Protein 1U7N (pdb70)

Foldseek 3Di:
DEEEALFFPPGVQQLLLLVVLCVVPVPAAYEYQEAVVRNVVRHPDCPSYDYDHDPAAQDPDDQQQCCLVPVVRHSVVRLLCCLVVVHQEYEHQHDPRNLLNSLPPRQHFQPPQPAFAKFFAFAVDLLATAETRQASDQDDALVNLLVQQVQRVLCCCLLSVDPLWEEAEEDDPLHDPRSVSNQVVQVPDPSGNYDYHDYLVCRNHPPTRYYTDDNNVNNVSVVVVVVVLPCPLVVVLVVVSVVSVVVNVVVSSVRLLQAAMFSTRTQHTYGHQHRNGGSNSSNNNVVSNVSVVSCSNVVVSVVND/DEEELLAFDPGVQQLLLLVVLCVVPVPAAYEYEEAVVRNVVRHPDCRRYHYDYDPAADPQQQVCLVPCVRHSVVRLQCVLVVNHQEYEHQHDPSNLLNSQPPRQHFQPPQDAFAKFFAFAVDLLATAETRQASDQDDALVNLLVQQVQRCLCCCQLSVDPQWEEAEEFPDQDLCGHDPRSNSNQVVNVVDPSHNYPGHDYLVCRRHPPTRYYTDDNNVNNVSVVVVVVVLPCPLVVVLVVVSVCSVVVNVVVSSVRLLQAFMFSTRTQHTYGHQHRNGGSNSSNNNSVSRVSVVSCSNVVSSVVD

Organism: Enterococcus faecalis (strain ATCC 700802 / V583) (NCBI:txid226185)

CATH classification: 3.40.718.10

InterPro domains:
  IPR003664 Fatty acid synthesis PlsX protein [PF02504] (1-321)
  IPR012281 Phospholipid biosynthesis protein, PlsX-like [MF_00019] (1-333)
  IPR012281 Phospholipid biosynthesis protein, PlsX-like [PIRSF002465] (1-329)
  IPR012281 Phospholipid biosynthesis protein, PlsX-like [PTHR30100] (1-326)
  IPR012281 Phospholipid biosynthesis protein, PlsX-like [TIGR00182] (1-324)

B-factor: mean 30.7, std 14.76, range [7.54, 500.0]

Sequence (610 aa):
KIAVDAGGDNAPQAIVEGVLAKQDFPDIEFQLYGKEAEEIKKYITDEKNITIIHTDEKIASDDEPVKAIRRKKTASVLAAQAVKNGEADAIFSAGNTGALLAAGLFIVGRIKNVERPGLSTLPVGEPDKGFDLDLGANADNKPEHLVQQYAVLGSFYAEKVRNNVQQNPRVGLLNNGTGSELTKKAFELLAADETINFVGNVEAREELLNGVADVVVTDGFTGNAVLKSIEGTANSLLKTAILSGALLLKNALHGKDDEDYSKHGGAVLFGLKAPVIKTHGATGPDAVRYTIRQIHTLETQQVVPQLVEEYYEKIAVDAGGDNAPQQAIVEGVLAKQDFPDIEFQLYGKEAEIKKYITDEKNITIIHTDEKIAEPVKAIRRKKTASVLAAQAVKNGEADAIFSAGNTGALLAAGLFIVGRIKNVERPGLSTLPVGEPDKGFDLDLGANADNKPEHLVQQYAVLGSFYAEKVRNVQNPRVGLLNNGTEETKGSEELTKKKAFELLAADETINFVGNVEARELLNGVADVVVTDGFTGNAVLKKSIEGTANSLLKTAILSGALLLKKNALHGKDDEDYSKHGGAVLFGLKAPVIKTHGATGPDAVRYTIRRQIHTLETQQVVPQLVEEYY

Nearest PDB structures (foldseek):
  1u7n-assembly1_A  TM=1.002E+00  e=1.897E-58  Enterococcus faecalis
  1u7n-assembly1_B  TM=9.891E-01  e=2.644E-53  Enterococcus faecalis
  6a1k-assembly1_B  TM=9.397E-01  e=4.342E-36  Bacillus subtilis subsp. subtilis str. 168
  1vi1-assembly1_A  TM=9.447E-01  e=4.732E-34  Bacillus subtilis
  1vi1-assembly2_B  TM=9.372E-01  e=5.554E-33  Bacillus subtilis

Radius of gyration: 26.94 Å; Cα contacts (8 Å, |Δi|>4): 1351; chains: 2; bounding box: 75×70×54 Å

Structure (mmCIF, N/CA/C/O backbone):
data_1U7N
#
_entry.id   1U7N
#
_cell.length_a   62.362
_cell.length_b   82.423
_cell.length_c   147.237
_cell.angle_alpha   90.00
_cell.angle_beta   90.00
_cell.angle_gamma   90.00
#
_symmetry.space_group_name_H-M   'P 21 21 21'
#
loop_
_entity.id
_entity.type
_entity.pdbx_description
1 polymer 'Fatty acid/phospholipid synthesis protein plsX'
2 non-polymer 1,2-ETHANEDIOL
3 non-polymer ETHANOL
4 water water
#
loop_
_atom_site.group_PDB
_atom_site.id
_atom_site.type_symbol
_atom_site.label_atom_id
_atom_site.label_alt_id
_atom_site.label_comp_id
_atom_site.label_asym_id
_atom_site.label_entity_id
_atom_site.label_seq_id
_atom_site.pdbx_PDB_ins_code
_atom_site.Cartn_x
_atom_site.Cartn_y
_atom_site.Cartn_z
_atom_site.occupancy
_atom_site.B_iso_or_equiv
_atom_site.auth_seq_id
_atom_site.auth_comp_id
_atom_site.auth_asym_id
_atom_site.auth_atom_id
_atom_site.pdbx_PDB_model_num
ATOM 9 N N . LYS A 1 5 ? 48.441 75.133 58.148 1.00 27.11 2 LYS A N 1
ATOM 10 C CA . LYS A 1 5 ? 49.559 74.203 58.301 1.00 24.38 2 LYS A CA 1
ATOM 11 C C . LYS A 1 5 ? 49.088 72.754 58.467 1.00 23.29 2 LYS A C 1
ATOM 12 O O . LYS A 1 5 ? 48.208 72.465 59.272 1.00 22.96 2 LYS A O 1
ATOM 18 N N . ILE A 1 6 ? 49.697 71.842 57.716 1.00 21.53 3 ILE A N 1
ATOM 19 C CA . ILE A 1 6 ? 49.297 70.452 57.757 1.00 20.14 3 ILE A CA 1
ATOM 20 C C . ILE A 1 6 ? 50.500 69.588 58.167 1.00 19.71 3 ILE A C 1
ATOM 21 O O . ILE A 1 6 ? 51.555 69.659 57.554 1.00 20.12 3 ILE A O 1
ATOM 26 N N . ALA A 1 7 ? 50.328 68.788 59.210 1.00 19.04 4 ALA A N 1
ATOM 27 C CA . ALA A 1 7 ? 51.323 67.788 59.617 1.00 18.42 4 ALA A CA 1
ATOM 28 C C . ALA A 1 7 ? 51.048 66.504 58.830 1.00 18.53 4 ALA A C 1
ATOM 29 O O . ALA A 1 7 ? 49.897 66.060 58.723 1.00 18.55 4 ALA A O 1
ATOM 31 N N . VAL A 1 8 ? 52.112 65.925 58.284 1.00 18.71 5 VAL A N 1
ATOM 32 C CA . VAL A 1 8 ? 52.029 64.820 57.351 1.00 18.03 5 VAL A CA 1
ATOM 33 C C . VAL A 1 8 ? 52.896 63.670 57.892 1.00 18.59 5 VAL A C 1
ATOM 34 O O . VAL A 1 8 ? 54.106 63.835 58.095 1.00 19.10 5 VAL A O 1
ATOM 38 N N . ASP A 1 9 ? 52.267 62.528 58.150 1.00 18.05 6 ASP A N 1
ATOM 39 C CA . ASP A 1 9 ? 52.994 61.293 58.379 1.00 18.95 6 ASP A CA 1
ATOM 40 C C . ASP A 1 9 ? 53.515 60.829 57.011 1.00 19.40 6 ASP A C 1
ATOM 41 O O . ASP A 1 9 ? 52.758 60.329 56.184 1.00 19.31 6 ASP A O 1
ATOM 46 N N . ALA A 1 10 ? 54.802 61.047 56.766 1.00 19.91 7 ALA A N 1
ATOM 47 C CA . ALA A 1 10 ? 55.403 60.724 55.477 1.00 21.29 7 ALA A CA 1
ATOM 48 C C . ALA A 1 10 ? 55.692 59.232 55.325 1.00 21.84 7 ALA A C 1
ATOM 49 O O . ALA A 1 10 ? 55.943 58.759 54.228 1.00 23.05 7 ALA A O 1
ATOM 59 N N . GLY A 1 12 ? 53.778 56.465 56.525 1.00 24.33 9 GLY A N 1
ATOM 60 C CA . GLY A 1 12 ? 52.646 55.542 56.464 1.00 24.44 9 GLY A CA 1
ATOM 61 C C . GLY A 1 12 ? 52.081 55.327 55.069 1.00 24.98 9 GLY A C 1
ATOM 62 O O . GLY A 1 12 ? 51.836 56.289 54.322 1.00 24.50 9 GLY A O 1
ATOM 63 N N . GLY A 1 13 ? 51.851 54.060 54.731 1.00 25.20 10 GLY A N 1
ATOM 64 C CA . GLY A 1 13 ? 51.343 53.701 53.415 1.00 26.59 10 GLY A CA 1
ATOM 65 C C . GLY A 1 13 ? 52.247 52.715 52.692 1.00 27.35 10 GLY A C 1
ATOM 66 O O . GLY A 1 13 ? 53.474 52.758 52.844 1.00 27.39 10 GLY A O 1
ATOM 67 N N . ASP A 1 14 ? 51.639 51.831 51.908 1.00 27.88 11 ASP A N 1
ATOM 68 C CA . ASP A 1 14 ? 52.378 50.887 51.066 1.00 29.11 11 ASP A CA 1
ATOM 69 C C . ASP A 1 14 ? 53.404 51.574 50.157 1.00 29.23 11 ASP A C 1
ATOM 70 O O . ASP A 1 14 ? 54.458 51.012 49.873 1.00 28.92 11 ASP A O 1
ATOM 75 N N . ASN A 1 15 ? 53.084 52.787 49.708 1.00 29.41 12 ASN A N 1
ATOM 76 C CA . ASN A 1 15 ? 53.926 53.504 48.764 1.00 29.49 12 ASN A CA 1
ATOM 77 C C . ASN A 1 15 ? 54.639 54.697 49.377 1.00 29.38 12 ASN A C 1
ATOM 78 O O . ASN A 1 15 ? 55.174 55.530 48.654 1.00 29.44 12 ASN A O 1
ATOM 83 N N . ALA A 1 16 ? 54.624 54.780 50.704 1.00 29.47 13 ALA A N 1
ATOM 84 C CA . ALA A 1 16 ? 55.301 55.858 51.445 1.00 29.64 13 ALA A CA 1
ATOM 85 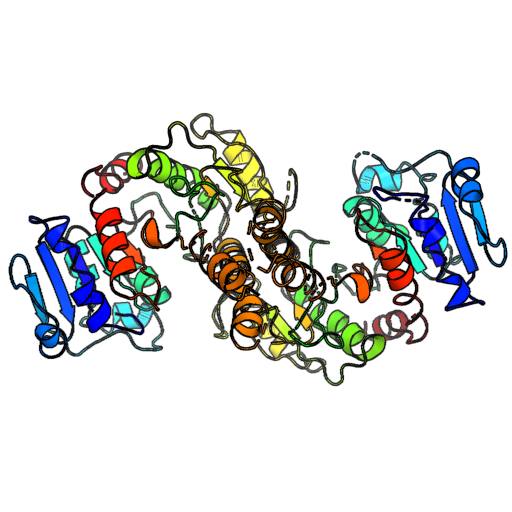C C . ALA A 1 16 ? 56.821 55.605 51.586 1.00 29.44 13 ALA A C 1
ATOM 86 O O . ALA A 1 16 ? 57.239 54.453 51.687 1.00 29.54 13 ALA A O 1
ATOM 88 N N . PRO A 1 17 ? 57.648 56.679 51.626 1.00 29.00 14 PRO A N 1
ATOM 89 C CA . PRO A 1 17 ? 57.303 58.105 51.552 1.00 28.56 14 PRO A CA 1
ATOM 90 C C . PRO A 1 17 ? 57.049 58.680 50.156 1.00 28.43 14 PRO A C 1
ATOM 91 O O . PRO A 1 17 ? 56.601 59.831 50.041 1.00 28.00 14 PRO A O 1
ATOM 95 N N . GLN A 1 18 ? 57.281 57.891 49.111 1.00 28.80 15 GLN A N 1
ATOM 96 C CA . GLN A 1 18 ? 57.223 58.424 47.742 1.00 28.95 15 GLN A CA 1
ATOM 97 C C . GLN A 1 18 ? 55.873 59.003 47.373 1.00 27.95 15 GLN A C 1
ATOM 98 O O . GLN A 1 18 ? 55.784 60.159 46.940 1.00 27.71 15 GLN A O 1
ATOM 104 N N . ALA A 1 19 ? 54.829 58.196 47.543 1.00 26.86 16 ALA A N 1
ATOM 105 C CA . ALA A 1 19 ? 53.470 58.623 47.207 1.00 25.64 16 ALA A CA 1
ATOM 106 C C . ALA A 1 19 ? 53.006 59.818 48.042 1.00 25.14 16 ALA A C 1
ATOM 107 O O . ALA A 1 19 ? 52.280 60.683 47.545 1.00 25.12 16 ALA A O 1
ATOM 109 N N . ILE A 1 20 ? 53.430 59.870 49.304 1.00 24.53 17 ILE A N 1
ATOM 110 C CA . ILE A 1 20 ? 53.000 60.943 50.197 1.00 23.93 17 ILE A CA 1
ATOM 111 C C . ILE A 1 20 ? 53.598 62.268 49.770 1.00 24.00 17 ILE A C 1
ATOM 112 O O . ILE A 1 20 ? 52.869 63.243 49.548 1.00 24.36 17 ILE A O 1
ATOM 117 N N . VAL A 1 21 ? 54.922 62.292 49.642 1.00 23.83 18 VAL A N 1
ATOM 118 C CA . VAL A 1 21 ? 55.652 63.477 49.192 1.00 24.28 18 VAL A CA 1
ATOM 119 C C . VAL A 1 21 ? 55.168 63.978 47.828 1.00 24.72 18 VAL A C 1
ATOM 120 O O . VAL A 1 21 ? 54.903 65.175 47.649 1.00 24.87 18 VAL A O 1
ATOM 124 N N . GLU A 1 22 ? 55.034 63.061 46.876 1.00 25.45 19 GLU A N 1
ATOM 125 C CA . GLU A 1 22 ? 54.592 63.410 45.521 1.00 26.95 19 GLU A CA 1
ATOM 126 C C . GLU A 1 22 ? 53.172 63.989 45.527 1.00 25.68 19 GLU A C 1
ATOM 127 O O . GLU A 1 22 ? 52.874 64.921 44.770 1.00 25.32 19 GLU A O 1
ATOM 133 N N . GLY A 1 23 ? 52.307 63.443 46.394 1.00 24.92 20 GLY A N 1
ATOM 134 C CA . GLY A 1 23 ? 50.954 63.953 46.560 1.00 23.24 20 GLY A CA 1
ATOM 135 C C . GLY A 1 23 ? 50.940 65.350 47.158 1.00 23.34 20 GLY A C 1
ATOM 136 O O . GLY A 1 23 ? 50.097 66.167 46.796 1.00 23.59 20 GLY A O 1
ATOM 137 N N . VAL A 1 24 ? 51.876 65.626 48.066 1.00 22.93 21 VAL A N 1
ATOM 138 C CA . VAL A 1 24 ? 52.068 66.978 48.614 1.00 22.68 21 VAL A CA 1
ATOM 139 C C . VAL A 1 24 ? 52.579 67.949 47.528 1.00 23.77 21 VAL A C 1
ATOM 140 O O . VAL A 1 24 ? 52.069 69.056 47.406 1.00 23.33 21 VAL A O 1
ATOM 152 N N . LEU A 1 26 ? 52.006 67.893 44.388 1.00 25.38 23 LEU A N 1
ATOM 153 C CA . LEU A 1 26 ? 50.837 68.230 43.602 1.00 25.50 23 LEU A CA 1
ATOM 154 C C . LEU A 1 26 ? 49.887 69.171 44.311 1.00 26.23 23 LEU A C 1
ATOM 155 O O . LEU A 1 26 ? 49.263 70.023 43.672 1.00 26.28 23 LEU A O 1
ATOM 160 N N . ALA A 1 27 ? 49.762 69.010 45.627 1.00 26.48 24 ALA A N 1
ATOM 161 C CA . ALA A 1 27 ? 48.805 69.789 46.406 1.00 27.10 24 ALA A CA 1
ATOM 162 C C . ALA A 1 27 ? 49.328 71.202 46.613 1.00 27.55 24 ALA A C 1
ATOM 163 O O . ALA A 1 27 ? 48.545 72.138 46.748 1.00 26.77 24 ALA A O 1
ATOM 165 N N . LYS A 1 28 ? 50.659 71.332 46.642 1.00 28.51 25 LYS A N 1
ATOM 166 C CA . LYS A 1 28 ? 51.342 72.633 46.726 1.00 29.89 25 LYS A CA 1
ATOM 167 C C . LYS A 1 28 ? 50.947 73.535 45.577 1.00 29.97 25 LYS A C 1
ATOM 168 O O . LYS A 1 28 ? 50.939 74.740 45.714 1.00 30.60 25 LYS A O 1
ATOM 174 N N . GLN A 1 29 ? 50.640 72.932 44.443 1.00 30.93 26 GLN A N 1
ATOM 175 C CA . GLN A 1 29 ? 50.249 73.665 43.256 1.00 31.93 26 GLN A CA 1
ATOM 176 C C . GLN A 1 29 ? 48.798 74.095 43.343 1.00 31.89 26 GLN A C 1
ATOM 177 O O . GLN A 1 29 ? 48.430 75.158 42.818 1.00 32.63 26 GLN A O 1
ATOM 183 N N . ASP A 1 30 ? 47.981 73.281 44.019 1.00 31.20 27 ASP A N 1
ATOM 184 C CA . ASP A 1 30 ? 46.574 73.613 44.257 1.00 30.34 27 ASP A CA 1
ATOM 185 C C . ASP A 1 30 ? 46.489 74.731 45.277 1.00 29.96 27 ASP A C 1
ATOM 186 O O . ASP A 1 30 ? 45.673 75.637 45.143 1.00 29.28 27 ASP A O 1
ATOM 191 N N . PHE A 1 31 ? 47.352 74.640 46.295 1.00 29.56 28 PHE A N 1
ATOM 192 C CA . PHE A 1 31 ? 47.298 75.494 47.468 1.00 29.59 28 PHE A CA 1
ATOM 193 C C . PHE A 1 31 ? 48.666 76.058 47.798 1.00 30.25 28 PHE A C 1
ATOM 194 O O . PHE A 1 31 ? 49.363 75.536 48.677 1.00 30.30 28 PHE A O 1
ATOM 202 N N . PRO A 1 32 ? 49.048 77.144 47.101 1.00 30.80 29 PRO A N 1
ATOM 203 C CA . PRO A 1 32 ? 50.366 77.792 47.197 1.00 31.23 29 PRO A CA 1
ATOM 204 C C . PRO A 1 32 ? 50.785 78.267 48.600 1.00 31.29 29 PRO A C 1
ATOM 205 O O . PRO A 1 32 ? 51.979 78.362 48.870 1.00 31.27 29 PRO A O 1
ATOM 209 N N . ASP A 1 33 ? 49.818 78.547 49.473 1.00 31.56 30 ASP A N 1
ATOM 210 C CA . ASP A 1 33 ? 50.105 79.125 50.789 1.00 31.92 30 ASP A CA 1
ATOM 211 C C . ASP A 1 33 ? 49.973 78.188 52.003 1.00 30.89 30 ASP A C 1
ATOM 212 O O . ASP A 1 33 ? 50.189 78.612 53.145 1.00 31.29 30 ASP A O 1
ATOM 217 N N . ILE A 1 34 ? 49.615 76.925 51.765 1.00 29.55 31 ILE A N 1
ATOM 218 C CA . ILE A 1 34 ? 49.640 75.909 52.817 1.00 27.67 31 ILE A CA 1
ATOM 219 C C . ILE A 1 34 ? 51.093 75.513 53.088 1.00 27.42 31 ILE A C 1
ATOM 220 O O . ILE A 1 34 ? 51.873 75.297 52.152 1.00 27.15 31 ILE A O 1
ATOM 225 N N . GLU A 1 35 ? 51.444 75.422 54.367 1.00 26.49 32 GLU A N 1
ATOM 226 C CA . GLU A 1 35 ? 52.737 74.919 54.785 1.00 26.42 32 GLU A CA 1
ATOM 227 C C . GLU A 1 35 ? 52.570 73.483 55.279 1.00 25.59 32 GLU A C 1
ATOM 228 O O . GLU A 1 35 ? 51.643 73.180 56.046 1.00 25.33 32 GLU A O 1
ATOM 234 N N . PHE A 1 36 ? 53.456 72.606 54.812 1.00 23.94 33 PHE A N 1
ATOM 235 C CA . PHE A 1 36 ? 53.406 71.197 55.122 1.00 22.64 33 PHE A CA 1
ATOM 236 C C . PHE A 1 36 ? 54.619 70.855 55.981 1.00 22.52 33 PHE A C 1
ATOM 237 O O . PHE A 1 36 ? 55.733 71.306 55.706 1.00 21.38 33 PHE A O 1
ATOM 245 N N . GLN A 1 37 ? 54.377 70.080 57.040 1.00 21.98 34 GLN A N 1
ATOM 246 C CA . GLN A 1 37 ? 55.441 69.516 57.854 1.00 22.03 34 GLN A CA 1
ATOM 247 C C . GLN A 1 37 ? 55.487 68.033 57.552 1.00 21.87 34 GLN A C 1
ATOM 248 O O . GLN A 1 37 ? 54.491 67.327 57.733 1.00 21.45 34 GLN A O 1
ATOM 254 N N . LEU A 1 38 ? 56.631 67.561 57.078 1.00 21.87 35 LEU A N 1
ATOM 255 C CA . LEU A 1 38 ? 56.750 66.167 56.703 1.00 22.64 35 LEU A CA 1
ATOM 256 C C . LEU A 1 38 ? 57.551 65.453 57.757 1.00 22.72 35 LEU A C 1
ATOM 257 O O . LEU A 1 38 ? 58.719 65.773 57.963 1.00 23.50 35 LEU A O 1
ATOM 262 N N . TYR A 1 39 ? 56.908 64.496 58.428 1.00 23.03 36 TYR A N 1
ATOM 263 C CA . TYR A 1 39 ? 57.491 63.764 59.554 1.00 22.87 36 TYR A CA 1
ATOM 264 C C . TYR A 1 39 ? 57.918 62.407 59.060 1.00 24.08 36 TYR A C 1
ATOM 265 O O . TYR A 1 39 ? 57.091 61.641 58.567 1.00 24.44 36 TYR A O 1
ATOM 274 N N . GLY A 1 40 ? 59.207 62.105 59.202 1.00 25.67 37 GLY A N 1
ATOM 275 C CA . GLY A 1 40 ? 59.781 60.855 58.679 1.00 27.54 37 GLY A CA 1
ATOM 276 C C . GLY A 1 40 ? 61.292 60.941 58.611 1.00 28.97 37 GLY A C 1
ATOM 277 O O . GLY A 1 40 ? 61.883 61.893 59.141 1.00 28.98 37 GLY A O 1
ATOM 278 N N . LYS A 1 41 ? 61.942 59.949 58.008 1.00 30.34 38 LYS A N 1
ATOM 279 C CA . LYS A 1 41 ? 63.406 60.048 57.876 1.00 32.71 38 LYS A CA 1
ATOM 280 C C . LYS A 1 41 ? 63.729 60.943 56.691 1.00 32.62 38 LYS A C 1
ATOM 281 O O . LYS A 1 41 ? 63.292 60.675 55.582 1.00 32.19 38 LYS A O 1
ATOM 287 N N . GLU A 1 42 ? 64.457 62.029 56.948 1.00 34.08 39 GLU A N 1
ATOM 288 C CA . GLU A 1 42 ? 64.614 63.101 55.952 1.00 35.96 39 GLU A CA 1
ATOM 289 C C . GLU A 1 42 ? 65.365 62.692 54.692 1.00 35.74 39 GLU A C 1
ATOM 290 O O . GLU A 1 42 ? 65.046 63.163 53.603 1.00 36.18 39 GLU A O 1
ATOM 296 N N . ALA A 1 43 ? 66.331 61.794 54.844 1.00 36.14 40 ALA A N 1
ATOM 297 C CA . ALA A 1 43 ? 67.055 61.241 53.704 1.00 36.38 40 ALA A CA 1
ATOM 298 C C . ALA A 1 43 ? 66.100 60.642 52.664 1.00 36.13 40 ALA A C 1
ATOM 299 O O . ALA A 1 43 ? 66.219 60.957 51.480 1.00 36.77 40 ALA A O 1
ATOM 301 N N A GLU A 1 44 ? 65.154 59.810 53.100 0.50 35.87 41 GLU A N 1
ATOM 302 N N B GLU A 1 44 ? 65.175 59.787 53.119 0.50 36.02 41 GLU A N 1
ATOM 303 C CA A GLU A 1 44 ? 64.204 59.181 52.176 0.50 35.53 41 GLU A CA 1
ATOM 304 C CA B GLU A 1 44 ? 64.162 59.153 52.261 0.50 35.86 41 GLU A CA 1
ATOM 305 C C A GLU A 1 44 ? 63.162 60.165 51.635 0.50 35.29 41 GLU A C 1
ATOM 306 C C B GLU A 1 44 ? 63.209 60.180 51.641 0.50 35.45 41 GLU A C 1
ATOM 307 O O A GLU A 1 44 ? 62.730 60.034 50.494 0.50 35.20 41 GLU A O 1
ATOM 308 O O B GLU A 1 44 ? 62.886 60.094 50.460 0.50 35.34 41 GLU A O 1
ATOM 319 N N . ILE A 1 45 ? 62.769 61.142 52.456 1.00 35.18 42 ILE A N 1
ATOM 320 C CA . ILE A 1 45 ? 61.812 62.194 52.045 1.00 34.33 42 ILE A CA 1
ATOM 321 C C . ILE A 1 45 ? 62.415 63.119 50.993 1.00 34.54 42 ILE A C 1
ATOM 322 O O . ILE A 1 45 ? 61.786 63.393 49.976 1.00 34.11 42 ILE A O 1
ATOM 327 N N . LYS A 1 46 ? 63.642 63.579 51.248 1.00 35.46 43 LYS A N 1
ATOM 328 C CA . LYS A 1 46 ? 64.359 64.511 50.358 1.00 36.08 43 LYS A CA 1
ATOM 329 C C . LYS A 1 46 ? 64.482 64.003 48.928 1.00 36.24 43 LYS A C 1
ATOM 330 O O . LYS A 1 46 ? 64.468 64.801 47.994 1.00 36.74 43 LYS A O 1
ATOM 336 N N . LYS A 1 47 ? 64.602 62.685 48.761 1.00 36.44 44 LYS A N 1
ATOM 337 C CA . LYS A 1 47 ? 64.729 62.065 47.437 1.00 36.80 44 LYS A CA 1
ATOM 338 C C . LYS A 1 47 ? 63.570 62.416 46.526 1.00 37.22 44 LYS A C 1
ATOM 339 O O . LYS A 1 47 ? 63.699 62.342 45.297 1.00 37.30 44 LYS A O 1
ATOM 345 N N . TYR A 1 48 ? 62.440 62.787 47.128 1.00 37.24 45 TYR A N 1
ATOM 346 C CA . TYR A 1 48 ? 61.198 63.004 46.379 1.00 37.75 45 TYR A CA 1
ATOM 347 C C . TYR A 1 48 ? 60.717 64.461 46.348 1.00 37.83 45 TYR A C 1
ATOM 348 O O . TYR A 1 48 ? 59.771 64.782 45.624 1.00 38.04 45 TYR A O 1
ATOM 357 N N . ILE A 1 49 ? 61.381 65.337 47.107 1.00 37.86 46 ILE A N 1
ATOM 358 C CA . ILE A 1 49 ? 61.025 66.755 47.123 1.00 37.70 46 ILE A CA 1
ATOM 359 C C . ILE A 1 49 ? 61.473 67.417 45.825 1.00 37.83 46 ILE A C 1
ATOM 360 O O . ILE A 1 49 ? 62.629 67.330 45.423 1.00 37.69 46 ILE A O 1
ATOM 365 N N . THR A 1 50 ? 60.524 68.095 45.203 1.00 38.00 47 THR A N 1
ATOM 366 C CA . THR A 1 50 ? 60.638 68.603 43.855 1.00 38.46 47 THR A CA 1
ATOM 367 C C . THR A 1 50 ? 60.631 70.130 43.912 1.00 38.72 47 THR A C 1
ATOM 368 O O . THR A 1 50 ? 61.100 70.806 42.992 1.00 38.97 47 THR A O 1
ATOM 372 N N . ASP A 1 51 ? 60.109 70.649 45.021 1.00 38.48 48 ASP A N 1
ATOM 373 C CA . ASP A 1 51 ? 60.084 72.068 45.334 1.00 38.78 48 ASP A CA 1
ATOM 374 C C . ASP A 1 51 ? 60.040 72.227 46.865 1.00 38.60 48 ASP A C 1
ATOM 375 O O . ASP A 1 51 ? 59.225 71.597 47.543 1.00 38.25 48 ASP A O 1
ATOM 380 N N . GLU A 1 52 ? 60.918 73.070 47.399 1.00 38.17 49 GLU A N 1
ATOM 381 C CA . GLU A 1 52 ? 61.139 73.147 48.848 1.00 38.40 49 GLU A CA 1
ATOM 382 C C . GLU A 1 52 ? 60.290 74.199 49.562 1.00 37.04 49 GLU A C 1
ATOM 383 O O . GLU A 1 52 ? 60.379 74.351 50.790 1.00 36.91 49 GLU A O 1
ATOM 389 N N . LYS A 1 53 ? 59.495 74.941 48.798 1.00 35.31 50 LYS A N 1
ATOM 390 C CA . LYS A 1 53 ? 58.750 76.054 49.341 1.00 34.14 50 LYS A CA 1
ATOM 391 C C . LYS A 1 53 ? 57.553 75.602 50.172 1.00 32.88 50 LYS A C 1
ATOM 392 O O . LYS A 1 53 ? 56.729 74.823 49.704 1.00 32.51 50 LYS A O 1
ATOM 398 N N . ASN A 1 54 ? 57.443 76.146 51.385 1.00 31.60 51 ASN A N 1
ATOM 399 C CA . ASN A 1 54 ? 56.385 75.783 52.324 1.00 30.26 51 ASN A CA 1
ATOM 400 C C . ASN A 1 54 ? 56.477 74.312 52.770 1.00 30.02 51 ASN A C 1
ATOM 401 O O . ASN A 1 54 ? 55.465 73.684 53.108 1.00 29.40 51 ASN A O 1
ATOM 406 N N . ILE A 1 55 ? 57.706 73.785 52.770 1.00 29.31 52 ILE A N 1
ATOM 407 C CA . ILE A 1 55 ? 58.002 72.462 53.289 1.00 29.28 52 ILE A CA 1
ATOM 408 C C . ILE A 1 55 ? 58.967 72.582 54.454 1.00 29.30 52 ILE A C 1
ATOM 409 O O . ILE A 1 55 ? 59.952 73.305 54.369 1.00 29.47 52 ILE A O 1
ATOM 414 N N . THR A 1 56 ? 58.676 71.891 55.550 1.00 29.28 53 THR A N 1
ATOM 415 C CA . THR A 1 56 ? 59.695 71.635 56.569 1.00 29.25 53 THR A CA 1
ATOM 416 C C . THR A 1 56 ? 59.694 70.144 56.833 1.00 28.84 53 THR A C 1
ATOM 417 O O . THR A 1 56 ? 58.628 69.517 56.830 1.00 28.81 53 THR A O 1
ATOM 421 N N . ILE A 1 57 ? 60.891 69.581 57.017 1.00 28.52 54 ILE A N 1
ATOM 422 C CA . ILE A 1 57 ? 61.065 68.172 57.372 1.00 27.72 54 ILE A CA 1
ATOM 423 C C . ILE A 1 57 ? 61.363 68.068 58.855 1.00 27.72 54 ILE A C 1
ATOM 424 O O . ILE A 1 57 ? 62.209 68.783 59.376 1.00 28.00 54 ILE A O 1
ATOM 429 N N . ILE A 1 58 ? 60.647 67.181 59.535 1.00 27.38 55 ILE A N 1
ATOM 430 C CA . ILE A 1 58 ? 60.977 66.825 60.903 1.00 27.20 55 ILE A CA 1
ATOM 431 C C . ILE A 1 58 ? 61.478 65.376 60.871 1.00 27.18 55 ILE A C 1
ATOM 432 O O . ILE A 1 58 ? 60.714 64.426 60.613 1.00 26.67 55 ILE A O 1
ATOM 437 N N . HIS A 1 59 ? 62.785 65.225 61.072 1.00 27.30 56 HIS A N 1
ATOM 438 C CA . HIS A 1 59 ? 63.422 63.927 60.991 1.00 27.24 56 HIS A CA 1
ATOM 439 C C . HIS A 1 59 ? 63.122 63.022 62.185 1.00 27.91 56 HIS A C 1
ATOM 440 O O . HIS A 1 59 ? 63.179 63.433 63.346 1.00 27.08 56 HIS A O 1
ATOM 447 N N . THR A 1 60 ? 62.828 61.767 61.866 1.00 28.97 57 THR A N 1
ATOM 448 C CA . THR A 1 60 ? 62.791 60.699 62.846 1.00 30.02 57 THR A CA 1
ATOM 449 C C . THR A 1 60 ? 63.058 59.382 62.122 1.00 31.00 57 THR A C 1
ATOM 450 O O . THR A 1 60 ? 62.647 59.191 60.971 1.00 31.00 57 THR A O 1
ATOM 454 N N . ASP A 1 61 ? 63.781 58.491 62.789 1.00 32.61 58 ASP A N 1
ATOM 455 C CA . ASP A 1 61 ? 64.001 57.146 62.261 1.00 33.87 58 ASP A CA 1
ATOM 456 C C . ASP A 1 61 ? 62.926 56.166 62.737 1.00 34.07 58 ASP A C 1
ATOM 457 O O . ASP A 1 61 ? 62.873 55.044 62.267 1.00 34.29 58 ASP A O 1
ATOM 462 N N . GLU A 1 62 ? 62.088 56.586 63.680 1.00 34.47 59 GLU A N 1
ATOM 463 C CA . GLU A 1 62 ? 60.980 55.743 64.142 1.00 35.00 59 GLU A CA 1
ATOM 464 C C . GLU A 1 62 ? 59.733 55.826 63.257 1.00 34.27 59 GLU A C 1
ATOM 465 O O . GLU A 1 62 ? 59.428 56.864 62.677 1.00 33.59 59 GLU A O 1
ATOM 471 N N . LYS A 1 63 ? 59.031 54.705 63.134 1.00 34.34 60 LYS A N 1
ATOM 472 C CA . LYS A 1 63 ? 57.707 54.685 62.512 1.00 34.31 60 LYS A CA 1
ATOM 473 C C . LYS A 1 63 ? 56.863 53.575 63.119 1.00 34.61 60 LYS A C 1
ATOM 474 O O . LYS A 1 63 ? 57.395 52.623 63.687 1.00 34.02 60 LYS A O 1
ATOM 480 N N . ILE A 1 64 ? 55.543 53.716 63.028 1.00 35.50 61 ILE A N 1
ATOM 481 C CA . ILE A 1 64 ? 54.639 52.708 63.570 1.00 36.50 61 ILE A CA 1
ATOM 482 C C . ILE A 1 64 ? 54.671 51.438 62.718 1.00 37.73 61 ILE A C 1
ATOM 483 O O . ILE A 1 64 ? 54.526 51.486 61.493 1.00 37.80 61 ILE A O 1
ATOM 488 N N . ALA A 1 65 ? 54.909 50.317 63.392 1.00 39.29 62 ALA A N 1
ATOM 489 C CA . ALA A 1 65 ? 55.232 49.046 62.743 1.00 40.93 62 ALA A CA 1
ATOM 490 C C . ALA A 1 65 ? 54.018 48.296 62.230 1.00 41.85 62 ALA A C 1
ATOM 491 O O . ALA A 1 65 ? 52.871 48.571 62.635 1.00 42.39 62 ALA A O 1
ATOM 493 N N . SER A 1 66 ? 54.297 47.353 61.331 0.10 42.30 63 SER A N 1
ATOM 494 C CA . SER A 1 66 ? 53.354 46.322 60.930 0.10 42.77 63 SER A CA 1
ATOM 495 C C . SER A 1 66 ? 53.785 44.984 61.548 0.10 43.12 63 SER A C 1
ATOM 496 O O . SER A 1 66 ? 54.568 44.243 60.951 0.10 43.09 63 SER A O 1
ATOM 499 N N . ASP A 1 67 ? 53.278 44.677 62.744 1.00 43.71 64 ASP A N 1
ATOM 500 C CA . ASP A 1 67 ? 52.286 45.517 63.412 1.00 43.94 64 ASP A CA 1
ATOM 501 C C . ASP A 1 67 ? 52.464 45.581 64.938 1.00 43.57 64 ASP A C 1
ATOM 502 O O . ASP A 1 67 ? 52.274 44.583 65.653 1.00 43.99 64 ASP A O 1
ATOM 507 N N . ASP A 1 68 ? 52.839 46.754 65.434 0.10 42.13 65 ASP A N 1
ATOM 508 C CA . ASP A 1 68 ? 52.777 46.994 66.867 0.10 40.77 65 ASP A CA 1
ATOM 509 C C . ASP A 1 68 ? 51.326 47.279 67.240 0.10 39.90 65 ASP A C 1
ATOM 510 O O . ASP A 1 68 ? 50.559 47.799 66.426 0.10 39.65 65 ASP A O 1
ATOM 515 N N . GLU A 1 69 ? 50.944 46.905 68.455 1.00 38.68 66 GLU A N 1
ATOM 516 C CA . GLU A 1 69 ? 49.607 47.207 68.954 1.00 38.13 66 GLU A CA 1
ATOM 517 C C . GLU A 1 69 ? 49.448 48.737 69.156 1.00 36.35 66 GLU A C 1
ATOM 518 O O . GLU A 1 69 ? 50.333 49.387 69.728 1.00 36.55 66 GLU A O 1
ATOM 524 N N . PRO A 1 70 ? 48.330 49.302 68.652 1.00 34.31 67 PRO A N 1
ATOM 525 C CA . PRO A 1 70 ? 48.130 50.743 68.459 1.00 32.59 67 PRO A CA 1
ATOM 526 C C . PRO A 1 70 ? 48.244 51.643 69.704 1.00 31.10 67 PRO A C 1
ATOM 527 O O . PRO A 1 70 ? 48.936 52.656 69.649 1.00 29.68 67 PRO A O 1
ATOM 531 N N . VAL A 1 71 ? 47.593 51.296 70.812 1.00 30.51 68 VAL A N 1
ATOM 532 C CA . VAL A 1 71 ? 47.632 52.218 71.941 1.00 30.03 68 VAL A CA 1
ATOM 533 C C . VAL A 1 71 ? 48.991 52.249 72.666 1.00 29.29 68 VAL A C 1
ATOM 534 O O . VAL A 1 71 ? 49.457 53.311 73.040 1.00 29.11 68 VAL A O 1
ATOM 538 N N . LYS A 1 72 ? 49.636 51.092 72.804 1.00 28.75 69 LYS A N 1
ATOM 539 C CA . LYS A 1 72 ? 51.006 51.037 73.330 1.00 28.81 69 LYS A CA 1
ATOM 540 C C . LYS A 1 72 ? 52.049 51.663 72.397 1.00 27.67 69 LYS A C 1
ATOM 541 O O . LYS A 1 72 ? 52.995 52.258 72.885 1.00 27.90 69 LYS A O 1
ATOM 547 N N . ALA A 1 73 ? 51.882 51.552 71.078 1.00 26.42 70 ALA A N 1
ATOM 548 C CA . ALA A 1 73 ? 52.785 52.253 70.137 1.00 25.62 70 ALA A CA 1
ATOM 549 C C . ALA A 1 73 ? 52.666 53.779 70.211 1.00 24.71 70 ALA A C 1
ATOM 550 O O . ALA A 1 73 ? 53.662 54.491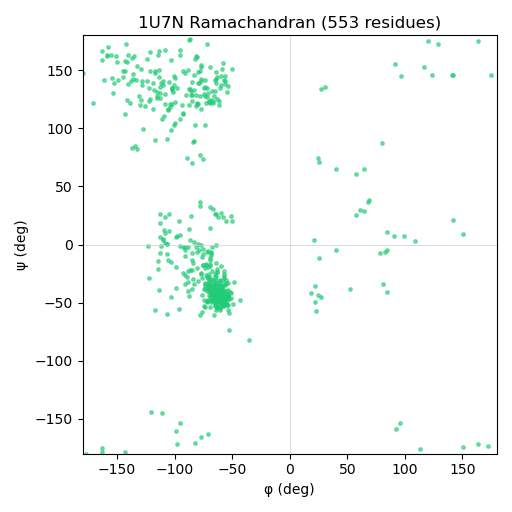 70.109 1.00 24.81 70 ALA A O 1
ATOM 552 N N . ILE A 1 74 ? 51.442 54.264 70.405 1.00 23.92 71 ILE A N 1
ATOM 553 C CA . ILE A 1 74 ? 51.152 55.696 70.545 1.00 23.15 71 ILE A CA 1
ATOM 554 C C . ILE A 1 74 ? 51.661 56.258 71.888 1.00 23.27 71 ILE A C 1
ATOM 555 O O . ILE A 1 74 ? 52.094 57.413 71.984 1.00 22.38 71 ILE A O 1
ATOM 560 N N . ARG A 1 75 ? 51.620 55.420 72.913 1.00 23.81 72 ARG A N 1
ATOM 561 C CA . ARG A 1 75 ? 52.085 55.836 74.224 1.00 25.00 72 ARG A CA 1
ATOM 562 C C . ARG A 1 75 ? 53.582 55.646 74.430 1.00 24.77 72 ARG A C 1
ATOM 563 O O . ARG A 1 75 ? 54.160 56.334 75.233 1.00 24.90 72 ARG A O 1
ATOM 571 N N . ARG A 1 76 ? 54.203 54.761 73.660 1.00 25.15 73 ARG A N 1
ATOM 572 C CA . ARG A 1 76 ? 55.602 54.411 73.882 1.00 25.57 73 ARG A CA 1
ATOM 573 C C . ARG A 1 76 ? 56.591 54.814 72.797 1.00 25.18 73 ARG A C 1
ATOM 574 O O . ARG A 1 76 ? 57.700 55.217 73.131 1.00 25.35 73 ARG A O 1
ATOM 582 N N . LYS A 1 77 ? 56.205 54.693 71.525 1.00 24.48 74 LYS A N 1
ATOM 583 C CA . LYS A 1 77 ? 57.022 55.175 70.398 1.00 24.46 74 LYS A CA 1
ATOM 584 C C . LYS A 1 77 ? 56.767 56.641 70.138 1.00 23.74 74 LYS A C 1
ATOM 585 O O . LYS A 1 77 ? 56.212 57.002 69.087 1.00 23.10 74 LYS A O 1
ATOM 591 N N . LYS A 1 78 ? 57.227 57.474 71.063 1.00 23.23 75 LYS A N 1
ATOM 592 C CA . LYS A 1 78 ? 56.913 58.895 71.073 1.00 23.02 75 LYS A CA 1
ATOM 593 C C . LYS A 1 78 ? 57.445 59.662 69.878 1.00 22.52 75 LYS A C 1
ATOM 594 O O . LYS A 1 78 ? 56.993 60.775 69.594 1.00 22.58 75 LYS A O 1
ATOM 600 N N . THR A 1 79 ? 58.377 59.045 69.160 1.00 22.25 76 THR A N 1
ATOM 601 C CA . THR A 1 79 ? 59.013 59.668 68.004 1.00 22.13 76 THR A CA 1
ATOM 602 C C . THR A 1 79 ? 58.649 58.989 66.671 1.00 21.83 76 THR A C 1
ATOM 603 O O . THR A 1 79 ? 59.187 59.336 65.626 1.00 22.13 76 THR A O 1
ATOM 607 N N . ALA A 1 80 ? 57.729 58.031 66.693 1.00 20.90 77 ALA A N 1
ATOM 608 C CA . ALA A 1 80 ? 57.200 57.537 65.431 1.00 20.51 77 ALA A CA 1
ATOM 609 C C . ALA A 1 80 ? 56.627 58.729 64.679 1.00 20.24 77 ALA A C 1
ATOM 610 O O . ALA A 1 80 ? 56.034 59.642 65.291 1.00 20.49 77 ALA A O 1
ATOM 612 N N . SER A 1 81 ? 56.835 58.732 63.360 1.00 20.36 78 SER A N 1
ATOM 613 C CA . SER A 1 81 ? 56.425 59.824 62.480 1.00 19.72 78 SER A CA 1
ATOM 614 C C . SER A 1 81 ? 54.949 60.221 62.662 1.00 20.20 78 SER A C 1
ATOM 615 O O . SER A 1 81 ? 54.614 61.414 62.674 1.00 19.51 78 SER A O 1
ATOM 626 N N . VAL A 1 83 ? 53.088 59.776 65.374 1.00 19.10 80 VAL A N 1
ATOM 627 C CA . VAL A 1 83 ? 52.895 60.314 66.722 1.00 17.88 80 VAL A CA 1
ATOM 628 C C . VAL A 1 83 ? 53.306 61.787 66.814 1.00 17.61 80 VAL A C 1
ATOM 629 O O . VAL A 1 83 ? 52.580 62.618 67.375 1.00 18.21 80 VAL A O 1
ATOM 633 N N . LEU A 1 84 ? 54.463 62.089 66.239 1.00 17.14 81 LEU A N 1
ATOM 634 C CA . LEU A 1 84 ? 55.011 63.431 66.135 1.00 16.88 81 LEU A CA 1
ATOM 635 C C . LEU A 1 84 ? 54.071 64.357 65.385 1.00 16.74 81 LEU A C 1
ATOM 636 O O . LEU A 1 84 ? 53.885 65.502 65.791 1.00 16.88 81 LEU A O 1
ATOM 641 N N . ALA A 1 85 ? 53.531 63.873 64.259 1.00 16.02 82 ALA A N 1
ATOM 642 C CA . ALA A 1 85 ? 52.602 64.658 63.441 1.00 15.44 82 ALA A CA 1
ATOM 643 C C . ALA A 1 85 ? 51.351 65.010 64.222 1.00 15.11 82 ALA A C 1
ATOM 644 O O . ALA A 1 85 ? 50.873 66.157 64.165 1.00 15.37 82 ALA A O 1
ATOM 646 N N . ALA A 1 86 ? 50.823 64.023 64.945 1.00 15.43 83 ALA A N 1
ATOM 647 C CA . ALA A 1 86 ? 49.640 64.206 65.802 1.00 15.67 83 ALA A CA 1
ATOM 648 C C . ALA A 1 86 ? 49.889 65.123 67.005 1.00 15.84 83 ALA A C 1
ATOM 649 O O . ALA A 1 86 ? 48.999 65.900 67.400 1.00 15.56 83 ALA A O 1
ATOM 651 N N . GLN A 1 87 ? 51.084 65.005 67.592 1.00 15.91 84 GLN A N 1
ATOM 652 C CA . GLN A 1 87 ? 51.480 65.835 68.719 1.00 16.01 84 GLN A CA 1
ATOM 653 C C . GLN A 1 87 ? 51.574 67.289 68.287 1.00 16.11 84 GLN A C 1
ATOM 654 O O . GLN A 1 87 ? 51.150 68.182 69.034 1.00 16.88 84 GLN A O 1
ATOM 660 N N . ALA A 1 88 ? 52.103 67.513 67.080 1.00 15.31 85 ALA A N 1
ATOM 661 C CA . ALA A 1 88 ? 52.208 68.838 66.484 1.00 15.16 85 ALA A CA 1
ATOM 662 C C . ALA A 1 88 ? 50.845 69.534 66.391 1.00 15.34 85 ALA A C 1
ATOM 663 O O . ALA A 1 88 ? 50.718 70.726 66.688 1.00 14.82 85 ALA A O 1
ATOM 665 N N . VAL A 1 89 ? 49.829 68.773 65.991 1.00 16.00 86 VAL A N 1
ATOM 666 C CA . VAL A 1 89 ? 48.453 69.267 65.925 1.00 16.50 86 VAL A CA 1
ATOM 667 C C . VAL A 1 89 ? 47.919 69.608 67.322 1.00 16.45 86 VAL A C 1
ATOM 668 O O . VAL A 1 89 ? 47.366 70.698 67.544 1.00 16.21 86 VAL A O 1
ATOM 672 N N . LYS A 1 90 ? 48.114 68.687 68.258 1.00 16.68 87 LYS A N 1
ATOM 673 C CA . LYS A 1 90 ? 47.774 68.898 69.659 1.00 17.55 87 LYS A CA 1
ATOM 674 C C . LYS A 1 90 ? 48.413 70.178 70.211 1.00 17.95 87 LYS A C 1
ATOM 675 O O . LYS A 1 90 ? 47.768 70.944 70.908 1.00 18.24 87 LYS A O 1
ATOM 681 N N . ASN A 1 91 ? 49.677 70.394 69.875 1.00 18.74 88 ASN A N 1
ATOM 682 C CA . ASN A 1 91 ? 50.437 71.548 70.340 1.00 19.77 88 ASN A CA 1
ATOM 683 C C . ASN A 1 91 ? 50.052 72.876 69.695 1.00 20.62 88 ASN A C 1
ATOM 684 O O . ASN A 1 91 ? 50.383 73.943 70.217 1.00 21.26 88 ASN A O 1
ATOM 689 N N . GLY A 1 92 ? 49.345 72.827 68.566 1.00 20.64 89 GLY A N 1
ATOM 690 C CA . GLY A 1 92 ? 48.977 74.051 67.876 1.00 20.13 89 GLY A CA 1
ATOM 691 C C . GLY A 1 92 ? 50.033 74.441 66.869 1.00 20.32 89 GLY A C 1
ATOM 692 O O . GLY A 1 92 ? 49.958 75.514 66.274 1.00 20.92 89 GLY A O 1
ATOM 693 N N . GLU A 1 93 ? 51.002 73.556 66.671 1.00 19.99 90 GLU A N 1
ATOM 694 C CA . GLU A 1 93 ? 52.043 73.708 65.660 1.00 20.37 90 GLU A CA 1
ATOM 695 C C . GLU A 1 93 ? 51.539 73.374 64.250 1.00 20.07 90 GLU A C 1
ATOM 696 O O . GLU A 1 93 ? 52.088 73.859 63.270 1.00 20.89 90 GLU A O 1
ATOM 702 N N . ALA A 1 94 ? 50.509 72.542 64.159 1.00 18.69 91 ALA A N 1
ATOM 703 C CA . ALA A 1 94 ? 49.807 72.291 62.901 1.00 18.20 91 ALA A CA 1
ATOM 704 C C . ALA A 1 94 ? 48.294 72.328 63.153 1.00 17.55 91 ALA A C 1
ATOM 705 O O . ALA A 1 94 ? 47.853 72.209 64.302 1.00 16.64 91 ALA A O 1
ATOM 707 N N . ASP A 1 95 ? 47.528 72.477 62.072 1.00 17.59 92 ASP A N 1
ATOM 708 C CA . ASP A 1 95 ? 46.063 72.609 62.107 1.00 17.34 92 ASP A CA 1
ATOM 709 C C . ASP A 1 95 ? 45.352 71.284 61.804 1.00 16.97 92 ASP A C 1
ATOM 710 O O . ASP A 1 95 ? 44.166 71.111 62.098 1.00 17.06 92 ASP A O 1
ATOM 715 N N . ALA A 1 96 ? 46.069 70.360 61.186 1.00 16.51 93 ALA A N 1
ATOM 716 C CA . ALA A 1 96 ? 45.485 69.087 60.764 1.00 16.66 93 ALA A CA 1
ATOM 717 C C . ALA A 1 96 ? 46.581 68.075 60.483 1.00 16.54 93 ALA A C 1
ATOM 718 O O . ALA A 1 96 ? 47.750 68.449 60.271 1.00 16.37 93 ALA A O 1
ATOM 720 N N . ILE A 1 97 ? 46.193 66.800 60.523 1.00 16.12 94 ILE A N 1
ATOM 721 C CA . ILE A 1 97 ? 47.091 65.699 60.264 1.00 16.34 94 ILE A CA 1
ATOM 722 C C . ILE A 1 97 ? 46.414 64.670 59.374 1.00 16.68 94 ILE A C 1
ATOM 723 O O . ILE A 1 97 ? 45.207 64.434 59.487 1.00 16.13 94 ILE A O 1
ATOM 728 N N . PHE A 1 98 ? 47.194 64.092 58.466 1.00 16.58 95 PHE A N 1
ATOM 729 C CA . PHE A 1 98 ? 46.780 62.901 57.766 1.00 16.69 95 PHE A CA 1
ATOM 730 C C . PHE A 1 98 ? 47.898 61.850 57.751 1.00 16.86 95 PHE A C 1
ATOM 731 O O . PHE A 1 98 ? 49.103 62.156 57.859 1.00 16.42 95 PHE A O 1
ATOM 739 N N . SER A 1 99 ? 47.471 60.604 57.639 1.00 16.93 96 SER A N 1
ATOM 740 C CA . SER A 1 99 ? 48.367 59.496 57.537 1.00 17.87 96 SER A CA 1
ATOM 741 C C . SER A 1 99 ? 47.694 58.428 56.698 1.00 18.17 96 SER A C 1
ATOM 742 O O . SER A 1 99 ? 46.479 58.222 56.800 1.00 18.12 96 SER A O 1
ATOM 745 N N . ALA A 1 100 ? 48.490 57.761 55.865 1.00 18.04 97 ALA A N 1
ATOM 746 C CA . ALA A 1 100 ? 48.035 56.587 55.143 1.00 18.22 97 ALA A CA 1
ATOM 747 C C . ALA A 1 100 ? 48.485 55.316 55.878 1.00 18.94 97 ALA A C 1
ATOM 748 O O . ALA A 1 100 ? 48.297 54.193 55.373 1.00 19.36 97 ALA A O 1
ATOM 750 N N . GLY A 1 101 ? 49.044 55.511 57.077 1.00 19.44 98 GLY A N 1
ATOM 751 C CA . GLY A 1 101 ? 49.511 54.432 57.948 1.00 20.06 98 GLY A CA 1
ATOM 752 C C . GLY A 1 101 ? 48.403 53.590 58.582 1.00 21.22 98 GLY A C 1
ATOM 753 O O . GLY A 1 101 ? 47.237 53.605 58.133 1.00 21.51 98 GLY A O 1
ATOM 754 N N . ASN A 1 102 ? 48.765 52.856 59.631 1.00 21.36 99 ASN A N 1
ATOM 755 C CA . ASN A 1 102 ? 47.827 51.950 60.300 1.00 22.27 99 ASN A CA 1
ATOM 756 C C . ASN A 1 102 ? 46.632 52.668 60.941 1.00 21.71 99 ASN A C 1
ATOM 757 O O . ASN A 1 102 ? 46.813 53.590 61.750 1.00 21.46 99 ASN A O 1
ATOM 762 N N . THR A 1 103 ? 45.425 52.232 60.562 1.00 21.10 100 THR A N 1
ATOM 763 C CA . THR A 1 103 ? 44.170 52.816 61.040 1.00 20.81 100 THR A CA 1
ATOM 764 C C . THR A 1 103 ? 44.022 52.803 62.568 1.00 20.12 100 THR A C 1
ATOM 765 O O . THR A 1 103 ? 43.735 53.827 63.158 1.00 19.68 100 THR A O 1
ATOM 769 N N . GLY A 1 104 ? 44.242 51.649 63.192 1.00 20.18 101 GLY A N 1
ATOM 770 C CA . GLY A 1 104 ? 44.223 51.514 64.661 1.00 20.34 101 GLY A CA 1
ATOM 771 C C . GLY A 1 104 ? 45.141 52.477 65.405 1.00 20.28 101 GLY A C 1
ATOM 772 O O . GLY A 1 104 ? 44.751 53.076 66.416 1.00 20.19 101 GLY A O 1
ATOM 773 N N . ALA A 1 105 ? 46.364 52.635 64.906 1.00 20.32 102 ALA A N 1
ATOM 774 C CA . ALA A 1 105 ? 47.316 53.611 65.470 1.00 20.43 102 ALA A CA 1
ATOM 775 C C . ALA A 1 105 ? 46.808 55.052 65.370 1.00 20.13 102 ALA A C 1
ATOM 776 O O . ALA A 1 105 ? 46.930 55.832 66.331 1.00 20.53 102 ALA A O 1
ATOM 778 N N . LEU A 1 106 ? 46.222 55.405 64.223 1.00 19.52 103 LEU A N 1
ATOM 779 C CA . LEU A 1 106 ? 45.713 56.770 64.008 1.00 19.05 103 LEU A CA 1
ATOM 780 C C . LEU A 1 106 ? 44.514 57.104 64.916 1.00 19.39 103 LEU A C 1
ATOM 781 O O . LEU A 1 106 ? 44.403 58.221 65.451 1.00 19.81 103 LEU A O 1
ATOM 786 N N . LEU A 1 107 ? 43.634 56.123 65.086 1.00 19.16 104 LEU A N 1
ATOM 787 C CA . LEU A 1 107 ? 42.558 56.144 66.063 1.00 19.80 104 LEU A CA 1
ATOM 788 C C . LEU A 1 107 ? 43.091 56.427 67.485 1.00 19.39 104 LEU A C 1
ATOM 789 O O . LEU A 1 107 ? 42.642 57.374 68.147 1.00 19.29 104 LEU A O 1
ATOM 794 N N . ALA A 1 108 ? 44.036 55.603 67.949 1.00 18.46 105 ALA A N 1
ATOM 795 C CA . ALA A 1 108 ? 44.739 55.831 69.229 1.00 18.37 105 ALA A CA 1
ATOM 796 C C . ALA A 1 108 ? 45.366 57.233 69.348 1.00 17.80 105 ALA A C 1
ATOM 797 O O . ALA A 1 108 ? 45.191 57.892 70.373 1.00 17.65 105 ALA A O 1
ATOM 799 N N . ALA A 1 109 ? 46.078 57.668 68.300 1.00 17.86 106 ALA A N 1
ATOM 800 C CA . ALA A 1 109 ? 46.679 59.023 68.233 1.00 18.22 106 ALA A CA 1
ATOM 801 C C . ALA A 1 109 ? 45.590 60.066 68.305 1.00 18.75 106 ALA A C 1
ATOM 802 O O . ALA A 1 109 ? 45.724 61.048 69.037 1.00 18.88 106 ALA A O 1
ATOM 804 N N . GLY A 1 110 ? 44.494 59.832 67.570 1.00 19.33 107 GLY A N 1
ATOM 805 C CA . GLY A 1 110 ? 43.322 60.700 67.638 1.00 19.70 107 GLY A CA 1
ATOM 806 C C . GLY A 1 110 ? 42.729 60.803 69.027 1.00 20.48 107 GLY A C 1
ATOM 807 O O . GLY A 1 110 ? 42.438 61.906 69.493 1.00 20.57 107 GLY A O 1
ATOM 808 N N . LEU A 1 111 ? 42.548 59.663 69.697 1.00 20.91 108 LEU A N 1
ATOM 809 C CA . LEU A 1 111 ? 41.981 59.660 71.052 1.00 21.85 108 LEU A CA 1
ATOM 810 C C . LEU A 1 111 ? 42.887 60.231 72.149 1.00 22.15 108 LEU A C 1
ATOM 811 O O . LEU A 1 111 ? 42.429 60.968 73.026 1.00 22.07 108 LEU A O 1
ATOM 816 N N . PHE A 1 112 ? 44.163 59.861 72.124 1.00 22.36 109 PHE A N 1
ATOM 817 C CA . PHE A 1 112 ? 45.017 60.110 73.271 1.00 22.44 109 PHE A CA 1
ATOM 818 C C . PHE A 1 112 ? 46.029 61.214 73.103 1.00 22.26 109 PHE A C 1
ATOM 819 O O . PHE A 1 112 ? 46.665 61.610 74.093 1.00 23.65 109 PHE A O 1
ATOM 827 N N . ILE A 1 113 ? 46.159 61.726 71.880 1.00 20.40 110 ILE A N 1
ATOM 828 C CA . ILE A 1 113 ? 47.000 62.872 71.609 1.00 19.08 110 ILE A CA 1
ATOM 829 C C . ILE A 1 113 ? 46.184 64.058 71.094 1.00 19.29 110 ILE A C 1
ATOM 830 O O . ILE A 1 113 ? 46.248 65.130 71.679 1.00 19.31 110 ILE A O 1
ATOM 835 N N . VAL A 1 114 ? 45.420 63.883 70.007 1.00 18.69 111 VAL A N 1
ATOM 836 C CA . VAL A 1 114 ? 44.640 65.004 69.455 1.00 18.52 111 VAL A CA 1
ATOM 837 C C . VAL A 1 114 ? 43.497 65.398 70.396 1.00 18.79 111 VAL A C 1
ATOM 838 O O . VAL A 1 114 ? 43.299 66.588 70.702 1.00 18.71 111 VAL A O 1
ATOM 842 N N . GLY A 1 115 ? 42.786 64.397 70.898 1.00 18.61 112 GLY A N 1
ATOM 843 C CA . GLY A 1 115 ? 41.718 64.635 71.860 1.00 18.33 112 GLY A CA 1
ATOM 844 C C . GLY A 1 115 ? 40.350 64.696 71.215 1.00 18.44 112 GLY A C 1
ATOM 845 O O . GLY A 1 115 ? 40.195 65.173 70.102 1.00 18.38 112 GLY A O 1
ATOM 846 N N . ARG A 1 116 ? 39.349 64.210 71.927 1.00 19.42 113 ARG A N 1
ATOM 847 C CA . ARG A 1 116 ? 37.999 64.352 71.464 1.00 20.53 113 ARG A CA 1
ATOM 848 C C . ARG A 1 116 ? 37.315 65.584 72.015 1.00 19.91 113 ARG A C 1
ATOM 849 O O . ARG A 1 116 ? 37.638 66.084 73.079 1.00 20.21 113 ARG A O 1
ATOM 857 N N . ILE A 1 117 ? 36.407 66.104 71.218 1.00 19.86 114 ILE A N 1
ATOM 858 C CA . ILE A 1 117 ? 35.601 67.226 71.610 1.00 20.31 114 ILE A CA 1
ATOM 859 C C . ILE A 1 117 ? 34.841 66.780 72.864 1.00 21.46 114 ILE A C 1
ATOM 860 O O . ILE A 1 117 ? 34.376 65.629 72.933 1.00 20.51 114 ILE A O 1
ATOM 865 N N . LYS A 1 118 ? 34.740 67.647 73.873 1.00 22.28 115 LYS A N 1
ATOM 866 C CA . LYS A 1 118 ? 33.944 67.240 75.023 1.00 24.13 115 LYS A CA 1
ATOM 867 C C . LYS A 1 118 ? 32.481 67.054 74.605 1.00 23.21 115 LYS A C 1
ATOM 868 O O . LYS A 1 118 ? 31.974 67.746 73.716 1.00 23.14 115 LYS A O 1
ATOM 874 N N . ASN A 1 119 ? 31.865 66.041 75.205 1.00 22.84 116 ASN A N 1
ATOM 875 C CA . ASN A 1 119 ? 30.486 65.615 74.936 1.00 22.68 116 ASN A CA 1
ATOM 876 C C . ASN A 1 119 ? 30.336 64.699 73.733 1.00 22.48 116 ASN A C 1
ATOM 877 O O . ASN A 1 119 ? 29.255 64.175 73.486 1.00 22.64 116 ASN A O 1
ATOM 882 N N . VAL A 1 120 ? 31.419 64.499 72.986 1.00 22.41 117 VAL A N 1
ATOM 883 C CA . VAL A 1 120 ? 31.449 63.372 72.054 1.00 21.94 117 VAL A CA 1
ATOM 884 C C . VAL A 1 120 ? 32.291 62.213 72.592 1.00 22.17 117 VAL A C 1
ATOM 885 O O . VAL A 1 120 ? 33.528 62.214 72.562 1.00 22.73 117 VAL A O 1
ATOM 889 N N . GLU A 1 121 ? 31.569 61.253 73.151 1.00 22.35 118 GLU A N 1
ATOM 890 C CA . GLU A 1 121 ? 32.137 60.098 73.800 1.00 24.20 118 GLU A CA 1
ATOM 891 C C . GLU A 1 121 ? 32.828 59.202 72.785 1.00 23.15 118 GLU A C 1
ATOM 892 O O . GLU A 1 121 ? 33.929 58.708 73.058 1.00 23.11 118 GLU A O 1
ATOM 898 N N . ARG A 1 122 ? 32.192 59.014 71.619 1.00 22.44 119 ARG A N 1
ATOM 899 C CA . ARG A 1 122 ? 32.741 58.152 70.554 1.00 22.56 119 ARG A CA 1
ATOM 900 C C . ARG A 1 122 ? 32.834 58.822 69.182 1.00 21.68 119 ARG A C 1
ATOM 901 O O . ARG A 1 122 ? 31.845 58.910 68.452 1.00 21.81 119 ARG A O 1
ATOM 909 N N . PRO A 1 123 ? 34.032 59.290 68.822 1.00 21.34 120 PRO A N 1
ATOM 910 C CA . PRO A 1 123 ? 34.295 59.762 67.457 1.00 20.19 120 PRO A CA 1
ATOM 911 C C . PRO A 1 123 ? 34.013 58.646 66.446 1.00 19.58 120 PRO A C 1
ATOM 912 O O . PRO A 1 123 ? 34.009 57.475 66.807 1.00 18.82 120 PRO A O 1
ATOM 916 N N . GLY A 1 124 ? 33.731 59.016 65.204 1.00 18.89 121 GLY A N 1
ATOM 917 C CA . GLY A 1 124 ? 33.316 58.041 64.212 1.00 18.94 121 GLY A CA 1
ATOM 918 C C . GLY A 1 124 ? 34.236 58.110 63.010 1.00 18.83 121 GLY A C 1
ATOM 919 O O . GLY A 1 124 ? 34.666 59.190 62.626 1.00 19.42 121 GLY A O 1
ATOM 920 N N . LEU A 1 125 ? 34.569 56.960 62.443 1.00 18.27 122 LEU A N 1
ATOM 921 C CA . LEU A 1 125 ? 35.286 56.932 61.175 1.00 18.06 122 LEU A CA 1
ATOM 922 C C . LEU A 1 125 ? 34.284 57.143 60.044 1.00 17.82 122 LEU A C 1
ATOM 923 O O . LEU A 1 125 ? 33.392 56.326 59.838 1.00 16.36 122 LEU A O 1
ATOM 936 N N . SER A 1 127 ? 33.565 58.223 55.886 1.00 18.22 124 SER A N 1
ATOM 937 C CA . SER A 1 127 ? 33.948 58.464 54.477 1.00 18.57 124 SER A CA 1
ATOM 938 C C . SER A 1 127 ? 32.753 58.893 53.656 1.00 18.18 124 SER A C 1
ATOM 939 O O . SER A 1 127 ? 31.628 58.440 53.875 1.00 18.06 124 SER A O 1
ATOM 942 N N . THR A 1 128 ? 33.022 59.740 52.674 1.00 18.38 125 THR A N 1
ATOM 943 C CA . THR A 1 128 ? 32.047 60.076 51.646 1.00 18.14 125 THR A CA 1
ATOM 944 C C . THR A 1 128 ? 32.094 58.954 50.622 1.00 17.97 125 THR A C 1
ATOM 945 O O . THR A 1 128 ? 33.122 58.694 50.013 1.00 18.08 125 THR A O 1
ATOM 949 N N . LEU A 1 129 ? 30.977 58.274 50.450 1.00 18.59 126 LEU A N 1
ATOM 950 C CA . LEU A 1 129 ? 30.949 57.095 49.584 1.00 19.25 126 LEU A CA 1
ATOM 951 C C . LEU A 1 129 ? 30.190 57.328 48.239 1.00 19.56 126 LEU A C 1
ATOM 952 O O . LEU A 1 129 ? 29.509 58.349 48.088 1.00 19.80 126 LEU A O 1
ATOM 957 N N . PRO A 1 130 ? 30.321 56.401 47.258 1.00 19.84 127 PRO A N 1
ATOM 958 C CA . PRO A 1 130 ? 29.702 56.565 45.909 1.00 20.11 127 PRO A CA 1
ATOM 959 C C . PRO A 1 130 ? 28.152 56.615 45.778 1.00 21.11 127 PRO A C 1
ATOM 960 O O . PRO A 1 130 ? 27.424 55.864 46.446 1.00 21.13 127 PRO A O 1
ATOM 964 N N . VAL A 1 131 ? 27.676 57.520 44.924 1.00 21.44 128 VAL A N 1
ATOM 965 C CA . VAL A 1 131 ? 26.316 57.521 44.416 1.00 22.71 128 VAL A CA 1
ATOM 966 C C . VAL A 1 131 ? 26.446 57.167 42.930 1.00 24.17 128 VAL A C 1
ATOM 967 O O . VAL A 1 131 ? 27.036 57.909 42.145 1.00 24.17 128 VAL A O 1
ATOM 979 N N . GLY A 1 133 ? 26.257 56.713 39.179 1.00 27.95 130 GLY A N 1
ATOM 980 C CA . GLY A 1 133 ? 25.899 57.662 38.123 1.00 28.59 130 GLY A CA 1
ATOM 981 C C . GLY A 1 133 ? 26.115 59.139 38.438 1.00 29.50 130 GLY A C 1
ATOM 982 O O . GLY A 1 133 ? 26.047 59.971 37.541 1.00 30.28 130 GLY A O 1
ATOM 983 N N . GLU A 1 134 ? 26.382 59.467 39.703 1.00 29.75 131 GLU A N 1
ATOM 984 C CA . GLU A 1 134 ? 26.500 60.854 40.150 1.00 29.95 131 GLU A CA 1
ATOM 985 C C . GLU A 1 134 ? 27.913 61.156 40.660 1.00 30.06 131 GLU A C 1
ATOM 986 O O . GLU A 1 134 ? 28.195 60.986 41.852 1.00 30.15 131 GLU A O 1
ATOM 992 N N . PRO A 1 135 ? 28.808 61.610 39.764 1.00 30.49 132 PRO A N 1
ATOM 993 C CA . PRO A 1 135 ? 30.221 61.837 40.124 1.00 31.38 132 PRO A CA 1
ATOM 994 C C . PRO A 1 135 ? 30.482 63.009 41.087 1.00 31.98 132 PRO A C 1
ATOM 995 O O . PRO A 1 135 ? 31.554 63.070 41.705 1.00 32.24 132 PRO A O 1
ATOM 999 N N . ASP A 1 136 ? 29.520 63.919 41.201 1.00 32.41 133 ASP A N 1
ATOM 1000 C CA . ASP A 1 136 ? 29.669 65.087 42.063 1.00 33.68 133 ASP A CA 1
ATOM 1001 C C . ASP A 1 136 ? 28.708 65.018 43.255 1.00 33.56 133 ASP A C 1
ATOM 1002 O O . ASP A 1 136 ? 28.414 66.026 43.903 1.00 34.15 133 ASP A O 1
ATOM 1007 N N . LYS A 1 137 ? 28.217 63.811 43.524 1.00 32.94 134 LYS A N 1
ATOM 1008 C CA . LYS A 1 137 ? 27.483 63.516 44.752 1.00 32.27 134 LYS A CA 1
ATOM 1009 C C . LYS A 1 137 ? 28.172 62.385 45.535 1.00 30.63 134 LYS A C 1
ATOM 1010 O O . LYS A 1 137 ? 29.055 61.695 45.021 1.00 30.47 134 LYS A O 1
ATOM 1016 N N . GLY A 1 138 ? 27.784 62.229 46.793 1.00 28.85 135 GLY A N 1
ATOM 1017 C CA . GLY A 1 138 ? 28.245 61.116 47.597 1.00 26.64 135 GLY A CA 1
ATOM 1018 C C . GLY A 1 138 ? 27.327 61.008 48.784 1.00 24.89 135 GLY A C 1
ATOM 1019 O O . GLY A 1 138 ? 26.340 61.724 48.858 1.00 25.10 135 GLY A O 1
ATOM 1020 N N . PHE A 1 139 ? 27.638 60.100 49.697 1.00 23.22 136 PHE A N 1
ATOM 1021 C CA . PHE A 1 139 ? 26.977 60.061 50.996 1.00 21.88 136 PHE A CA 1
ATOM 1022 C C . PHE A 1 139 ? 27.994 59.791 52.100 1.00 21.16 136 PHE A C 1
ATOM 1023 O O . PHE A 1 139 ? 28.922 59.024 51.921 1.00 20.53 136 PHE A O 1
ATOM 1031 N N . ASP A 1 140 ? 27.829 60.452 53.235 1.00 21.27 137 ASP A N 1
ATOM 1032 C CA . ASP A 1 140 ? 28.698 60.180 54.371 1.00 21.43 137 ASP A CA 1
ATOM 1033 C C . ASP A 1 140 ? 28.163 59.020 55.189 1.00 21.56 137 ASP A C 1
ATOM 1034 O O . ASP A 1 140 ? 26.973 58.948 55.489 1.00 20.93 137 ASP A O 1
ATOM 1047 N N . LEU A 1 142 ? 29.188 56.589 58.676 1.00 19.21 139 LEU A N 1
ATOM 1048 C CA . LEU A 1 142 ? 29.939 56.489 59.930 1.00 17.44 139 LEU A CA 1
ATOM 1049 C C . LEU A 1 142 ? 29.038 55.753 60.907 1.00 16.92 139 LEU A C 1
ATOM 1050 O O . LEU A 1 142 ? 27.842 55.920 60.831 1.00 16.87 139 LEU A O 1
ATOM 1055 N N . ASP A 1 143 ? 29.559 54.924 61.812 1.00 17.16 140 ASP A N 1
ATOM 1056 C CA . ASP A 1 143 ? 30.970 54.627 62.002 1.00 16.66 140 ASP A CA 1
ATOM 1057 C C . ASP A 1 143 ? 31.414 53.512 61.073 1.00 16.64 140 ASP A C 1
ATOM 1058 O O . ASP A 1 143 ? 30.805 52.455 61.042 1.00 16.96 140 ASP A O 1
ATOM 1063 N N . LEU A 1 144 ? 32.493 53.756 60.333 1.00 17.15 141 LEU A N 1
ATOM 1064 C CA . LEU A 1 144 ? 33.132 52.755 59.456 1.00 17.28 141 LEU A CA 1
ATOM 1065 C C . LEU A 1 144 ? 34.187 51.896 60.139 1.00 17.85 141 LEU A C 1
ATOM 1066 O O . LEU A 1 144 ? 34.777 51.023 59.500 1.00 18.32 141 LEU A O 1
ATOM 1071 N N . GLY A 1 145 ? 34.451 52.150 61.420 1.00 18.13 142 GLY A N 1
ATOM 1072 C CA . GLY A 1 145 ? 35.344 51.265 62.175 1.00 17.97 142 GLY A CA 1
ATOM 1073 C C . GLY A 1 145 ? 36.162 51.837 63.326 1.00 18.02 142 GLY A C 1
ATOM 1074 O O . GLY A 1 145 ? 37.034 51.161 63.829 1.00 18.61 142 GLY A O 1
ATOM 1075 N N . ALA A 1 146 ? 35.924 53.078 63.737 1.00 18.38 143 ALA A N 1
ATOM 1076 C CA . ALA A 1 146 ? 36.559 53.588 64.954 1.00 18.64 143 ALA A CA 1
ATOM 1077 C C . ALA A 1 146 ? 36.214 52.688 66.167 1.00 19.31 143 ALA A C 1
ATOM 1078 O O . ALA A 1 146 ? 37.064 52.426 67.011 1.00 19.26 143 ALA A O 1
ATOM 1080 N N . ASN A 1 147 ? 34.967 52.218 66.233 1.00 19.66 144 ASN A N 1
ATOM 1081 C CA . ASN A 1 147 ? 34.468 51.479 67.388 1.00 20.78 144 ASN A CA 1
ATOM 1082 C C . ASN A 1 147 ? 33.986 50.091 66.988 1.00 21.20 144 ASN A C 1
ATOM 1083 O O . ASN A 1 147 ? 33.541 49.891 65.872 1.00 23.49 144 ASN A O 1
ATOM 1088 N N . ALA A 1 148 ? 34.086 49.124 67.874 1.00 21.23 145 ALA A N 1
ATOM 1089 C CA . ALA A 1 148 ? 33.583 47.795 67.574 1.00 20.81 145 ALA A CA 1
ATOM 1090 C C . ALA A 1 148 ? 32.247 47.579 68.282 1.00 20.73 145 ALA A C 1
ATOM 1091 O O . ALA A 1 148 ? 31.503 46.660 67.939 1.00 20.80 145 ALA A O 1
ATOM 1093 N N . ASP A 1 149 ? 31.948 48.455 69.246 1.00 20.15 146 ASP A N 1
ATOM 1094 C CA . ASP A 1 149 ? 30.671 48.470 69.958 1.00 20.14 146 ASP A CA 1
ATOM 1095 C C . ASP A 1 149 ? 30.117 49.877 70.058 1.00 19.80 146 ASP A C 1
ATOM 1096 O O . ASP A 1 149 ? 30.873 50.829 70.266 1.00 19.78 146 ASP A O 1
ATOM 1101 N N . ASN A 1 150 ? 28.798 50.028 69.915 1.00 18.92 147 ASN A N 1
ATOM 1102 C CA . ASN A 1 150 ? 28.198 51.341 70.047 1.00 17.95 147 ASN A CA 1
ATOM 1103 C C . ASN A 1 150 ? 26.929 51.240 70.863 1.00 17.62 147 ASN A C 1
ATOM 1104 O O . ASN A 1 150 ? 26.357 50.153 71.002 1.00 17.13 147 ASN A O 1
ATOM 1109 N N . LYS A 1 151 ? 26.505 52.382 71.403 1.00 16.48 148 LYS A N 1
ATOM 1110 C CA . LYS A 1 151 ? 25.242 52.506 72.112 1.00 16.50 148 LYS A CA 1
ATOM 1111 C C . LYS A 1 151 ? 24.343 53.445 71.311 1.00 16.15 148 LYS A C 1
ATOM 1112 O O . LYS A 1 151 ? 24.822 54.144 70.429 1.00 16.63 148 LYS A O 1
ATOM 1118 N N . PRO A 1 152 ? 23.027 53.438 71.581 1.00 16.36 149 PRO A N 1
ATOM 1119 C CA . PRO A 1 152 ? 22.092 54.277 70.802 1.00 16.04 149 PRO A CA 1
ATOM 1120 C C . PRO A 1 152 ? 22.505 55.752 70.689 1.00 16.59 149 PRO A C 1
ATOM 1121 O O . PRO A 1 152 ? 22.394 56.342 69.589 1.00 15.96 149 PRO A O 1
ATOM 1125 N N . GLU A 1 153 ? 22.987 56.322 71.806 1.00 15.75 150 GLU A N 1
ATOM 1126 C CA . GLU A 1 153 ? 23.423 57.714 71.859 1.00 15.84 150 GLU A CA 1
ATOM 1127 C C . GLU A 1 153 ? 24.571 58.051 70.901 1.00 15.87 150 GLU A C 1
ATOM 1128 O O . GLU A 1 153 ? 24.650 59.184 70.434 1.00 16.02 150 GLU A O 1
ATOM 1134 N N . HIS A 1 154 ? 25.446 57.079 70.614 1.00 15.72 151 HIS A N 1
ATOM 1135 C CA . HIS A 1 154 ? 26.542 57.265 69.652 1.00 15.92 151 HIS A CA 1
ATOM 1136 C C . HIS A 1 154 ? 26.047 57.426 68.236 1.00 16.11 151 HIS A C 1
ATOM 1137 O O . HIS A 1 154 ? 26.523 58.296 67.503 1.00 16.21 151 HIS A O 1
ATOM 1144 N N . LEU A 1 155 ? 25.090 56.589 67.849 1.00 16.48 152 LEU A N 1
ATOM 1145 C CA . LEU A 1 155 ? 24.492 56.687 66.521 1.00 17.57 152 LEU A CA 1
ATOM 1146 C C . LEU A 1 155 ? 23.722 58.013 66.327 1.00 18.05 152 LEU A C 1
ATOM 1147 O O . LEU A 1 155 ? 23.718 58.585 65.234 1.00 18.36 152 LEU A O 1
ATOM 1152 N N . VAL A 1 156 ? 23.078 58.503 67.387 1.00 17.94 153 VAL A N 1
ATOM 1153 C CA . VAL A 1 156 ? 22.428 59.813 67.351 1.00 17.53 153 VAL A CA 1
ATOM 1154 C C . VAL A 1 156 ? 23.457 60.928 67.076 1.00 17.70 153 VAL A C 1
ATOM 1155 O O . VAL A 1 156 ? 23.247 61.779 66.204 1.00 17.35 153 VAL A O 1
ATOM 1159 N N A GLN A 1 157 ? 24.560 60.938 67.823 0.50 17.33 154 GLN A N 1
ATOM 1160 N N B GLN A 1 157 ? 24.562 60.912 67.811 0.50 17.43 154 GLN A N 1
ATOM 1161 C CA A GLN A 1 157 ? 25.599 61.925 67.550 0.50 17.59 154 GLN A CA 1
ATOM 1162 C CA B GLN A 1 157 ? 25.601 61.898 67.579 0.50 17.77 154 GLN A CA 1
ATOM 1163 C C A GLN A 1 157 ? 26.275 61.723 66.196 0.50 16.92 154 GLN A C 1
ATOM 1164 C C B GLN A 1 157 ? 26.293 61.714 66.224 0.50 17.02 154 GLN A C 1
ATOM 1165 O O A GLN A 1 157 ? 26.744 62.685 65.615 0.50 16.86 154 GLN A O 1
ATOM 1166 O O B GLN A 1 157 ? 26.781 62.680 65.666 0.50 16.95 154 GLN A O 1
ATOM 1177 N N . TYR A 1 158 ? 26.303 60.487 65.692 1.00 16.97 155 TYR A N 1
ATOM 1178 C CA . TYR A 1 158 ? 26.733 60.246 64.291 1.00 16.53 155 TYR A CA 1
ATOM 1179 C C . TYR A 1 158 ? 25.858 61.002 63.279 1.00 16.79 155 TYR A C 1
ATOM 1180 O O . TYR A 1 158 ? 26.349 61.565 62.322 1.00 16.95 155 TYR A O 1
ATOM 1189 N N . ALA A 1 159 ? 24.554 61.027 63.511 1.00 17.75 156 ALA A N 1
ATOM 1190 C CA . ALA A 1 159 ? 23.643 61.780 62.654 1.00 17.59 156 ALA A CA 1
ATOM 1191 C C . ALA A 1 159 ? 23.969 63.270 62.699 1.00 17.92 156 ALA A C 1
ATOM 1192 O O . ALA A 1 159 ? 24.012 63.938 61.650 1.00 17.90 156 ALA A O 1
ATOM 1194 N N . VAL A 1 160 ? 24.178 63.780 63.919 1.00 17.95 157 VAL A N 1
ATOM 1195 C CA . VAL A 1 160 ? 24.521 65.180 64.154 1.00 18.40 157 VAL A CA 1
ATOM 1196 C C . VAL A 1 160 ? 25.885 65.508 63.513 1.00 18.08 157 VAL A C 1
ATOM 1197 O O . VAL A 1 160 ? 26.011 66.467 62.776 1.00 18.46 157 VAL A O 1
ATOM 1201 N N . LEU A 1 161 ? 26.885 64.686 63.772 1.00 18.43 158 LEU A N 1
ATOM 1202 C CA . LEU A 1 161 ? 28.214 64.869 63.183 1.00 18.86 158 LEU A CA 1
ATOM 1203 C C . LEU A 1 161 ? 28.198 64.759 61.668 1.00 19.26 158 LEU A C 1
ATOM 1204 O O . LEU A 1 161 ? 28.686 65.654 60.979 1.00 19.36 158 LEU A O 1
ATOM 1209 N N . GLY A 1 162 ? 27.644 63.664 61.150 1.00 19.25 159 GLY A N 1
ATOM 1210 C CA . GLY A 1 162 ? 27.499 63.496 59.708 1.00 20.11 159 GLY A CA 1
ATOM 1211 C C . GLY A 1 162 ? 26.770 64.618 58.965 1.00 20.41 159 GLY A C 1
ATOM 1212 O O . GLY A 1 162 ? 27.175 65.015 57.875 1.00 20.03 159 GLY A O 1
ATOM 1213 N N . SER A 1 163 ? 25.673 65.107 59.548 1.00 21.12 160 SER A N 1
ATOM 1214 C CA . SER A 1 163 ? 24.936 66.245 58.991 1.00 21.32 160 SER A CA 1
ATOM 1215 C C . SER A 1 163 ? 25.789 67.497 58.932 1.00 20.99 160 SER A C 1
ATOM 1216 O O . SER A 1 163 ? 25.758 68.197 57.928 1.00 20.71 160 SER A O 1
ATOM 1219 N N . PHE A 1 164 ? 26.516 67.795 60.009 1.00 21.42 161 PHE A N 1
ATOM 1220 C CA . PHE A 1 164 ? 27.443 68.945 60.008 1.00 22.54 161 PHE A CA 1
ATOM 1221 C C . PHE A 1 164 ? 28.427 68.893 58.850 1.00 21.57 161 PHE A C 1
ATOM 1222 O O . PHE A 1 164 ? 28.703 69.909 58.227 1.00 21.27 161 PHE A O 1
ATOM 1230 N N . TYR A 1 165 ? 28.987 67.713 58.611 1.00 20.41 162 TYR A N 1
ATOM 1231 C CA . TYR A 1 165 ? 30.001 67.563 57.592 1.00 20.46 162 TYR A CA 1
ATOM 1232 C C . TYR A 1 165 ? 29.396 67.677 56.196 1.00 20.76 162 TYR A C 1
ATOM 1233 O O . TYR A 1 165 ? 29.908 68.412 55.373 1.00 20.86 162 TYR A O 1
ATOM 1242 N N . ALA A 1 166 ? 28.312 66.947 55.944 1.00 21.69 163 ALA A N 1
ATOM 1243 C CA . ALA A 1 166 ? 27.611 66.983 54.661 1.00 22.47 163 ALA A CA 1
ATOM 1244 C C . ALA A 1 166 ? 27.170 68.397 54.290 1.00 23.41 163 ALA A C 1
ATOM 1245 O O . ALA A 1 166 ? 27.258 68.797 53.119 1.00 23.38 163 ALA A O 1
ATOM 1247 N N . GLU A 1 167 ? 26.683 69.130 55.285 1.00 24.03 164 GLU A N 1
ATOM 1248 C CA . GLU A 1 167 ? 26.228 70.487 55.090 1.00 25.79 164 GLU A CA 1
ATOM 1249 C C . GLU A 1 167 ? 27.387 71.491 54.952 1.00 24.77 164 GLU A C 1
ATOM 1250 O O . GLU A 1 167 ? 27.480 72.175 53.940 1.00 24.30 164 GLU A O 1
ATOM 1256 N N . LYS A 1 168 ? 28.263 71.570 55.954 1.00 24.66 165 LYS A N 1
ATOM 1257 C CA . LYS A 1 168 ? 29.342 72.569 55.941 1.00 25.33 165 LYS A CA 1
ATOM 1258 C C . LYS A 1 168 ? 30.475 72.269 54.957 1.00 24.57 165 LYS A C 1
ATOM 1259 O O . LYS A 1 168 ? 31.073 73.194 54.417 1.00 25.01 165 LYS A O 1
ATOM 1265 N N . VAL A 1 169 ? 30.787 70.992 54.740 1.00 24.42 166 VAL A N 1
ATOM 1266 C CA . VAL A 1 169 ? 31.968 70.616 53.947 1.00 24.05 166 VAL A CA 1
ATOM 1267 C C . VAL A 1 169 ? 31.594 70.258 52.504 1.00 24.84 166 VAL A C 1
ATOM 1268 O O . VAL A 1 169 ? 32.329 70.588 51.579 1.00 25.28 166 VAL A O 1
ATOM 1272 N N . ARG A 1 170 ? 30.448 69.600 52.320 1.00 25.41 167 ARG A N 1
ATOM 1273 C CA . ARG A 1 170 ? 30.002 69.167 50.993 1.00 25.84 167 ARG A CA 1
ATOM 1274 C C . ARG A 1 170 ? 28.810 69.957 50.417 1.00 26.26 167 ARG A C 1
ATOM 1275 O O . ARG A 1 170 ? 28.362 69.663 49.311 1.00 26.05 167 ARG A O 1
ATOM 1283 N N A ASN A 1 171 ? 28.325 70.965 51.145 0.50 26.47 168 ASN A N 1
ATOM 1284 N N B ASN A 1 171 ? 28.317 70.918 51.197 0.50 26.31 168 ASN A N 1
ATOM 1285 C CA A ASN A 1 171 ? 27.232 71.859 50.682 0.50 27.07 168 ASN A CA 1
ATOM 1286 C CA B ASN A 1 171 ? 27.253 71.835 50.778 0.50 26.79 168 ASN A CA 1
ATOM 1287 C C A ASN A 1 171 ? 25.852 71.209 50.505 0.50 27.10 168 ASN A C 1
ATOM 1288 C C B ASN A 1 171 ? 25.926 71.152 50.441 0.50 26.94 168 ASN A C 1
ATOM 1289 O O A ASN A 1 171 ? 25.002 71.719 49.762 0.50 27.03 168 ASN A O 1
ATOM 1290 O O B ASN A 1 171 ? 25.200 71.573 49.532 0.50 26.90 168 ASN A O 1
ATOM 1299 N N . VAL A 1 172 ? 25.623 70.095 51.197 1.00 27.13 169 VAL A N 1
ATOM 1300 C CA . VAL A 1 172 ? 24.339 69.409 51.110 1.00 27.02 169 VAL A CA 1
ATOM 1301 C C . VAL A 1 172 ? 23.416 70.065 52.125 1.00 27.69 169 VAL A C 1
ATOM 1302 O O . VAL A 1 172 ? 23.617 69.929 53.348 1.00 27.64 169 VAL A O 1
ATOM 1306 N N A GLN A 1 173 ? 22.417 70.798 51.650 0.50 27.78 170 GLN A N 1
ATOM 1307 N N B GLN A 1 173 ? 22.407 70.774 51.606 0.50 28.03 170 GLN A N 1
ATOM 1308 C CA A GLN A 1 173 ? 21.577 71.528 52.592 0.50 28.03 170 GLN A CA 1
ATOM 1309 C CA B GLN A 1 173 ? 21.400 71.470 52.420 0.50 28.55 170 GLN A CA 1
ATOM 1310 C C A GLN A 1 173 ? 20.473 70.643 53.131 0.50 27.89 170 GLN A C 1
ATOM 1311 C C B GLN A 1 173 ? 20.551 70.463 53.165 0.50 28.18 170 GLN A C 1
ATOM 1312 O O A GLN A 1 173 ? 19.851 69.883 52.384 0.50 28.15 170 GLN A O 1
ATOM 1313 O O B GLN A 1 173 ? 20.146 69.455 52.579 0.50 28.34 170 GLN A O 1
ATOM 1324 N N . ASN A 1 174 ? 20.287 70.733 54.447 1.00 27.78 171 ASN A N 1
ATOM 1325 C CA . ASN A 1 174 ? 19.337 69.924 55.224 1.00 27.35 171 ASN A CA 1
ATOM 1326 C C . ASN A 1 174 ? 19.466 68.423 54.912 1.00 26.45 171 ASN A C 1
ATOM 1327 O O . ASN A 1 174 ? 18.491 67.788 54.487 1.00 26.83 171 ASN A O 1
ATOM 1332 N N . PRO A 1 175 ? 20.675 67.854 55.130 1.00 25.37 172 PRO A N 1
ATOM 1333 C CA . PRO A 1 175 ? 20.978 66.539 54.540 1.00 24.22 172 PRO A CA 1
ATOM 1334 C C . PRO A 1 175 ? 20.093 65.403 55.105 1.00 23.29 172 PRO A C 1
ATOM 1335 O O . PRO A 1 175 ? 19.793 65.397 56.295 1.00 22.31 172 PRO A O 1
ATOM 1339 N N . ARG A 1 176 ? 19.681 64.477 54.234 1.00 21.96 173 ARG A N 1
ATOM 1340 C CA . ARG A 1 176 ? 18.853 63.334 54.626 1.00 21.69 173 ARG A CA 1
ATOM 1341 C C . ARG A 1 176 ? 19.671 62.344 55.407 1.00 20.76 173 ARG A C 1
ATOM 1342 O O . ARG A 1 176 ? 20.665 61.852 54.909 1.00 20.65 173 ARG A O 1
ATOM 1350 N N . VAL A 1 177 ? 19.239 62.069 56.633 1.00 20.51 174 VAL A N 1
ATOM 1351 C CA . VAL A 1 177 ? 19.903 61.133 57.535 1.00 20.20 174 VAL A CA 1
ATOM 1352 C C . VAL A 1 177 ? 19.131 59.814 57.606 1.00 19.67 174 VAL A C 1
ATOM 1353 O O . VAL A 1 177 ? 17.963 59.770 57.985 1.00 19.42 174 VAL A O 1
ATOM 1357 N N . GLY A 1 178 ? 19.789 58.745 57.197 1.00 19.33 175 GLY A N 1
ATOM 1358 C CA . GLY A 1 178 ? 19.191 57.425 57.260 1.00 18.56 175 GLY A CA 1
ATOM 1359 C C . GLY A 1 178 ? 19.935 56.564 58.266 1.00 18.38 175 GLY A C 1
ATOM 1360 O O . GLY A 1 178 ? 21.145 56.755 58.492 1.00 17.73 175 GLY A O 1
ATOM 1361 N N . LEU A 1 179 ? 19.193 55.631 58.860 1.00 17.75 176 LEU A N 1
ATOM 1362 C CA . LEU A 1 179 ? 19.713 54.633 59.784 1.00 17.51 176 LEU A CA 1
ATOM 1363 C C . LEU A 1 179 ? 19.805 53.309 59.062 1.00 17.84 176 LEU A C 1
ATOM 1364 O O . LEU A 1 179 ? 18.802 52.783 58.560 1.00 17.74 176 LEU A O 1
ATOM 1369 N N . LEU A 1 180 ? 21.012 52.769 59.001 1.00 18.59 177 LEU A N 1
ATOM 1370 C CA . LEU A 1 180 ? 21.222 51.458 58.432 1.00 19.08 177 LEU A CA 1
ATOM 1371 C C . LEU A 1 180 ? 20.549 50.409 59.314 1.00 20.62 177 LEU A C 1
ATOM 1372 O O . LEU A 1 180 ? 20.844 50.298 60.512 1.00 20.38 177 LEU A O 1
ATOM 1377 N N . ASN A 1 181 ? 19.630 49.650 58.725 1.00 21.55 178 ASN A N 1
ATOM 1378 C CA . ASN A 1 181 ? 18.839 48.711 59.501 1.00 23.05 178 ASN A CA 1
ATOM 1379 C C . ASN A 1 181 ? 18.604 47.460 58.692 1.00 24.38 178 ASN A C 1
ATOM 1380 O O . ASN A 1 181 ? 19.066 47.366 57.572 1.00 25.26 178 ASN A O 1
ATOM 1385 N N . ASN A 1 182 ? 17.870 46.513 59.250 1.00 26.11 179 ASN A N 1
ATOM 1386 C CA . ASN A 1 182 ? 17.680 45.231 58.599 1.00 27.96 179 ASN A CA 1
ATOM 1387 C C . ASN A 1 182 ? 16.289 45.099 57.983 1.00 29.50 179 ASN A C 1
ATOM 1388 O O . ASN A 1 182 ? 15.781 43.986 57.831 1.00 30.50 179 ASN A O 1
ATOM 1393 N N . GLY A 1 183 ? 15.693 46.242 57.632 1.00 30.91 180 GLY A N 1
ATOM 1394 C CA . GLY A 1 183 ? 14.367 46.311 56.999 1.00 33.07 180 GLY A CA 1
ATOM 1395 C C . GLY A 1 183 ? 13.764 47.712 57.069 1.00 34.59 180 GLY A C 1
ATOM 1396 O O . GLY A 1 183 ? 14.328 48.596 57.702 1.00 34.76 180 GLY A O 1
ATOM 1397 N N . THR A 1 184 ? 12.602 47.892 56.439 1.00 36.16 181 THR A N 1
ATOM 1398 C CA . THR A 1 184 ? 11.941 49.205 56.263 1.00 37.40 181 THR A CA 1
ATOM 1399 C C . THR A 1 184 ? 11.395 49.807 57.563 1.00 37.15 181 THR A C 1
ATOM 1400 O O . THR A 1 184 ? 10.669 49.142 58.307 1.00 37.41 181 THR A O 1
ATOM 1404 N N . GLY A 1 189 ? 14.524 45.872 63.822 1.00 23.41 186 GLY A N 1
ATOM 1405 C CA . GLY A 1 189 ? 15.978 45.986 63.963 1.00 22.61 186 GLY A CA 1
ATOM 1406 C C . GLY A 1 189 ? 16.506 45.388 65.254 1.00 22.80 186 GLY A C 1
ATOM 1407 O O . GLY A 1 189 ? 15.751 44.771 66.024 1.00 23.06 186 GLY A O 1
ATOM 1408 N N . SER A 1 190 ? 17.799 45.584 65.505 1.00 22.00 187 SER A N 1
ATOM 1409 C CA . SER A 1 190 ? 18.425 45.112 66.729 1.00 22.10 187 SER A CA 1
ATOM 1410 C C . SER A 1 190 ? 17.961 45.960 67.913 1.00 22.26 187 SER A C 1
ATOM 1411 O O . SER A 1 190 ? 17.280 46.967 67.717 1.00 21.99 187 SER A O 1
ATOM 1414 N N . GLU A 1 191 ? 18.326 45.571 69.135 1.00 22.68 188 GLU A N 1
ATOM 1415 C CA . GLU A 1 191 ? 18.032 46.433 70.283 1.00 23.49 188 GLU A CA 1
ATOM 1416 C C . GLU A 1 191 ? 18.691 47.816 70.119 1.00 22.55 188 GLU A C 1
ATOM 1417 O O . GLU A 1 191 ? 18.090 48.845 70.466 1.00 22.58 188 GLU A O 1
ATOM 1423 N N . LEU A 1 192 ? 19.892 47.837 69.538 1.00 20.99 189 LEU A N 1
ATOM 1424 C CA . LEU A 1 192 ? 20.574 49.087 69.186 1.00 20.24 189 LEU A CA 1
ATOM 1425 C C . LEU A 1 192 ? 19.805 49.963 68.173 1.00 19.52 189 LEU A C 1
ATOM 1426 O O . LEU A 1 192 ? 19.535 51.127 68.448 1.00 19.45 189 LEU A O 1
ATOM 1431 N N . THR A 1 193 ? 19.464 49.418 67.006 1.00 19.53 190 THR A N 1
ATOM 1432 C CA . THR A 1 193 ? 18.844 50.249 65.952 1.00 19.70 190 THR A CA 1
ATOM 1433 C C . THR A 1 193 ? 17.420 50.655 66.299 1.00 20.23 190 THR A C 1
ATOM 1434 O O . THR A 1 193 ? 16.949 51.706 65.867 1.00 20.30 190 THR A O 1
ATOM 1438 N N . LYS A 1 194 ? 16.753 49.815 67.084 1.00 20.64 191 LYS A N 1
ATOM 1439 C CA . LYS A 1 194 ? 15.426 50.109 67.610 1.00 22.34 191 LYS A CA 1
ATOM 1440 C C . LYS A 1 194 ? 15.429 51.401 68.407 1.00 21.42 191 LYS A C 1
ATOM 1441 O O . LYS A 1 194 ? 14.634 52.296 68.162 1.00 21.46 191 LYS A O 1
ATOM 1447 N N . LYS A 1 195 ? 16.342 51.469 69.367 1.00 21.30 192 LYS A N 1
ATOM 1448 C CA . LYS A 1 195 ? 16.492 52.615 70.230 1.00 21.55 192 LYS A CA 1
ATOM 1449 C C . LYS A 1 195 ? 17.015 53.814 69.487 1.00 20.85 192 LYS A C 1
ATOM 1450 O O . LYS A 1 195 ? 16.521 54.909 69.710 1.00 21.35 192 LYS A O 1
ATOM 1456 N N . ALA A 1 196 ? 17.987 53.620 68.596 1.00 20.04 193 ALA A N 1
ATOM 1457 C CA . ALA A 1 196 ? 18.489 54.738 67.786 1.00 19.46 193 ALA A CA 1
ATOM 1458 C C . ALA A 1 196 ? 17.385 55.332 66.907 1.00 18.86 193 ALA A C 1
ATOM 1459 O O . ALA A 1 196 ? 17.272 56.537 66.812 1.00 18.00 193 ALA A O 1
ATOM 1461 N N . PHE A 1 197 ? 16.559 54.487 66.292 1.00 19.62 194 PHE A N 1
ATOM 1462 C CA . PHE A 1 197 ? 15.418 54.976 65.488 1.00 19.89 194 PHE A CA 1
ATOM 1463 C C . PHE A 1 197 ? 14.537 55.909 66.316 1.00 20.09 194 PHE A C 1
ATOM 1464 O O . PHE A 1 197 ? 14.209 57.006 65.877 1.00 20.24 194 PHE A O 1
ATOM 1472 N N . GLU A 1 198 ? 14.137 55.452 67.500 1.00 20.69 195 GLU A N 1
ATOM 1473 C CA . GLU A 1 198 ? 13.279 56.243 68.396 1.00 21.16 195 GLU A CA 1
ATOM 1474 C C . GLU A 1 198 ? 13.875 57.609 68.772 1.00 20.98 195 GLU A C 1
ATOM 1475 O O . GLU A 1 198 ? 13.161 58.623 68.752 1.00 20.70 195 GLU A O 1
ATOM 1481 N N . LEU A 1 199 ? 15.165 57.629 69.129 1.00 20.17 196 LEU A N 1
ATOM 1482 C CA . LEU A 1 199 ? 15.833 58.891 69.464 1.00 20.45 196 LEU A CA 1
ATOM 1483 C C . LEU A 1 199 ? 15.952 59.791 68.249 1.00 20.82 196 LEU A C 1
ATOM 1484 O O . LEU A 1 199 ? 15.790 61.003 68.352 1.00 21.16 196 LEU A O 1
ATOM 1489 N N . LEU A 1 200 ? 16.254 59.198 67.104 1.00 21.10 197 LEU A N 1
ATOM 1490 C CA . LEU A 1 200 ? 16.417 59.974 65.890 1.00 22.01 197 LEU A CA 1
ATOM 1491 C C . LEU A 1 200 ? 15.104 60.568 65.393 1.00 22.64 197 LEU A C 1
ATOM 1492 O O . LEU A 1 200 ? 15.081 61.700 64.946 1.00 23.67 197 LEU A O 1
ATOM 1497 N N . ALA A 1 201 ? 14.019 59.803 65.463 1.00 23.70 198 ALA A N 1
ATOM 1498 C CA . ALA A 1 201 ? 12.699 60.286 65.042 1.00 24.38 198 ALA A CA 1
ATOM 1499 C C . ALA A 1 201 ? 12.147 61.397 65.949 1.00 25.79 198 ALA A C 1
ATOM 1500 O O . ALA A 1 201 ? 11.315 62.187 65.515 1.00 26.92 198 ALA A O 1
ATOM 1502 N N . ALA A 1 202 ? 12.632 61.463 67.190 1.00 26.84 199 ALA A N 1
ATOM 1503 C CA . ALA A 1 202 ? 12.183 62.441 68.187 1.00 28.46 199 ALA A CA 1
ATOM 1504 C C . ALA A 1 202 ? 12.888 63.798 68.081 1.00 29.36 199 ALA A C 1
ATOM 1505 O O . ALA A 1 202 ? 12.418 64.793 68.630 1.00 29.28 199 ALA A O 1
ATOM 1507 N N . ASP A 1 203 ? 14.005 63.832 67.362 1.00 31.15 200 ASP A N 1
ATOM 1508 C CA . ASP A 1 203 ? 14.812 65.042 67.239 1.00 32.46 200 ASP A CA 1
ATOM 1509 C C . ASP A 1 203 ? 14.473 65.851 65.979 1.00 33.18 200 ASP A C 1
ATOM 1510 O O . ASP A 1 203 ? 14.825 65.442 64.867 1.00 32.90 200 ASP A O 1
ATOM 1515 N N . GLU A 1 204 ? 13.816 67.006 66.155 1.00 33.88 201 GLU A N 1
ATOM 1516 C CA . GLU A 1 204 ? 13.387 67.821 65.006 1.00 34.50 201 GLU A CA 1
ATOM 1517 C C . GLU A 1 204 ? 14.543 68.498 64.275 1.00 33.61 201 GLU A C 1
ATOM 1518 O O . GLU A 1 204 ? 14.367 68.903 63.120 1.00 34.55 201 GLU A O 1
ATOM 1524 N N . THR A 1 205 ? 15.701 68.621 64.929 1.00 32.40 202 THR A N 1
ATOM 1525 C CA . THR A 1 205 ? 16.885 69.278 64.333 1.00 31.54 202 THR A CA 1
ATOM 1526 C C . THR A 1 205 ? 17.720 68.382 63.385 1.00 31.05 202 THR A C 1
ATOM 1527 O O . THR A 1 205 ? 18.720 68.824 62.793 1.00 30.84 202 THR A O 1
ATOM 1531 N N . ILE A 1 206 ? 17.296 67.127 63.269 1.00 29.89 203 ILE A N 1
ATOM 1532 C CA . ILE A 1 206 ? 17.879 66.143 62.377 1.00 28.82 203 ILE A CA 1
ATOM 1533 C C . ILE A 1 206 ? 16.810 65.847 61.312 1.00 27.64 203 ILE A C 1
ATOM 1534 O O . ILE A 1 206 ? 15.662 65.534 61.652 1.00 27.59 203 ILE A O 1
ATOM 1539 N N . ASN A 1 207 ? 17.170 65.972 60.039 1.00 25.98 204 ASN A N 1
ATOM 1540 C CA . ASN A 1 207 ? 16.299 65.518 58.938 1.00 24.66 204 ASN A CA 1
ATOM 1541 C C . ASN A 1 207 ? 16.382 63.989 58.777 1.00 23.63 204 ASN A C 1
ATOM 1542 O O . ASN A 1 207 ? 17.019 63.470 57.869 1.00 22.94 204 ASN A O 1
ATOM 1547 N N . PHE A 1 208 ? 15.706 63.282 59.668 1.00 22.96 205 PHE A N 1
ATOM 1548 C CA . PHE A 1 208 ? 15.748 61.838 59.693 1.00 22.58 205 PHE A CA 1
ATOM 1549 C C . PHE A 1 208 ? 14.735 61.244 58.737 1.00 23.28 205 PHE A C 1
ATOM 1550 O O . PHE A 1 208 ? 13.545 61.556 58.766 1.00 24.03 205 PHE A O 1
ATOM 1558 N N . VAL A 1 209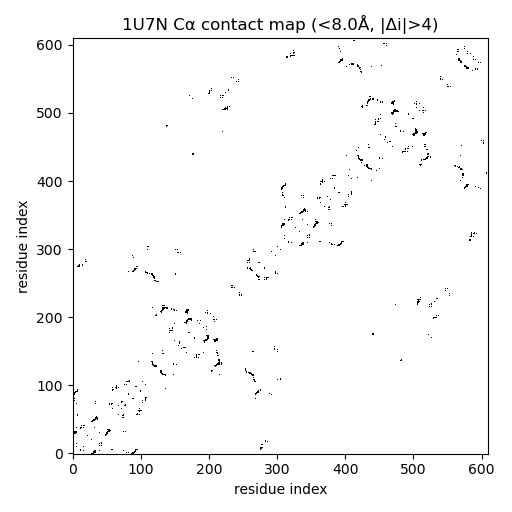 ? 15.227 60.344 57.914 1.00 23.79 206 VAL A N 1
ATOM 1559 C CA . VAL A 1 209 ? 14.487 59.846 56.782 1.00 24.47 206 VAL A CA 1
ATOM 1560 C C . VAL A 1 209 ? 14.090 58.389 57.020 1.00 24.78 206 VAL A C 1
ATOM 1561 O O . VAL A 1 209 ? 13.503 57.741 56.161 1.00 25.12 206 VAL A O 1
ATOM 1565 N N . GLY A 1 210 ? 14.391 57.885 58.215 1.00 24.66 207 GLY A N 1
ATOM 1566 C CA . GLY A 1 210 ? 14.059 56.512 58.553 1.00 24.27 207 GLY A CA 1
ATOM 1567 C C . GLY A 1 210 ? 15.162 55.511 58.254 1.00 24.37 207 GLY A C 1
ATOM 1568 O O . GLY A 1 210 ? 16.348 55.854 58.153 1.00 24.15 207 GLY A O 1
ATOM 1569 N N . ASN A 1 211 ? 14.747 54.261 58.134 1.00 24.33 208 ASN A N 1
ATOM 1570 C CA . ASN A 1 211 ? 15.637 53.148 57.900 1.00 24.88 208 ASN A CA 1
ATOM 1571 C C . ASN A 1 211 ? 16.092 53.091 56.455 1.00 25.06 208 ASN A C 1
ATOM 1572 O O . ASN A 1 211 ? 15.312 53.384 55.558 1.00 25.29 208 ASN A O 1
ATOM 1577 N N . VAL A 1 212 ? 17.367 52.760 56.245 1.00 25.15 209 VAL A N 1
ATOM 1578 C CA . VAL A 1 212 ? 17.878 52.490 54.909 1.00 25.27 209 VAL A CA 1
ATOM 1579 C C . VAL A 1 212 ? 18.367 51.042 54.804 1.00 25.45 209 VAL A C 1
ATOM 1580 O O . VAL A 1 212 ? 18.829 50.436 55.768 1.00 25.40 209 VAL A O 1
ATOM 1584 N N . GLU A 1 213 ? 18.255 50.508 53.605 1.00 25.67 210 GLU A N 1
ATOM 1585 C CA . GLU A 1 213 ? 18.555 49.126 53.301 1.00 26.45 210 GLU A CA 1
ATOM 1586 C C . GLU A 1 213 ? 19.966 49.073 52.716 1.00 25.40 210 GLU A C 1
ATOM 1587 O O . GLU A 1 213 ? 20.294 49.883 51.835 1.00 25.91 210 GLU A O 1
ATOM 1593 N N . ALA A 1 214 ? 20.797 48.131 53.171 1.00 24.71 211 ALA A N 1
ATOM 1594 C CA . ALA A 1 214 ? 22.163 47.947 52.606 1.00 23.90 211 ALA A CA 1
ATOM 1595 C C . ALA A 1 214 ? 22.232 47.688 51.095 1.00 23.11 211 ALA A C 1
ATOM 1596 O O . ALA A 1 214 ? 23.232 48.007 50.447 1.00 22.52 211 ALA A O 1
ATOM 1598 N N . ARG A 1 215 ? 21.175 47.112 50.540 1.00 23.12 212 ARG A N 1
ATOM 1599 C CA . ARG A 1 215 ? 21.135 46.768 49.112 1.00 24.22 212 ARG A CA 1
ATOM 1600 C C . ARG A 1 215 ? 21.143 48.024 48.239 1.00 22.98 212 ARG A C 1
ATOM 1601 O O . ARG A 1 215 ? 21.553 47.991 47.085 1.00 23.10 212 ARG A O 1
ATOM 1609 N N A GLU A 1 216 ? 20.682 49.137 48.783 0.50 23.04 213 GLU A N 1
ATOM 1610 N N B GLU A 1 216 ? 20.701 49.118 48.847 0.50 22.74 213 GLU A N 1
ATOM 1611 C CA A GLU A 1 216 ? 20.546 50.345 47.981 0.50 23.11 213 GLU A CA 1
ATOM 1612 C CA B GLU A 1 216 ? 20.395 50.371 48.177 0.50 22.57 213 GLU A CA 1
ATOM 1613 C C A GLU A 1 216 ? 21.556 51.439 48.302 0.50 22.37 213 GLU A C 1
ATOM 1614 C C B GLU A 1 216 ? 21.357 51.503 48.542 0.50 22.08 213 GLU A C 1
ATOM 1615 O O A GLU A 1 216 ? 21.569 52.479 47.652 0.50 22.55 213 GLU A O 1
ATOM 1616 O O B GLU A 1 216 ? 21.117 52.653 48.175 0.50 22.31 213 GLU A O 1
ATOM 1627 N N . LEU A 1 217 ? 22.426 51.191 49.274 1.00 21.94 214 LEU A N 1
ATOM 1628 C CA . LEU A 1 217 ? 23.355 52.223 49.763 1.00 21.30 214 LEU A CA 1
ATOM 1629 C C . LEU A 1 217 ? 24.061 53.020 48.676 1.00 21.00 214 LEU A C 1
ATOM 1630 O O . LEU A 1 217 ? 24.256 54.225 48.827 1.00 20.91 214 LEU A O 1
ATOM 1635 N N . LEU A 1 218 ? 24.435 52.351 47.586 1.00 20.57 215 LEU A N 1
ATOM 1636 C CA . LEU A 1 218 ? 25.165 52.988 46.481 1.00 20.03 215 LEU A CA 1
ATOM 1637 C C . LEU A 1 218 ? 24.269 53.796 45.543 1.00 20.67 215 LEU A C 1
ATOM 1638 O O . LEU A 1 218 ? 24.771 54.389 44.596 1.00 20.17 215 LEU A O 1
ATOM 1643 N N . ASN A 1 219 ? 22.963 53.841 45.838 1.00 21.39 216 ASN A N 1
ATOM 1644 C CA . ASN A 1 219 ? 21.959 54.486 44.967 1.00 22.50 216 ASN A CA 1
ATOM 1645 C C . ASN A 1 219 ? 21.326 55.750 45.559 1.00 22.69 216 ASN A C 1
ATOM 1646 O O . ASN A 1 219 ? 20.195 56.080 45.242 1.00 23.18 216 ASN A O 1
ATOM 1651 N N . GLY A 1 220 ? 22.051 56.427 46.442 1.00 23.11 217 GLY A N 1
ATOM 1652 C CA . GLY A 1 220 ? 21.673 57.762 46.891 1.00 23.51 217 GLY A CA 1
ATOM 1653 C C . GLY A 1 220 ? 20.426 57.815 47.749 1.00 23.59 217 GLY A C 1
ATOM 1654 O O . GLY A 1 220 ? 19.649 58.752 47.620 1.00 23.33 217 GLY A O 1
ATOM 1655 N N . VAL A 1 221 ? 20.240 56.823 48.631 1.00 23.45 218 VAL A N 1
ATOM 1656 C CA . VAL A 1 221 ? 19.046 56.789 49.492 1.00 23.72 218 VAL A CA 1
ATOM 1657 C C . VAL A 1 221 ? 19.078 57.789 50.661 1.00 22.49 218 VAL A C 1
ATOM 1658 O O . VAL A 1 221 ? 18.039 58.136 51.227 1.00 22.90 218 VAL A O 1
ATOM 1662 N N . ALA A 1 222 ? 20.259 58.287 50.990 1.00 21.05 219 ALA A N 1
ATOM 1663 C CA . ALA A 1 222 ? 20.387 59.293 52.028 1.00 20.40 219 ALA A CA 1
ATOM 1664 C C . ALA A 1 222 ? 21.696 60.058 51.847 1.00 19.93 219 ALA A C 1
ATOM 1665 O O . ALA A 1 222 ? 22.580 59.615 51.143 1.00 20.07 219 ALA A O 1
ATOM 1667 N N . ASP A 1 223 ? 21.819 61.217 52.470 1.00 19.61 220 ASP A N 1
ATOM 1668 C CA . ASP A 1 223 ? 23.062 61.979 52.368 1.00 19.14 220 ASP A CA 1
ATOM 1669 C C . ASP A 1 223 ? 24.062 61.565 53.450 1.00 17.97 220 ASP A C 1
ATOM 1670 O O . ASP A 1 223 ? 25.250 61.742 53.297 1.00 18.30 220 ASP A O 1
ATOM 1675 N 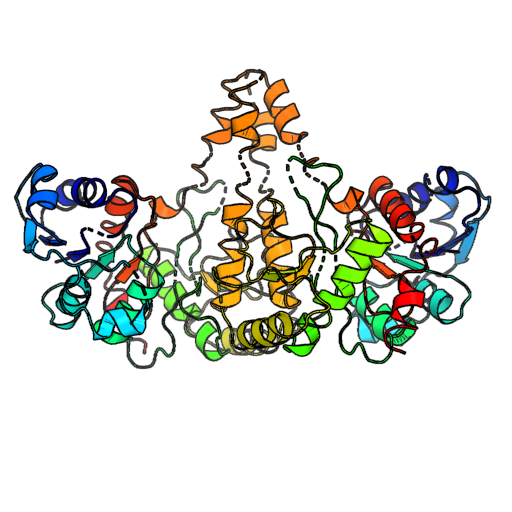N . VAL A 1 224 ? 23.539 61.001 54.528 1.00 17.49 221 VAL A N 1
ATOM 1676 C CA . VAL A 1 224 ? 24.295 60.588 55.705 1.00 16.45 221 VAL A CA 1
ATOM 1677 C C . VAL A 1 224 ? 23.651 59.290 56.144 1.00 16.01 221 VAL A C 1
ATOM 1678 O O . VAL A 1 224 ? 22.430 59.252 56.369 1.00 15.58 221 VAL A O 1
ATOM 1682 N N . VAL A 1 225 ? 24.461 58.234 56.243 1.00 15.74 222 VAL A N 1
ATOM 1683 C CA . VAL A 1 225 ? 24.010 56.953 56.742 1.00 15.03 222 VAL A CA 1
ATOM 1684 C C . VAL A 1 225 ? 24.726 56.601 58.043 1.00 15.71 222 VAL A C 1
ATOM 1685 O O . VAL A 1 225 ? 25.938 56.589 58.129 1.00 15.84 222 VAL A O 1
ATOM 1689 N N . VAL A 1 226 ? 23.946 56.280 59.053 1.00 16.30 223 VAL A N 1
ATOM 1690 C CA . VAL A 1 226 ? 24.483 56.097 60.375 1.00 17.54 223 VAL A CA 1
ATOM 1691 C C . VAL A 1 226 ? 24.423 54.619 60.772 1.00 17.28 223 VAL A C 1
ATOM 1692 O O . VAL A 1 226 ? 23.435 53.931 60.520 1.00 17.43 223 VAL A O 1
ATOM 1696 N N . THR A 1 227 ? 25.492 54.137 61.384 1.00 17.14 224 THR A N 1
ATOM 1697 C CA . THR A 1 227 ? 25.554 52.763 61.858 1.00 16.93 224 THR A CA 1
ATOM 1698 C C . THR A 1 227 ? 26.621 52.650 62.963 1.00 17.10 224 THR A C 1
ATOM 1699 O O . THR A 1 227 ? 27.377 53.583 63.170 1.00 17.19 224 THR A O 1
ATOM 1703 N N . ASP A 1 228 ? 26.675 51.512 63.651 1.00 16.98 225 ASP A N 1
ATOM 1704 C CA . ASP A 1 228 ? 27.766 51.195 64.552 1.00 17.41 225 ASP A CA 1
ATOM 1705 C C . ASP A 1 228 ? 29.027 50.748 63.782 1.00 17.33 225 ASP A C 1
ATOM 1706 O O . ASP A 1 228 ? 28.944 50.183 62.676 1.00 16.48 225 ASP A O 1
ATOM 1711 N N . GLY A 1 229 ? 30.184 50.978 64.398 1.00 16.62 226 GLY A N 1
ATOM 1712 C CA . GLY A 1 229 ? 31.469 50.680 63.794 1.00 16.81 226 GLY A CA 1
ATOM 1713 C C . GLY A 1 229 ? 31.757 49.278 63.307 1.00 16.67 226 GLY A C 1
ATOM 1714 O O . GLY A 1 229 ? 32.517 49.108 62.344 1.00 17.07 226 GLY A O 1
ATOM 1715 N N . PHE A 1 230 ? 31.173 48.271 63.952 1.00 16.71 227 PHE A N 1
ATOM 1716 C CA . PHE A 1 230 ? 31.321 46.887 63.483 1.00 17.05 227 PHE A CA 1
ATOM 1717 C C . PHE A 1 230 ? 30.535 46.579 62.183 1.00 16.94 227 PHE A C 1
ATOM 1718 O O . PHE A 1 230 ? 31.074 45.999 61.230 1.00 17.10 227 PHE A O 1
ATOM 1726 N N . THR A 1 231 ? 29.260 46.953 62.154 1.00 16.98 228 THR A N 1
ATOM 1727 C CA . THR A 1 231 ? 28.437 46.820 60.953 1.00 17.46 228 THR A CA 1
ATOM 1728 C C . THR A 1 231 ? 28.972 47.698 59.821 1.00 17.19 228 THR A C 1
ATOM 1729 O O . THR A 1 231 ? 29.044 47.248 58.672 1.00 16.25 228 THR A O 1
ATOM 1733 N N . GLY A 1 232 ? 29.336 48.945 60.148 1.00 16.52 229 GLY A N 1
ATOM 1734 C CA . GLY A 1 232 ? 29.926 49.862 59.171 1.00 16.13 229 GLY A CA 1
ATOM 1735 C C . GLY A 1 232 ? 31.182 49.311 58.509 1.00 16.62 229 GLY A C 1
ATOM 1736 O O . GLY A 1 232 ? 31.347 49.398 57.288 1.00 15.63 229 GLY A O 1
ATOM 1737 N N . ASN A 1 233 ? 32.083 48.756 59.320 1.00 16.61 230 ASN A N 1
ATOM 1738 C CA . ASN A 1 233 ? 33.287 48.114 58.794 1.00 16.77 230 ASN A CA 1
ATOM 1739 C C . ASN A 1 233 ? 32.914 46.954 57.862 1.00 16.39 230 ASN A C 1
ATOM 1740 O O . ASN A 1 233 ? 33.453 46.843 56.766 1.00 16.33 230 ASN A O 1
ATOM 1745 N N . ALA A 1 234 ? 31.993 46.101 58.305 1.00 16.26 231 ALA A N 1
ATOM 1746 C CA . ALA A 1 234 ? 31.644 44.901 57.557 1.00 16.25 231 ALA A CA 1
ATOM 1747 C C . ALA A 1 234 ? 30.962 45.215 56.230 1.00 16.45 231 ALA A C 1
ATOM 1748 O O . ALA A 1 234 ? 31.258 44.581 55.227 1.00 16.18 231 ALA A O 1
ATOM 1750 N N . VAL A 1 235 ? 30.063 46.193 56.245 1.00 17.16 232 VAL A N 1
ATOM 1751 C CA . VAL A 1 235 ? 29.388 46.711 55.058 1.00 17.88 232 VAL A CA 1
ATOM 1752 C C . VAL A 1 235 ? 30.375 47.344 54.074 1.00 18.79 232 VAL A C 1
ATOM 1753 O O . VAL A 1 235 ? 30.380 46.989 52.897 1.00 18.57 232 VAL A O 1
ATOM 1757 N N . LEU A 1 236 ? 31.196 48.287 54.544 1.00 19.27 233 LEU A N 1
ATOM 1758 C CA . LEU A 1 236 ? 32.174 48.912 53.667 1.00 20.50 233 LEU A CA 1
ATOM 1759 C C . LEU A 1 236 ? 33.046 47.855 52.974 1.00 20.58 233 LEU A C 1
ATOM 1760 O O . LEU A 1 236 ? 33.139 47.839 51.754 1.00 20.22 233 LEU A O 1
ATOM 1765 N N . LYS A 1 237 ? 33.640 46.950 53.746 1.00 21.13 234 LYS A N 1
ATOM 1766 C CA . LYS A 1 237 ? 34.554 45.967 53.151 1.00 22.81 234 LYS A CA 1
ATOM 1767 C C . LYS A 1 237 ? 33.872 44.909 52.277 1.00 21.33 234 LYS A C 1
ATOM 1768 O O . LYS A 1 237 ? 34.490 44.392 51.350 1.00 20.98 234 LYS A O 1
ATOM 1774 N N . SER A 1 238 ? 32.588 44.652 52.555 1.00 20.42 235 SER A N 1
ATOM 1775 C CA . SER A 1 238 ? 31.711 43.833 51.721 1.00 19.26 235 SER A CA 1
ATOM 1776 C C . SER A 1 238 ? 31.475 44.462 50.373 1.00 18.44 235 SER A C 1
ATOM 1777 O O . SER A 1 238 ? 31.564 43.779 49.363 1.00 18.11 235 SER A O 1
ATOM 1780 N N . ILE A 1 239 ? 31.165 45.758 50.377 1.00 18.49 236 ILE A N 1
ATOM 1781 C CA . ILE A 1 239 ? 31.057 46.565 49.168 1.00 18.41 236 ILE A CA 1
ATOM 1782 C C . ILE A 1 239 ? 32.382 46.569 48.374 1.00 19.79 236 ILE A C 1
ATOM 1783 O O . ILE A 1 239 ? 32.382 46.307 47.159 1.00 20.11 236 ILE A O 1
ATOM 1788 N N . GLU A 1 240 ? 33.499 46.863 49.045 1.00 19.89 237 GLU A N 1
ATOM 1789 C CA . GLU A 1 240 ? 34.784 46.900 48.358 1.00 21.40 237 GLU A CA 1
ATOM 1790 C C . GLU A 1 240 ? 35.178 45.526 47.792 1.00 21.24 237 GLU A C 1
ATOM 1791 O O . GLU A 1 240 ? 35.638 45.443 46.655 1.00 20.97 237 GLU A O 1
ATOM 1797 N N . GLY A 1 241 ? 34.982 44.468 48.575 1.00 20.51 238 GLY A N 1
ATOM 1798 C CA . GLY A 1 241 ? 35.343 43.113 48.150 1.00 20.58 238 GLY A CA 1
ATOM 1799 C C . GLY A 1 241 ? 34.553 42.608 46.958 1.00 20.03 238 GLY A C 1
ATOM 1800 O O . GLY A 1 241 ? 35.102 41.964 46.066 1.00 20.29 238 GLY A O 1
ATOM 1801 N N . THR A 1 242 ? 33.262 42.916 46.946 1.00 20.32 239 THR A N 1
ATOM 1802 C CA . THR A 1 242 ? 32.366 42.576 45.849 1.00 20.44 239 THR A CA 1
ATOM 1803 C C . THR A 1 242 ? 32.732 43.363 44.579 1.00 22.16 239 THR A C 1
ATOM 1804 O O . THR A 1 242 ? 32.806 42.791 43.474 1.00 22.32 239 THR A O 1
ATOM 1808 N N . ALA A 1 243 ? 32.926 44.669 44.728 1.00 23.98 240 ALA A N 1
ATOM 1809 C CA . ALA A 1 243 ? 33.358 45.528 43.614 1.00 26.28 240 ALA A CA 1
ATOM 1810 C C . ALA A 1 243 ? 34.653 45.021 42.988 1.00 28.11 240 ALA A C 1
ATOM 1811 O O . ALA A 1 243 ? 34.732 44.922 41.757 1.00 27.76 240 ALA A O 1
ATOM 1829 N N . ASN A 1 245 ? 35.948 41.982 43.169 1.00 30.37 242 ASN A N 1
ATOM 1830 C CA . ASN A 1 245 ? 35.666 40.673 42.570 1.00 30.14 242 ASN A CA 1
ATOM 1831 C C . ASN A 1 245 ? 34.945 40.745 41.220 1.00 30.13 242 ASN A C 1
ATOM 1832 O O . ASN A 1 245 ? 35.270 39.984 40.316 1.00 29.90 242 ASN A O 1
ATOM 1853 N N . SER A 1 248 ? 37.629 42.057 38.848 1.00 32.78 245 SER A N 1
ATOM 1854 C CA . SER A 1 248 ? 38.534 40.977 38.483 1.00 32.98 245 SER A CA 1
ATOM 1855 C C . SER A 1 248 ? 38.017 40.133 37.328 1.00 32.80 245 SER A C 1
ATOM 1856 O O . SER A 1 248 ? 38.796 39.755 36.463 1.00 32.61 245 SER A O 1
ATOM 1859 N N . LEU A 1 249 ? 36.714 39.839 37.333 1.00 32.90 246 LEU A N 1
ATOM 1860 C CA . LEU A 1 249 ? 36.065 39.064 36.270 1.00 32.94 246 LEU A CA 1
ATOM 1861 C C . LEU A 1 249 ? 36.271 39.726 34.910 1.00 33.41 246 LEU A C 1
ATOM 1862 O O . LEU A 1 249 ? 36.561 39.046 33.919 1.00 33.55 246 LEU A O 1
ATOM 1867 N N . LEU A 1 250 ? 36.113 41.050 34.874 1.00 33.71 247 LEU A N 1
ATOM 1868 C CA . LEU A 1 250 ? 36.380 41.831 33.674 1.00 34.48 247 LEU A CA 1
ATOM 1869 C C . LEU A 1 250 ? 37.854 41.803 33.265 1.00 35.30 247 LEU A C 1
ATOM 1870 O O . LEU A 1 250 ? 38.151 41.635 32.084 1.00 35.19 247 LEU A O 1
ATOM 1875 N N . LYS A 1 251 ? 38.761 41.979 34.232 1.00 36.40 248 LYS A N 1
ATOM 1876 C CA . LYS A 1 251 ? 40.209 41.969 33.972 1.00 37.77 248 LYS A CA 1
ATOM 1877 C C . LYS A 1 251 ? 40.622 40.694 33.268 1.00 38.44 248 LYS A C 1
ATOM 1878 O O . LYS A 1 251 ? 41.380 40.741 32.308 1.00 38.83 248 LYS A O 1
ATOM 1884 N N . THR A 1 252 ? 40.130 39.561 33.768 1.00 39.31 249 THR A N 1
ATOM 1885 C CA . THR A 1 252 ? 40.446 38.228 33.239 1.00 39.99 249 THR A CA 1
ATOM 1886 C C . THR A 1 252 ? 39.954 38.036 31.796 1.00 40.16 249 THR A C 1
ATOM 1887 O O . THR A 1 252 ? 40.631 37.399 30.996 1.00 40.20 249 THR A O 1
ATOM 1891 N N . ALA A 1 253 ? 38.773 38.577 31.488 1.00 40.54 250 ALA A N 1
ATOM 1892 C CA . ALA A 1 253 ? 38.232 38.571 30.131 1.00 41.01 250 ALA A CA 1
ATOM 1893 C C . ALA A 1 253 ? 39.022 39.522 29.216 1.00 41.65 250 ALA A C 1
ATOM 1894 O O . ALA A 1 253 ? 39.220 39.230 28.038 1.00 41.83 250 ALA A O 1
ATOM 1896 N N . ILE A 1 254 ? 39.464 40.650 29.768 1.00 42.16 251 ILE A N 1
ATOM 1897 C CA . ILE A 1 254 ? 40.304 41.605 29.055 1.00 42.88 251 ILE A CA 1
ATOM 1898 C C . ILE A 1 254 ? 41.667 40.980 28.742 1.00 43.75 251 ILE A C 1
ATOM 1899 O O . ILE A 1 254 ? 42.174 41.121 27.625 1.00 44.07 251 ILE A O 1
ATOM 1904 N N . LEU A 1 255 ? 42.233 40.269 29.716 1.00 44.53 252 LEU A N 1
ATOM 1905 C CA . LEU A 1 255 ? 43.534 39.603 29.566 1.00 45.66 252 LEU A CA 1
ATOM 1906 C C . LEU A 1 255 ? 43.476 38.326 28.723 1.00 46.30 252 LEU A C 1
ATOM 1907 O O . LEU A 1 255 ? 44.510 37.709 28.460 1.00 46.59 252 LEU A O 1
ATOM 1912 N N . SER A 1 256 ? 42.273 37.935 28.303 1.00 46.99 253 SER A N 1
ATOM 1913 C CA . SER A 1 256 ? 42.102 36.786 27.415 1.00 47.55 253 SER A CA 1
ATOM 1914 C C . SER A 1 256 ? 42.439 37.125 25.963 1.00 47.92 253 SER A C 1
ATOM 1915 O O . SER A 1 256 ? 42.337 36.269 25.077 1.00 48.86 253 SER A O 1
ATOM 1918 N N . GLY A 1 264 ? 36.830 45.184 19.947 1.00 45.09 261 GLY A N 1
ATOM 1919 C CA . GLY A 1 264 ? 35.894 44.430 20.794 1.00 44.42 261 GLY A CA 1
ATOM 1920 C C . GLY A 1 264 ? 36.322 44.372 22.256 1.00 44.29 261 GLY A C 1
ATOM 1921 O O . GLY A 1 264 ? 35.475 44.438 23.172 1.00 44.82 261 GLY A O 1
ATOM 1922 N N . ALA A 1 265 ? 37.633 44.230 22.476 1.00 43.09 262 ALA A N 1
ATOM 1923 C CA . ALA A 1 265 ? 38.220 44.264 23.812 1.00 42.32 262 ALA A CA 1
ATOM 1924 C C . ALA A 1 265 ? 38.154 45.677 24.414 1.00 41.65 262 ALA A C 1
ATOM 1925 O O . ALA A 1 265 ? 38.298 45.862 25.619 1.00 41.83 262 ALA A O 1
ATOM 1927 N N . LEU A 1 266 ? 37.921 46.665 23.566 1.00 40.70 263 LEU A N 1
ATOM 1928 C CA . LEU A 1 266 ? 37.923 48.054 23.986 1.00 40.10 263 LEU A CA 1
ATOM 1929 C C . LEU A 1 266 ? 36.691 48.450 24.794 1.00 39.35 263 LEU A C 1
ATOM 1930 O O . LEU A 1 266 ? 36.790 49.280 25.694 1.00 38.96 263 LEU A O 1
ATOM 1935 N N . LEU A 1 267 ? 35.537 47.881 24.444 1.00 38.22 264 LEU A N 1
ATOM 1936 C CA . LEU A 1 267 ? 34.303 48.104 25.186 1.00 37.51 264 LEU A CA 1
ATOM 1937 C C . LEU A 1 267 ? 34.421 47.554 26.620 1.00 36.44 264 LEU A C 1
ATOM 1938 O O . LEU A 1 267 ? 33.896 48.132 27.564 1.00 35.55 264 LEU A O 1
ATOM 1943 N N . LEU A 1 268 ? 35.148 46.453 26.740 1.00 35.42 265 LEU A N 1
ATOM 1944 C CA . LEU A 1 268 ? 35.387 45.755 27.983 1.00 35.49 265 LEU A CA 1
ATOM 1945 C C . LEU A 1 268 ? 36.392 46.500 28.883 1.00 34.98 265 LEU A C 1
ATOM 1946 O O . LEU A 1 268 ? 36.231 46.523 30.104 1.00 34.85 265 LEU A O 1
ATOM 1951 N N . LYS A 1 269 ? 37.426 47.093 28.278 1.00 34.13 266 LYS A N 1
ATOM 1952 C CA . LYS A 1 269 ? 38.391 47.908 29.009 1.00 33.26 266 LYS A CA 1
ATOM 1953 C C . LYS A 1 269 ? 37.750 49.196 29.483 1.00 32.24 266 LYS A C 1
ATOM 1954 O O . LYS A 1 269 ? 38.043 49.655 30.586 1.00 32.10 266 LYS A O 1
ATOM 1960 N N . ASN A 1 270 ? 36.886 49.766 28.645 1.00 30.73 267 ASN A N 1
ATOM 1961 C CA . ASN A 1 270 ? 36.084 50.932 28.994 1.00 29.69 267 ASN A CA 1
ATOM 1962 C C . ASN A 1 270 ? 35.069 50.658 30.126 1.00 29.11 267 ASN A C 1
ATOM 1963 O O . ASN A 1 270 ? 34.784 51.538 30.946 1.00 28.47 267 ASN A O 1
ATOM 1968 N N . ALA A 1 271 ? 34.500 49.455 30.126 1.00 28.09 268 ALA A N 1
ATOM 1969 C CA . ALA A 1 271 ? 33.571 49.025 31.168 1.00 27.86 268 ALA A CA 1
ATOM 1970 C C . ALA A 1 271 ? 34.285 48.919 32.509 1.00 27.23 268 ALA A C 1
ATOM 1971 O O . ALA A 1 271 ? 33.752 49.365 33.508 1.00 26.83 268 ALA A O 1
ATOM 1973 N N . LEU A 1 272 ? 35.476 48.322 32.500 1.00 27.30 269 LEU A N 1
ATOM 1974 C CA . LEU A 1 272 ? 36.305 48.173 33.668 1.00 28.55 269 LEU A CA 1
ATOM 1975 C C . LEU A 1 272 ? 36.759 49.510 34.239 1.00 29.78 269 LEU A C 1
ATOM 1976 O O . LEU A 1 272 ? 36.715 49.708 35.468 1.00 29.62 269 LEU A O 1
ATOM 1981 N N . HIS A 1 273 ? 37.185 50.409 33.342 1.00 30.75 270 HIS A N 1
ATOM 1982 C CA . HIS A 1 273 ? 37.610 51.769 33.688 1.00 32.01 270 HIS A CA 1
ATOM 1983 C C . HIS A 1 273 ? 36.459 52.549 34.329 1.00 31.75 270 HIS A C 1
ATOM 1984 O O . HIS A 1 273 ? 36.651 53.174 35.361 1.00 31.79 270 HIS A O 1
ATOM 1991 N N . GLY A 1 274 ? 35.277 52.507 33.712 1.00 31.56 271 GLY A N 1
ATOM 1992 C CA . GLY A 1 274 ? 34.083 53.190 34.230 1.00 32.23 271 GLY A CA 1
ATOM 1993 C C . GLY A 1 274 ? 33.576 52.677 35.582 1.00 32.41 271 GLY A C 1
ATOM 1994 O O . GLY A 1 274 ? 33.054 53.436 36.377 1.00 32.05 271 GLY A O 1
ATOM 2003 N N . LYS A 1 276 ? 35.643 51.190 37.856 1.00 31.89 273 LYS A N 1
ATOM 2004 C CA . LYS A 1 276 ? 36.667 51.682 38.764 1.00 31.59 273 LYS A CA 1
ATOM 2005 C C . LYS A 1 276 ? 36.416 53.132 39.176 1.00 30.85 273 LYS A C 1
ATOM 2006 O O . LYS A 1 276 ? 36.602 53.485 40.339 1.00 31.07 273 LYS A O 1
ATOM 2012 N N A ASP A 1 277 ? 36.020 53.958 38.214 0.50 30.43 274 ASP A N 1
ATOM 2013 N N B A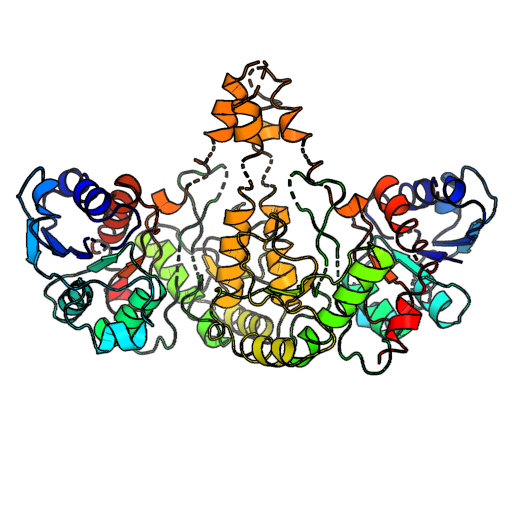SP A 1 277 ? 35.998 53.962 38.223 0.50 30.43 274 ASP A N 1
ATOM 2014 C CA A ASP A 1 277 ? 35.737 55.366 38.460 0.50 30.32 274 ASP A CA 1
ATOM 2015 C CA B ASP A 1 277 ? 35.747 55.384 38.471 0.50 30.33 274 ASP A CA 1
ATOM 2016 C C A ASP A 1 277 ? 34.548 55.556 39.401 0.50 30.33 274 ASP A C 1
ATOM 2017 C C B ASP A 1 277 ? 34.505 55.628 39.340 0.50 30.34 274 ASP A C 1
ATOM 2018 O O A ASP A 1 277 ? 34.609 56.374 40.316 0.50 30.01 274 ASP A O 1
ATOM 2019 O O B ASP A 1 277 ? 34.484 56.566 40.136 0.50 29.99 274 ASP A O 1
ATOM 2028 N N . GLU A 1 278 ? 33.474 54.801 39.167 1.00 30.17 275 GLU A N 1
ATOM 2029 C CA . GLU A 1 278 ? 32.262 54.870 40.013 1.00 30.33 275 GLU A CA 1
ATOM 2030 C C . GLU A 1 278 ? 32.599 54.506 41.464 1.00 29.84 275 GLU A C 1
ATOM 2031 O O . GLU A 1 278 ? 32.090 55.103 42.404 1.00 29.66 275 GLU A O 1
ATOM 2045 N N . ASP A 1 280 ? 35.563 54.844 42.914 1.00 28.82 277 ASP A N 1
ATOM 2046 C CA . ASP A 1 280 ? 36.782 55.559 43.330 1.00 28.15 277 ASP A CA 1
ATOM 2047 C C . ASP A 1 280 ? 36.506 56.704 44.326 1.00 27.26 277 ASP A C 1
ATOM 2048 O O . ASP A 1 280 ? 36.750 57.883 44.038 1.00 26.70 277 ASP A O 1
ATOM 2053 N N . TYR A 1 281 ? 36.024 56.345 45.514 1.00 25.70 278 TYR A N 1
ATOM 2054 C CA . TYR A 1 281 ? 35.501 57.352 46.427 1.00 24.37 278 TYR A CA 1
ATOM 2055 C C . TYR A 1 281 ? 36.565 58.176 47.158 1.00 24.83 278 TYR A C 1
ATOM 2056 O O . TYR A 1 281 ? 36.230 59.182 47.789 1.00 24.91 278 TYR A O 1
ATOM 2065 N N . SER A 1 282 ? 37.832 57.769 47.072 1.00 25.01 279 SER A N 1
ATOM 2066 C CA . SER A 1 282 ? 38.917 58.556 47.662 1.00 25.71 279 SER A CA 1
ATOM 2067 C C . SER A 1 282 ? 39.194 59.869 46.907 1.00 26.50 279 SER A C 1
ATOM 2068 O O . SER A 1 282 ? 40.002 60.708 47.363 1.00 26.78 279 SER A O 1
ATOM 2071 N N . LYS A 1 283 ? 38.504 60.043 45.781 1.00 26.45 280 LYS A N 1
ATOM 2072 C CA . LYS A 1 283 ? 38.423 61.322 45.068 1.00 27.81 280 LYS A CA 1
ATOM 2073 C C . LYS A 1 283 ? 37.823 62.411 45.954 1.00 26.70 280 LYS A C 1
ATOM 2074 O O . LYS A 1 283 ? 38.181 63.583 45.827 1.00 26.65 280 LYS A O 1
ATOM 2080 N N . HIS A 1 284 ? 36.899 62.019 46.835 1.00 26.38 281 HIS A N 1
ATOM 2081 C CA . HIS A 1 284 ? 36.267 62.950 47.782 1.00 26.42 281 HIS A CA 1
ATOM 2082 C C . HIS A 1 284 ? 37.068 63.233 49.067 1.00 25.32 281 HIS A C 1
ATOM 2083 O O . HIS A 1 284 ? 36.629 64.001 49.931 1.00 25.61 281 HIS A O 1
ATOM 2090 N N . GLY A 1 285 ? 38.259 62.652 49.168 1.00 23.87 282 GLY A N 1
ATOM 2091 C CA . GLY A 1 285 ? 39.049 62.735 50.405 1.00 22.45 282 GLY A CA 1
ATOM 2092 C C . GLY A 1 285 ? 39.197 61.386 51.113 1.00 20.76 282 GLY A C 1
ATOM 2093 O O . GLY A 1 285 ? 38.759 60.356 50.621 1.00 21.00 282 GLY A O 1
ATOM 2094 N N . GLY A 1 286 ? 39.829 61.387 52.273 1.00 20.77 283 GLY A N 1
ATOM 2095 C CA . GLY A 1 286 ? 40.025 60.150 53.055 1.00 19.10 283 GLY A CA 1
ATOM 2096 C C . GLY A 1 286 ? 38.994 59.988 54.150 1.00 18.58 283 GLY A C 1
ATOM 2097 O 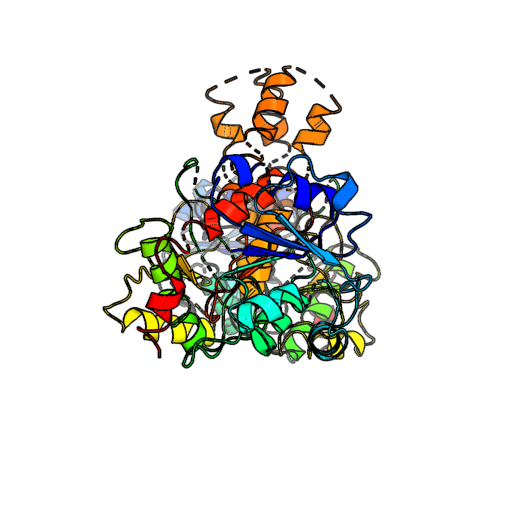O . GLY A 1 286 ? 38.008 60.742 54.207 1.00 18.97 283 GLY A O 1
ATOM 2098 N N . ALA A 1 287 ? 39.208 58.994 55.008 1.00 17.76 284 ALA A N 1
ATOM 2099 C CA . ALA A 1 287 ? 38.329 58.733 56.140 1.00 17.67 284 ALA A CA 1
ATOM 2100 C C . ALA A 1 287 ? 38.593 59.747 57.258 1.00 17.02 284 ALA A C 1
ATOM 2101 O O . ALA A 1 287 ? 39.677 59.764 57.829 1.00 16.70 284 ALA A O 1
ATOM 2103 N N . VAL A 1 288 ? 37.592 60.560 57.587 1.00 16.73 285 VAL A N 1
ATOM 2104 C CA . VAL A 1 288 ? 37.705 61.492 58.706 1.00 16.62 285 VAL A CA 1
ATOM 2105 C C . VAL A 1 288 ? 37.520 60.768 60.051 1.00 16.81 285 VAL A C 1
ATOM 2106 O O . VAL A 1 288 ? 36.542 60.045 60.251 1.00 16.27 285 VAL A O 1
ATOM 2110 N N . LEU A 1 289 ? 38.479 60.961 60.952 1.00 17.10 286 LEU A N 1
ATOM 2111 C CA . LEU A 1 289 ? 38.285 60.618 62.353 1.00 18.37 286 LEU A CA 1
ATOM 2112 C C . LEU A 1 289 ? 37.556 61.795 62.994 1.00 17.37 286 LEU A C 1
ATOM 2113 O O . LEU A 1 289 ? 38.180 62.739 63.479 1.00 17.19 286 LEU A O 1
ATOM 2118 N N . PHE A 1 290 ? 36.226 61.741 62.948 1.00 17.43 287 PHE A N 1
ATOM 2119 C CA . PHE A 1 290 ? 35.365 62.914 63.163 1.00 16.82 287 PHE A CA 1
ATOM 2120 C C . PHE A 1 290 ? 34.744 62.933 64.570 1.00 16.89 287 PHE A C 1
ATOM 2121 O O . PHE A 1 290 ? 34.224 61.924 65.033 1.00 17.34 287 PHE A O 1
ATOM 2129 N N . GLY A 1 291 ? 34.776 64.085 65.235 1.00 16.58 288 GLY A N 1
ATOM 2130 C CA . GLY A 1 291 ? 34.461 64.138 66.658 1.00 15.99 288 GLY A CA 1
ATOM 2131 C C . GLY A 1 291 ? 35.704 64.397 67.497 1.00 15.36 288 GLY A C 1
ATOM 2132 O O . GLY A 1 291 ? 35.621 64.414 68.730 1.00 15.54 288 GLY A O 1
ATOM 2133 N N . LEU A 1 292 ? 36.837 64.587 66.818 1.00 14.41 289 LEU A N 1
ATOM 2134 C CA . LEU A 1 292 ? 38.120 64.995 67.403 1.00 14.76 289 LEU A CA 1
ATOM 2135 C C . LEU A 1 292 ? 38.346 66.504 67.314 1.00 15.63 289 LEU A C 1
ATOM 2136 O O . LEU A 1 292 ? 37.686 67.185 66.516 1.00 16.29 289 LEU A O 1
ATOM 2141 N N . LYS A 1 293 ? 39.287 67.012 68.116 1.00 16.72 290 LYS A N 1
ATOM 2142 C CA . LYS A 1 293 ? 39.527 68.466 68.273 1.00 17.63 290 LYS A CA 1
ATOM 2143 C C . LYS A 1 293 ? 40.183 69.161 67.083 1.00 17.28 290 LYS A C 1
ATOM 2144 O O . LYS A 1 293 ? 40.305 70.393 67.085 1.00 17.63 290 LYS A O 1
ATOM 2150 N N . ALA A 1 294 ? 40.600 68.389 66.080 1.00 16.54 291 ALA A N 1
ATOM 2151 C CA . ALA A 1 294 ? 41.152 68.926 64.826 1.00 15.85 291 ALA A CA 1
ATOM 2152 C C . ALA A 1 294 ? 40.854 67.934 63.683 1.00 15.38 291 ALA A C 1
ATOM 2153 O O . ALA A 1 294 ? 40.544 66.787 63.942 1.00 15.52 291 ALA A O 1
ATOM 2155 N N . PRO A 1 295 ? 40.948 68.376 62.412 1.00 15.50 292 PRO A N 1
ATOM 2156 C CA . PRO A 1 295 ? 40.834 67.395 61.318 1.00 15.43 292 PRO A CA 1
ATOM 2157 C C . PRO A 1 295 ? 41.928 66.330 61.345 1.00 15.64 292 PRO A C 1
ATOM 2158 O O . PRO A 1 295 ? 43.117 66.647 61.361 1.00 15.37 292 PRO A O 1
ATOM 2162 N N . VAL A 1 296 ? 41.511 65.069 61.397 1.00 15.68 293 VAL A N 1
ATOM 2163 C CA . VAL A 1 296 ? 42.433 63.974 61.218 1.00 14.78 293 VAL A CA 1
ATOM 2164 C C . VAL A 1 296 ? 41.873 62.987 60.204 1.00 14.95 293 VAL A C 1
ATOM 2165 O O . VAL A 1 296 ? 40.732 62.574 60.295 1.00 15.06 293 VAL A O 1
ATOM 2169 N N . ILE A 1 297 ? 42.690 62.682 59.205 1.00 14.68 294 ILE A N 1
ATOM 2170 C CA . ILE A 1 297 ? 42.266 61.909 58.046 1.00 15.09 294 ILE A CA 1
ATOM 2171 C C . ILE A 1 297 ? 43.117 60.661 57.899 1.00 15.00 294 ILE A C 1
ATOM 2172 O O . ILE A 1 297 ? 44.356 60.712 58.041 1.00 14.56 294 ILE A O 1
ATOM 2177 N N . LYS A 1 298 ? 42.436 59.548 57.646 1.00 15.12 295 LYS A N 1
ATOM 2178 C CA . LYS A 1 298 ? 43.080 58.291 57.257 1.00 15.60 295 LYS A CA 1
ATOM 2179 C C . LYS A 1 298 ? 42.973 58.128 55.734 1.00 15.84 295 LYS A C 1
ATOM 2180 O O . LYS A 1 298 ? 41.906 57.842 55.204 1.00 16.30 295 LYS A O 1
ATOM 2186 N N . THR A 1 299 ? 44.085 58.362 55.040 1.00 16.12 296 THR A N 1
ATOM 2187 C CA . THR A 1 299 ? 44.196 58.132 53.609 1.00 16.23 296 THR A CA 1
ATOM 2188 C C . THR A 1 299 ? 44.369 56.619 53.387 1.00 16.72 296 THR A C 1
ATOM 2189 O O . THR A 1 299 ? 45.014 55.963 54.191 1.00 17.59 296 THR A O 1
ATOM 2193 N N . HIS A 1 300 ? 43.776 56.042 52.345 1.00 17.15 297 HIS A N 1
ATOM 2194 C CA . HIS A 1 300 ? 43.857 54.580 52.192 1.00 18.45 297 HIS A CA 1
ATOM 2195 C C . HIS A 1 300 ? 45.303 54.106 51.994 1.00 18.88 297 HIS A C 1
ATOM 2196 O O . HIS A 1 300 ? 46.120 54.811 51.407 1.00 19.19 297 HIS A O 1
ATOM 2203 N N . GLY A 1 301 ? 45.631 52.945 52.551 1.00 19.02 298 GLY A N 1
ATOM 2204 C CA . GLY A 1 301 ? 47.017 52.492 52.616 1.00 19.61 298 GLY A CA 1
ATOM 2205 C C . GLY A 1 301 ? 47.722 52.235 51.288 1.00 20.38 298 GLY A C 1
ATOM 2206 O O . GLY A 1 301 ? 48.959 52.234 51.228 1.00 20.66 298 GLY A O 1
ATOM 2207 N N . ALA A 1 302 ? 46.947 51.974 50.241 1.00 20.43 299 ALA A N 1
ATOM 2208 C CA . ALA A 1 302 ? 47.499 51.734 48.922 1.00 21.76 299 ALA A CA 1
ATOM 2209 C C . ALA A 1 302 ? 47.474 53.002 48.095 1.00 22.28 299 ALA A C 1
ATOM 2210 O O . ALA A 1 302 ? 47.566 52.938 46.878 1.00 23.69 299 ALA A O 1
ATOM 2212 N N . THR A 1 303 ? 47.373 54.157 48.752 1.00 22.71 300 THR A N 1
ATOM 2213 C CA . THR A 1 303 ? 47.407 55.446 48.055 1.00 22.53 300 THR A CA 1
ATOM 2214 C C . THR A 1 303 ? 48.667 55.625 47.203 1.00 23.19 300 THR A C 1
ATOM 2215 O O . THR A 1 303 ? 49.781 55.240 47.613 1.00 23.02 300 THR A O 1
ATOM 2219 N N . GLY A 1 304 ? 48.463 56.180 46.007 1.00 23.67 301 GLY A N 1
ATOM 2220 C CA . GLY A 1 304 ? 49.521 56.864 45.255 1.00 23.77 301 GLY A CA 1
ATOM 2221 C C . GLY A 1 304 ? 49.400 58.360 45.560 1.00 24.28 301 GLY A C 1
ATOM 2222 O O . GLY A 1 304 ? 48.885 58.735 46.616 1.00 24.32 301 GLY A O 1
ATOM 2223 N N . PRO A 1 305 ? 49.852 59.232 44.638 1.00 24.27 302 PRO A N 1
ATOM 2224 C CA . PRO A 1 305 ? 49.822 60.686 44.856 1.00 23.80 302 PRO A CA 1
ATOM 2225 C C . PRO A 1 305 ? 48.437 61.310 44.814 1.00 23.02 302 PRO A C 1
ATOM 2226 O O . PRO A 1 305 ? 48.189 62.269 45.543 1.00 22.90 302 PRO A O 1
ATOM 2230 N N . ASP A 1 306 ? 47.563 60.801 43.950 1.00 22.33 303 ASP A N 1
ATOM 2231 C CA . ASP A 1 306 ? 46.233 61.375 43.780 1.00 22.51 303 ASP A CA 1
ATOM 2232 C C . ASP A 1 306 ? 45.418 61.373 45.085 1.00 22.32 303 ASP A C 1
ATOM 2233 O O . ASP A 1 306 ? 44.842 62.384 45.456 1.00 22.55 303 ASP A O 1
ATOM 2238 N N . ALA A 1 307 ? 45.362 60.242 45.783 1.00 22.02 304 ALA A N 1
ATOM 2239 C CA . ALA A 1 307 ? 44.512 60.185 46.969 1.00 21.93 304 ALA A CA 1
ATOM 2240 C C . ALA A 1 307 ? 45.071 61.063 48.103 1.00 21.59 304 ALA A C 1
ATOM 2241 O O . ALA A 1 307 ? 44.306 61.664 48.856 1.00 21.75 304 ALA A O 1
ATOM 2243 N N . VAL A 1 308 ? 46.396 61.163 48.188 1.00 22.14 305 VAL A N 1
ATOM 2244 C CA . VAL A 1 308 ? 47.065 62.132 49.074 1.00 22.64 305 VAL A CA 1
ATOM 2245 C C . VAL A 1 308 ? 46.616 63.569 48.740 1.00 22.97 305 VAL A C 1
ATOM 2246 O O . VAL A 1 308 ? 46.195 64.320 49.632 1.00 22.95 305 VAL A O 1
ATOM 2250 N N . ARG A 1 309 ? 46.669 63.924 47.453 1.00 22.69 306 ARG A N 1
ATOM 2251 C CA . ARG A 1 309 ? 46.197 65.229 46.981 1.00 22.43 306 ARG A CA 1
ATOM 2252 C C . ARG A 1 309 ? 44.703 65.493 47.273 1.00 21.62 306 ARG A C 1
ATOM 2253 O O . ARG A 1 309 ? 44.339 66.577 47.649 1.00 21.51 306 ARG A O 1
ATOM 2261 N N . TYR A 1 310 ? 43.844 64.508 47.086 1.00 21.59 307 TYR A N 1
ATOM 2262 C CA . TYR A 1 310 ? 42.447 64.676 47.431 1.00 21.82 307 TYR A CA 1
ATOM 2263 C C . TYR A 1 310 ? 42.207 64.800 48.934 1.00 20.96 307 TYR A C 1
ATOM 2264 O O . TYR A 1 310 ? 41.257 65.458 49.360 1.00 21.13 307 TYR A O 1
ATOM 2273 N N . THR A 1 311 ? 43.053 64.155 49.725 1.00 20.36 308 THR A N 1
ATOM 2274 C CA . THR A 1 311 ? 42.985 64.248 51.177 1.00 19.94 308 THR A CA 1
ATOM 2275 C C . THR A 1 311 ? 43.294 65.678 51.629 1.00 20.08 308 THR A C 1
ATOM 2276 O O . THR A 1 311 ? 42.618 66.225 52.507 1.00 20.46 308 THR A O 1
ATOM 2280 N N . ILE A 1 312 ? 44.291 66.286 50.997 1.00 19.83 309 ILE A N 1
ATOM 2281 C CA . ILE A 1 312 ? 44.683 67.650 51.304 1.00 19.78 309 ILE A CA 1
ATOM 2282 C C . ILE A 1 312 ? 43.627 68.672 50.855 1.00 20.56 309 ILE A C 1
ATOM 2283 O O . ILE A 1 312 ? 43.414 69.681 51.541 1.00 20.45 309 ILE A O 1
ATOM 2288 N N . ARG A 1 313 ? 42.948 68.403 49.733 1.00 20.81 310 ARG A N 1
ATOM 2289 C CA . ARG A 1 313 ? 41.811 69.233 49.322 1.00 21.79 310 ARG A CA 1
ATOM 2290 C C . ARG A 1 313 ? 40.699 69.190 50.352 1.00 20.40 310 ARG A C 1
ATOM 2291 O O . ARG A 1 313 ? 40.122 70.225 50.695 1.00 20.97 310 ARG A O 1
ATOM 2299 N N . GLN A 1 314 ? 40.381 67.984 50.816 1.00 19.35 311 GLN A N 1
ATOM 2300 C CA . GLN A 1 314 ? 39.368 67.783 51.863 1.00 18.49 311 GLN A CA 1
ATOM 2301 C C . GLN A 1 314 ? 39.756 68.546 53.133 1.00 18.53 311 GLN A C 1
ATOM 2302 O O . GLN A 1 314 ? 38.927 69.246 53.704 1.00 19.86 311 GLN A O 1
ATOM 2308 N N . ILE A 1 315 ? 41.017 68.435 53.544 1.00 18.51 312 ILE A N 1
ATOM 2309 C CA . ILE A 1 315 ? 41.553 69.178 54.716 1.00 18.34 312 ILE A CA 1
ATOM 2310 C C . ILE A 1 315 ? 41.430 70.680 54.516 1.00 18.40 312 ILE A C 1
ATOM 2311 O O . ILE A 1 315 ? 40.985 71.395 55.421 1.00 18.70 312 ILE A O 1
ATOM 2316 N N . HIS A 1 316 ? 41.798 71.146 53.321 1.00 18.42 313 HIS A N 1
ATOM 2317 C CA . HIS A 1 316 ? 41.697 72.559 52.985 1.00 18.22 313 HIS A CA 1
ATOM 2318 C C . HIS A 1 316 ? 40.266 73.038 53.198 1.00 17.96 313 HIS A C 1
ATOM 2319 O O . HIS A 1 316 ? 40.049 74.042 53.848 1.00 18.03 313 HIS A O 1
ATOM 2326 N N . THR A 1 317 ? 39.296 72.320 52.643 1.00 18.14 314 THR A N 1
ATOM 2327 C CA . THR A 1 317 ? 37.873 72.644 52.840 1.00 18.50 314 THR A CA 1
ATOM 2328 C C . THR A 1 317 ? 37.423 72.620 54.306 1.00 19.22 314 THR A C 1
ATOM 2329 O O . THR A 1 317 ? 36.666 73.483 54.727 1.00 20.15 314 THR A O 1
ATOM 2341 N N . LEU A 1 319 ? 39.325 73.159 56.933 1.00 21.06 316 LEU A N 1
ATOM 2342 C CA . LEU A 1 319 ? 39.990 74.289 57.596 1.00 20.76 316 LEU A CA 1
ATOM 2343 C C . LEU A 1 319 ? 39.340 75.613 57.235 1.00 21.70 316 LEU A C 1
ATOM 2344 O O . LEU A 1 319 ? 39.003 76.413 58.119 1.00 21.83 316 LEU A O 1
ATOM 2349 N N . GLU A 1 320 ? 39.144 75.832 55.937 1.00 22.50 317 GLU A N 1
ATOM 2350 C CA . GLU A 1 320 ? 38.541 77.060 55.429 1.00 24.12 317 GLU A CA 1
ATOM 2351 C C . GLU A 1 320 ? 37.087 77.263 55.875 1.00 23.71 317 GLU A C 1
ATOM 2352 O O . GLU A 1 320 ? 36.684 78.410 56.153 1.00 24.71 317 GLU A O 1
ATOM 2358 N N . THR A 1 321 ? 36.309 76.175 55.963 1.00 22.70 318 THR A N 1
ATOM 2359 C CA . THR A 1 321 ? 34.926 76.248 56.456 1.00 22.23 318 THR A CA 1
ATOM 2360 C C . THR A 1 321 ? 34.841 76.203 57.985 1.00 22.14 318 THR A C 1
ATOM 2361 O O . THR A 1 321 ? 33.761 76.380 58.534 1.00 22.04 318 THR A O 1
ATOM 2365 N N A GLN A 1 322 ? 35.969 75.947 58.654 0.50 22.16 319 GLN A N 1
ATOM 2366 N N B GLN A 1 322 ? 35.976 75.960 58.649 0.50 21.95 319 GLN A N 1
ATOM 2367 C CA A GLN A 1 322 ? 36.032 75.898 60.123 0.50 22.60 319 GLN A CA 1
ATOM 2368 C CA B GLN A 1 322 ? 36.055 75.862 60.118 0.50 22.03 319 GLN A CA 1
ATOM 2369 C C A GLN A 1 322 ? 34.997 74.936 60.722 0.50 21.95 319 GLN A C 1
ATOM 2370 C C B GLN A 1 322 ? 34.994 74.937 60.710 0.50 21.70 319 GLN A C 1
ATOM 2371 O O A GLN A 1 322 ? 34.342 75.248 61.722 0.50 22.28 319 GLN A O 1
ATOM 2372 O O B GLN A 1 322 ? 34.321 75.276 61.688 0.50 22.01 319 GLN A O 1
ATOM 2383 N N . VAL A 1 323 ? 34.862 73.763 60.107 1.00 21.41 320 VAL A N 1
ATOM 2384 C CA . VAL A 1 323 ? 33.875 72.789 60.512 1.00 20.19 320 VAL A CA 1
ATOM 2385 C C . VAL A 1 323 ? 34.141 72.187 61.922 1.00 20.13 320 VAL A C 1
ATOM 2386 O O . VAL A 1 323 ? 33.205 71.983 62.705 1.00 19.14 320 VAL A O 1
ATOM 2390 N N . VAL A 1 324 ? 35.403 71.912 62.238 1.00 19.62 321 VAL A N 1
ATOM 2391 C CA . VAL A 1 324 ? 35.741 71.398 63.559 1.00 19.91 321 VAL A CA 1
ATOM 2392 C C . VAL A 1 324 ? 35.522 72.445 64.663 1.00 20.90 321 VAL A C 1
ATOM 2393 O O . VAL A 1 324 ? 34.868 72.137 65.638 1.00 20.38 321 VAL A O 1
ATOM 2397 N N . PRO A 1 325 ? 36.043 73.695 64.499 1.00 22.09 322 PRO A N 1
ATOM 2398 C CA . PRO A 1 325 ? 35.700 74.739 65.478 1.00 22.60 322 PRO A CA 1
ATOM 2399 C C . PRO A 1 325 ? 34.211 75.010 65.684 1.00 23.36 322 PRO A C 1
ATOM 2400 O O . PRO A 1 325 ? 33.812 75.317 66.804 1.00 23.34 322 PRO A O 1
ATOM 2404 N N . GLN A 1 326 ? 33.395 74.895 64.641 1.00 24.12 323 GLN A N 1
ATOM 2405 C CA . GLN A 1 326 ? 31.948 74.993 64.821 1.00 24.95 323 GLN A CA 1
ATOM 2406 C C . GLN A 1 326 ? 31.383 73.832 65.652 1.00 25.25 323 GLN A C 1
ATOM 2407 O O . GLN A 1 326 ? 30.492 74.040 66.472 1.00 25.26 323 GLN A O 1
ATOM 2413 N N . LEU A 1 327 ? 31.892 72.620 65.423 1.00 25.20 324 LEU A N 1
ATOM 2414 C CA . LEU A 1 327 ? 31.540 71.456 66.233 1.00 25.75 324 LEU A CA 1
ATOM 2415 C C . LEU A 1 327 ? 31.901 71.679 67.679 1.00 26.00 324 LEU A C 1
ATOM 2416 O O . LEU A 1 327 ? 31.136 71.343 68.570 1.00 25.60 324 LEU A O 1
ATOM 2421 N N . VAL A 1 328 ? 33.091 72.223 67.900 1.00 27.16 325 VAL A N 1
ATOM 2422 C CA . VAL A 1 328 ? 33.538 72.557 69.237 1.00 28.42 325 VAL A CA 1
ATOM 2423 C C . VAL A 1 328 ? 32.599 73.541 69.943 1.00 29.68 325 VAL A C 1
ATOM 2424 O O . VAL A 1 328 ? 32.202 73.290 71.065 1.00 30.42 325 VAL A O 1
ATOM 2428 N N A GLU A 1 329 ? 32.227 74.649 69.305 0.50 30.43 326 GLU A N 1
ATOM 2429 N N B GLU A 1 329 ? 32.279 74.640 69.260 0.50 30.41 326 GLU A N 1
ATOM 2430 C CA A GLU A 1 329 ? 31.318 75.607 69.949 0.50 30.86 326 GLU A CA 1
ATOM 2431 C CA B GLU A 1 329 ? 31.333 75.639 69.730 0.50 31.21 326 GLU A CA 1
ATOM 2432 C C A GLU A 1 329 ? 29.908 75.031 70.129 0.50 31.13 326 GLU A C 1
ATOM 2433 C C B GLU A 1 329 ? 30.048 74.931 70.143 0.50 31.27 326 GLU A C 1
ATOM 2434 O O A GLU A 1 329 ? 29.223 75.362 71.095 0.50 31.16 326 GLU A O 1
ATOM 2435 O O B GLU A 1 329 ? 29.613 75.049 71.287 0.50 31.29 326 GLU A O 1
ATOM 2446 N N . TYR A 1 330 ? 29.481 74.177 69.199 1.00 31.26 327 TYR A N 1
ATOM 2447 C CA . TYR A 1 330 ? 28.217 73.440 69.358 1.00 31.56 327 TYR A CA 1
ATOM 2448 C C . TYR A 1 330 ? 28.204 72.585 70.642 1.00 31.55 327 TYR A C 1
ATOM 2449 O O . TYR A 1 330 ? 27.323 72.755 71.486 1.00 31.49 327 TYR A O 1
ATOM 2458 N N . TYR A 1 331 ? 29.205 71.720 70.809 1.00 31.77 328 TYR A N 1
ATOM 2459 C CA . TYR A 1 331 ? 29.270 70.806 71.964 1.00 32.65 328 TYR A CA 1
ATOM 2460 C C . TYR A 1 331 ? 29.849 71.385 73.252 1.00 34.29 328 TYR A C 1
ATOM 2461 O O . TYR A 1 331 ? 29.445 70.994 74.344 1.00 34.39 328 TYR A O 1
ATOM 2470 N N . GLU A 1 332 ? 30.814 72.290 73.102 1.00 36.29 329 GLU A N 1
ATOM 2471 C CA . GLU A 1 332 ? 31.796 72.620 74.137 1.00 38.45 329 GLU A CA 1
ATOM 2472 C C . GLU A 1 332 ? 31.610 74.095 74.528 1.00 39.11 329 GLU A C 1
ATOM 2473 O O . GLU A 1 332 ? 30.510 74.659 74.398 1.00 39.50 329 GLU A O 1
ATOM 2487 N N . LYS B 1 5 ? 7.584 13.209 51.757 1.00 40.90 2 LYS B N 1
ATOM 2488 C CA . LYS B 1 5 ? 6.509 14.147 51.436 1.00 40.00 2 LYS B CA 1
ATOM 2489 C C . LYS B 1 5 ? 6.947 15.599 51.701 1.00 38.83 2 LYS B C 1
ATOM 2490 O O . LYS B 1 5 ? 7.447 15.907 52.772 1.00 38.66 2 LYS B O 1
ATOM 2496 N N . ILE B 1 6 ? 6.754 16.485 50.729 1.00 37.78 3 ILE B N 1
ATOM 2497 C CA . ILE B 1 6 ? 7.138 17.897 50.880 1.00 36.53 3 ILE B CA 1
ATOM 2498 C C . ILE B 1 6 ? 5.898 18.788 50.838 1.00 36.16 3 ILE B C 1
ATOM 2499 O O . ILE B 1 6 ? 5.107 18.710 49.898 1.00 35.89 3 ILE B O 1
ATOM 2504 N N . ALA B 1 7 ? 5.729 19.622 51.866 1.00 35.92 4 ALA B N 1
ATOM 2505 C CA . ALA B 1 7 ? 4.643 20.607 51.894 1.00 35.42 4 ALA B CA 1
ATOM 2506 C C . ALA B 1 7 ? 5.088 21.869 51.166 1.00 35.12 4 ALA B C 1
ATOM 2507 O O . ALA B 1 7 ? 6.180 22.381 51.410 1.00 35.25 4 ALA B O 1
ATOM 2509 N N . VAL B 1 8 ? 4.238 22.371 50.279 1.00 34.97 5 VAL B N 1
ATOM 2510 C CA . VAL B 1 8 ? 4.603 23.459 49.377 1.00 34.41 5 VAL B CA 1
ATOM 2511 C C . VAL B 1 8 ? 3.652 24.633 49.573 1.00 35.36 5 VAL B C 1
ATOM 2512 O O . VAL B 1 8 ? 2.436 24.471 49.458 1.00 35.48 5 VAL B O 1
ATOM 2516 N N . ASP B 1 9 ? 4.197 25.810 49.875 1.00 36.08 6 ASP B N 1
ATOM 2517 C CA . ASP B 1 9 ? 3.396 27.035 49.894 1.00 36.77 6 ASP B CA 1
ATOM 2518 C C . ASP B 1 9 ? 3.298 27.519 48.452 1.00 37.31 6 ASP B C 1
ATOM 2519 O O . ASP B 1 9 ? 4.248 28.090 47.916 1.00 36.86 6 ASP B O 1
ATOM 2524 N N . ALA B 1 10 ? 2.148 27.282 47.822 1.00 38.34 7 ALA B N 1
ATOM 2525 C CA . ALA B 1 10 ? 2.000 27.565 46.393 1.00 38.81 7 ALA B CA 1
ATOM 2526 C C . ALA B 1 10 ? 1.786 29.041 46.089 1.00 39.50 7 ALA B C 1
ATOM 2527 O O . ALA B 1 10 ? 1.971 29.475 44.947 1.00 39.48 7 ALA B O 1
ATOM 2537 N N . GLY B 1 12 ? 3.160 31.929 47.857 1.00 39.72 9 GLY B N 1
ATOM 2538 C CA . GLY B 1 12 ? 4.247 32.872 48.146 1.00 38.94 9 GLY B CA 1
ATOM 2539 C C . GLY B 1 12 ? 5.172 33.120 46.973 1.00 38.61 9 GLY B C 1
ATOM 2540 O O . GLY B 1 12 ? 5.568 32.180 46.291 1.00 38.68 9 GLY B O 1
ATOM 2541 N N . GLY B 1 13 ? 5.510 34.388 46.736 1.00 38.14 10 GLY B N 1
ATOM 2542 C CA . GLY B 1 13 ? 6.452 34.769 45.685 1.00 38.09 10 GLY B CA 1
ATOM 2543 C C . GLY B 1 13 ? 5.867 35.632 44.582 1.00 38.01 10 GLY B C 1
ATOM 2544 O O . GLY B 1 13 ? 4.667 35.566 44.314 1.00 38.32 10 GLY B O 1
ATOM 2545 N N . ASP B 1 14 ? 6.722 36.441 43.954 1.00 38.01 11 ASP B N 1
ATOM 2546 C CA . ASP B 1 14 ? 6.321 37.381 42.884 1.00 38.27 11 ASP B CA 1
ATOM 2547 C C . ASP B 1 14 ? 5.554 36.666 41.776 1.00 38.45 11 ASP B C 1
ATOM 2548 O O . ASP B 1 14 ? 4.411 37.003 41.479 1.00 38.56 11 ASP B O 1
ATOM 2553 N N . ASN B 1 15 ? 6.212 35.673 41.182 1.00 38.40 12 ASN B N 1
ATOM 2554 C CA . ASN B 1 15 ? 5.663 34.872 40.101 1.00 38.24 12 ASN B CA 1
ATOM 2555 C C . ASN B 1 15 ? 4.819 33.673 40.537 1.00 38.04 12 ASN B C 1
ATOM 2556 O O . ASN B 1 15 ? 4.710 32.706 39.786 1.00 38.09 12 ASN B O 1
ATOM 2561 N N . ALA B 1 16 ? 4.239 33.708 41.736 1.00 37.84 13 ALA B N 1
ATOM 2562 C CA . ALA B 1 16 ? 3.462 32.560 42.232 1.00 37.96 13 ALA B CA 1
ATOM 2563 C C . ALA B 1 16 ? 1.993 32.677 41.851 1.00 38.42 13 ALA B C 1
ATOM 2564 O O . ALA B 1 16 ? 1.475 33.797 41.780 1.00 38.34 13 ALA B O 1
ATOM 2566 N N . PRO B 1 17 ? 1.311 31.530 41.603 1.00 38.71 14 PRO B N 1
ATOM 2567 C CA . PRO B 1 17 ? 1.794 30.141 41.692 1.00 38.69 14 PRO B CA 1
ATOM 2568 C C . PRO B 1 17 ? 2.449 29.547 40.432 1.00 38.90 14 PRO B C 1
ATOM 2569 O O . PRO B 1 17 ? 2.953 28.418 40.497 1.00 39.03 14 PRO B O 1
ATOM 2573 N N A GLN B 1 18 ? 2.430 30.275 39.314 0.50 38.98 15 GLN B N 1
ATOM 2574 N N B GLN B 1 18 ? 2.450 30.299 39.327 0.50 38.84 15 GLN B N 1
ATOM 2575 C CA A GLN B 1 18 ? 2.979 29.758 38.058 0.50 39.30 15 GLN B CA 1
ATOM 2576 C CA B GLN B 1 18 ? 2.964 29.818 38.036 0.50 38.96 15 GLN B CA 1
ATOM 2577 C C A GLN B 1 18 ? 4.348 29.128 38.301 0.50 39.13 15 GLN B C 1
ATOM 2578 C C B GLN B 1 18 ? 4.382 29.227 38.139 0.50 39.02 15 GLN B C 1
ATOM 2579 O O A GLN B 1 18 ? 4.556 27.946 38.016 0.50 38.99 15 GLN B O 1
ATOM 2580 O O B GLN B 1 18 ? 4.653 28.152 37.600 0.50 39.04 15 GLN B O 1
ATOM 2591 N N . ALA B 1 19 ? 5.259 29.925 38.860 1.00 38.91 16 ALA B N 1
ATOM 2592 C CA . ALA B 1 19 ? 6.659 29.532 39.024 1.00 38.78 16 ALA B CA 1
ATOM 2593 C C . ALA B 1 19 ? 6.874 28.388 40.012 1.00 38.54 16 ALA B C 1
ATOM 2594 O O . ALA B 1 19 ? 7.815 27.597 39.858 1.00 38.30 16 ALA B O 1
ATOM 2596 N N . ILE B 1 20 ? 6.010 28.319 41.022 1.00 38.28 17 ILE B N 1
ATOM 2597 C CA . ILE B 1 20 ? 6.112 27.310 42.064 1.00 38.33 17 ILE B CA 1
ATOM 2598 C C . ILE B 1 20 ? 5.669 25.950 41.525 1.00 38.24 17 ILE B C 1
ATOM 2599 O O . ILE B 1 20 ? 6.361 24.953 41.707 1.00 38.12 17 ILE B O 1
ATOM 2604 N N . VAL B 1 21 ? 4.527 25.920 40.845 1.00 38.86 18 VAL B N 1
ATOM 2605 C CA . VAL B 1 21 ? 4.010 24.676 40.255 1.00 38.91 18 VAL B CA 1
ATOM 2606 C C . VAL B 1 21 ? 4.896 24.201 39.087 1.00 38.65 18 VAL B C 1
ATOM 2607 O O . VAL B 1 21 ? 5.146 23.009 38.951 1.00 38.32 18 VAL B O 1
ATOM 2611 N N . GLU B 1 22 ? 5.390 25.137 38.278 1.00 38.50 19 GLU B N 1
ATOM 2612 C CA . GLU B 1 22 ? 6.319 24.797 37.192 1.00 39.23 19 GLU B CA 1
ATOM 2613 C C . GLU B 1 22 ? 7.625 24.243 37.737 1.00 38.21 19 GLU B C 1
ATOM 2614 O O . GLU B 1 22 ? 8.270 23.421 37.086 1.00 38.16 19 GLU B O 1
ATOM 2620 N N . GLY B 1 23 ? 8.005 24.699 38.933 1.00 37.41 20 GLY B N 1
ATOM 2621 C CA . GLY B 1 23 ? 9.178 24.173 39.628 1.00 36.27 20 GLY B CA 1
ATOM 2622 C C . GLY B 1 23 ? 8.964 22.763 40.153 1.00 35.36 20 GLY B C 1
ATOM 2623 O O . GLY B 1 23 ? 9.873 21.933 40.106 1.00 34.42 20 GLY B O 1
ATOM 2624 N N . VAL B 1 24 ? 7.756 22.508 40.652 1.00 35.17 21 VAL B N 1
ATOM 2625 C CA . VAL B 1 24 ? 7.379 21.199 41.181 1.00 35.28 21 VAL B CA 1
ATOM 2626 C C . VAL B 1 24 ? 7.278 20.194 40.033 1.00 35.70 21 VAL B C 1
ATOM 2627 O O . VAL B 1 24 ? 7.734 19.056 40.163 1.00 35.66 21 VAL B O 1
ATOM 2639 N N . LEU B 1 26 ? 9.016 20.146 37.305 1.00 35.72 23 LEU B N 1
ATOM 2640 C CA . LEU B 1 26 ? 10.364 19.731 36.926 1.00 35.02 23 LEU B CA 1
ATOM 2641 C C . LEU B 1 26 ? 10.985 18.789 37.954 1.00 34.62 23 LEU B C 1
ATOM 2642 O O . LEU B 1 26 ? 11.630 17.810 37.583 1.00 34.38 23 LEU B O 1
ATOM 2647 N N . ALA B 1 27 ? 10.787 19.107 39.236 1.00 34.12 24 ALA B N 1
ATOM 2648 C CA . ALA B 1 27 ? 11.284 18.306 40.356 1.00 33.79 24 ALA B CA 1
ATOM 2649 C C . ALA B 1 27 ? 10.720 16.884 40.370 1.00 33.48 24 ALA B C 1
ATOM 2650 O O . ALA B 1 27 ? 11.430 15.948 40.717 1.00 32.97 24 ALA B O 1
ATOM 2652 N N . LYS B 1 28 ? 9.439 16.753 40.018 1.00 33.76 25 LYS B N 1
ATOM 2653 C CA . LYS B 1 28 ? 8.754 15.464 39.857 1.00 34.36 25 LYS B CA 1
ATOM 2654 C C . LYS B 1 28 ? 9.395 14.570 38.801 1.00 34.74 25 LYS B C 1
ATOM 2655 O O . LYS B 1 28 ? 9.149 13.372 38.778 1.00 35.41 25 LYS B O 1
ATOM 2661 N N . GLN B 1 29 ? 10.195 15.156 37.917 1.00 34.80 26 GLN B N 1
ATOM 2662 C CA . GLN B 1 29 ? 10.913 14.390 36.919 1.00 34.86 26 GLN B CA 1
ATOM 2663 C C . GLN B 1 29 ? 12.283 13.975 37.441 1.00 34.85 26 GLN B C 1
ATOM 2664 O O . GLN B 1 29 ? 12.769 12.875 37.120 1.00 34.87 26 GLN B O 1
ATOM 2670 N N . ASP B 1 30 ? 12.896 14.841 38.257 1.00 34.54 27 ASP B N 1
ATOM 2671 C CA . ASP B 1 30 ? 14.140 14.512 38.964 1.00 34.33 27 ASP B CA 1
ATOM 2672 C C . ASP B 1 30 ? 13.896 13.423 40.008 1.00 34.18 27 ASP B C 1
ATOM 2673 O O . ASP B 1 30 ? 14.736 12.545 40.200 1.00 34.06 27 ASP B O 1
ATOM 2678 N N . PHE B 1 31 ? 12.749 13.506 40.688 1.00 34.10 28 PHE B N 1
ATOM 2679 C CA . PHE B 1 31 ? 12.424 12.651 41.838 1.00 34.37 28 PHE B CA 1
ATOM 2680 C C . PHE B 1 31 ? 10.969 12.153 41.764 1.00 35.39 28 PHE B C 1
ATOM 2681 O O . PHE B 1 31 ? 10.070 12.741 42.393 1.00 34.86 28 PHE B O 1
ATOM 2689 N N . PRO B 1 32 ? 10.727 11.069 40.990 1.00 36.48 29 PRO B N 1
ATOM 2690 C CA . PRO B 1 32 ? 9.364 10.593 40.678 1.00 37.22 29 PRO B CA 1
ATOM 2691 C C . PRO B 1 32 ? 8.562 10.001 41.852 1.00 37.82 29 PRO B C 1
ATOM 2692 O O . PRO B 1 32 ? 7.358 9.771 41.708 1.00 37.85 29 PRO B O 1
ATOM 2696 N N . ASP B 1 33 ? 9.211 9.794 42.996 1.00 38.55 30 ASP B N 1
ATOM 2697 C CA . ASP B 1 33 ? 8.559 9.204 44.169 1.00 39.28 30 ASP B CA 1
ATOM 2698 C C . ASP B 1 33 ? 8.328 10.137 45.365 1.00 39.38 30 ASP B C 1
ATOM 2699 O O . ASP B 1 33 ? 7.857 9.684 46.417 1.00 40.12 30 ASP B O 1
ATOM 2704 N N . ILE B 1 34 ? 8.663 11.423 45.217 1.00 38.95 31 ILE B N 1
ATOM 2705 C CA . ILE B 1 34 ? 8.341 12.416 46.233 1.00 38.42 31 ILE B CA 1
ATOM 2706 C C . ILE B 1 34 ? 6.877 12.777 46.040 1.00 39.05 31 ILE B C 1
ATOM 2707 O O . ILE B 1 34 ? 6.410 12.910 44.911 1.00 39.11 31 ILE B O 1
ATOM 2712 N N . GLU B 1 35 ? 6.152 12.927 47.139 1.00 39.51 32 GLU B N 1
ATOM 2713 C CA . GLU B 1 35 ? 4.779 13.406 47.072 1.00 40.55 32 GLU B CA 1
ATOM 2714 C C . GLU B 1 35 ? 4.750 14.879 47.473 1.00 40.54 32 GLU B C 1
ATOM 2715 O O . GLU B 1 35 ? 5.376 15.268 48.463 1.00 40.77 32 GLU B O 1
ATOM 2721 N N . PHE B 1 36 ? 4.022 15.687 46.707 1.00 40.45 33 PHE B N 1
ATOM 2722 C CA . PHE B 1 36 ? 3.929 17.121 46.957 1.00 40.59 33 PHE B CA 1
ATOM 2723 C C . PHE B 1 36 ? 2.518 17.519 47.327 1.00 40.89 33 PHE B C 1
ATOM 2724 O O . PHE B 1 36 ? 1.560 17.159 46.640 1.00 40.59 33 PHE B O 1
ATOM 2732 N N . GLN B 1 37 ? 2.403 18.284 48.405 1.00 41.44 34 GLN B N 1
ATOM 2733 C CA . GLN B 1 37 ? 1.129 18.872 48.778 1.00 42.21 34 GLN B CA 1
ATOM 2734 C C . GLN B 1 37 ? 1.181 20.359 48.454 1.00 42.62 34 GLN B C 1
ATOM 2735 O O . GLN B 1 37 ? 1.980 21.081 49.024 1.00 42.83 34 GLN B O 1
ATOM 2741 N N . LEU B 1 38 ? 0.346 20.796 47.516 1.00 43.60 35 LEU B N 1
ATOM 2742 C CA . LEU B 1 38 ? 0.347 22.185 47.058 1.00 44.65 35 LEU B CA 1
ATOM 2743 C C . LEU B 1 38 ? -0.777 23.007 47.686 1.00 45.41 35 LEU B C 1
ATOM 2744 O O . LEU B 1 38 ? -1.938 22.912 47.271 1.00 45.74 35 LEU B O 1
ATOM 2749 N N . TYR B 1 39 ? -0.410 23.827 48.671 1.00 46.39 36 TYR B N 1
ATOM 2750 C CA . TYR B 1 39 ? -1.355 24.640 49.447 1.00 47.18 36 TYR B CA 1
ATOM 2751 C C . TYR B 1 39 ? -1.583 26.008 48.815 1.00 48.43 36 TYR B C 1
ATOM 2752 O O . TYR B 1 39 ? -0.625 26.735 48.529 1.00 48.68 36 TYR B O 1
ATOM 2761 N N . GLY B 1 40 ? -2.857 26.353 48.635 1.00 49.69 37 GLY B N 1
ATOM 2762 C CA . GLY B 1 40 ? -3.286 27.570 47.942 1.00 51.38 37 GLY B CA 1
ATOM 2763 C C . GLY B 1 40 ? -4.633 27.321 47.287 1.00 52.68 37 GLY B C 1
ATOM 2764 O O . GLY B 1 40 ? -5.222 26.259 47.473 1.00 52.91 37 GLY B O 1
ATOM 2765 N N . LYS B 1 41 ? -5.130 28.285 46.517 1.00 54.14 38 LYS B N 1
ATOM 2766 C CA . LYS B 1 41 ? -6.408 28.100 45.812 1.00 55.34 38 LYS B CA 1
ATOM 2767 C C . LYS B 1 41 ? -6.281 27.293 44.519 1.00 56.01 38 LYS B C 1
ATOM 2768 O O . LYS B 1 41 ? -5.553 27.686 43.598 1.00 56.03 38 LYS B O 1
ATOM 2774 N N . GLU B 1 42 ? -7.016 26.179 44.456 1.00 56.99 39 GLU B N 1
ATOM 2775 C CA . GLU B 1 42 ? -6.870 25.192 43.373 1.00 57.89 39 GLU B CA 1
ATOM 2776 C C . GLU B 1 42 ? -7.162 25.678 41.943 1.00 57.96 39 GLU B C 1
ATOM 2777 O O . GLU B 1 42 ? -6.507 25.232 41.008 1.00 58.00 39 GLU B O 1
ATOM 2783 N N . ALA B 1 43 ? -8.110 26.590 41.767 1.00 58.30 40 ALA B N 1
ATOM 2784 C CA . ALA B 1 43 ? -8.382 27.130 40.434 1.00 58.97 40 ALA B CA 1
ATOM 2785 C C . ALA B 1 43 ? -7.108 27.736 39.827 1.00 59.55 40 ALA B C 1
ATOM 2786 O O . ALA B 1 43 ? -6.879 27.667 38.607 1.00 59.54 40 ALA B O 1
ATOM 2788 N N . GLU B 1 44 ? -6.287 28.320 40.701 1.00 59.88 41 GLU B N 1
ATOM 2789 C CA . GLU B 1 44 ? -4.996 28.882 40.326 1.00 60.01 41 GLU B CA 1
ATOM 2790 C C . GLU B 1 44 ? -3.947 27.787 40.118 1.00 59.76 41 GLU B C 1
ATOM 2791 O O . GLU B 1 44 ? -3.185 27.834 39.150 1.00 59.78 41 GLU B O 1
ATOM 2797 N N . ILE B 1 45 ? -3.930 26.804 41.020 1.00 59.61 42 ILE B N 1
ATOM 2798 C CA . ILE B 1 45 ? -2.941 25.712 41.005 1.00 59.54 42 ILE B CA 1
ATOM 2799 C C . ILE B 1 45 ? -3.077 24.784 39.788 1.00 59.69 42 ILE B C 1
ATOM 2800 O O . ILE B 1 45 ? -2.082 24.486 39.124 1.00 59.90 42 ILE B O 1
ATOM 2805 N N . LYS B 1 46 ? -4.310 24.354 39.503 1.00 59.87 43 LYS B N 1
ATOM 2806 C CA . LYS B 1 46 ? -4.625 23.418 38.415 1.00 59.74 43 LYS B CA 1
ATOM 2807 C C . LYS B 1 46 ? -4.198 23.926 37.039 1.00 59.78 43 LYS B C 1
ATOM 2808 O O . LYS B 1 46 ? -3.775 23.137 36.187 1.00 59.71 43 LYS B O 1
ATOM 2814 N N . LYS B 1 47 ? -4.307 25.240 36.830 1.00 59.72 44 LYS B N 1
ATOM 2815 C CA . LYS B 1 47 ? -3.883 25.887 35.583 1.00 59.95 44 LYS B CA 1
ATOM 2816 C C . LYS B 1 47 ? -2.481 25.474 35.137 1.00 59.93 44 LYS B C 1
ATOM 2817 O O . LYS B 1 47 ? -2.201 25.407 33.938 1.00 60.12 44 LYS B O 1
ATOM 2823 N N . TYR B 1 48 ? -1.603 25.200 36.098 1.00 59.83 45 TYR B N 1
ATOM 2824 C CA . TYR B 1 48 ? -0.190 24.993 35.777 1.00 59.75 45 TYR B CA 1
ATOM 2825 C C . TYR B 1 48 ? 0.296 23.558 35.985 1.00 59.30 45 TYR B C 1
ATOM 2826 O O . TYR B 1 48 ? 1.455 23.254 35.705 1.00 59.26 45 TYR B O 1
ATOM 2835 N N . ILE B 1 49 ? -0.595 22.684 36.455 1.00 58.78 46 ILE B N 1
ATOM 2836 C CA . ILE B 1 49 ? -0.288 21.259 36.561 1.00 58.54 46 ILE B CA 1
ATOM 2837 C C . ILE B 1 49 ? -0.230 20.630 35.166 1.00 58.41 46 ILE B C 1
ATOM 2838 O O . ILE B 1 49 ? -1.122 20.818 34.335 1.00 58.07 46 ILE B O 1
ATOM 2843 N N . THR B 1 50 ? 0.851 19.901 34.928 1.00 58.33 47 THR B N 1
ATOM 2844 C CA . THR B 1 50 ? 1.189 19.402 33.614 1.00 58.44 47 THR B CA 1
ATOM 2845 C C . THR B 1 50 ? 1.316 17.870 33.716 1.00 58.61 47 THR B C 1
ATOM 2846 O O . THR B 1 50 ? 1.542 17.170 32.717 1.00 59.01 47 THR B O 1
ATOM 2850 N N . ASP B 1 51 ? 1.124 17.374 34.942 1.00 58.59 48 ASP B N 1
ATOM 2851 C CA . ASP B 1 51 ? 1.087 15.944 35.288 1.00 58.50 48 ASP B CA 1
ATOM 2852 C C . ASP B 1 51 ? 0.618 15.808 36.745 1.00 58.34 48 ASP B C 1
ATOM 2853 O O . ASP B 1 51 ? 1.247 16.334 37.667 1.00 58.36 48 ASP B O 1
ATOM 2858 N N . GLU B 1 52 ? -0.482 15.084 36.937 1.00 58.08 49 GLU B N 1
ATOM 2859 C CA . GLU B 1 52 ? -1.171 15.018 38.229 1.00 57.62 49 GLU B CA 1
ATOM 2860 C C . GLU B 1 52 ? -0.613 13.980 39.204 1.00 57.14 49 GLU B C 1
ATOM 2861 O O . GLU B 1 52 ? -1.037 13.923 40.358 1.00 57.03 49 GLU B O 1
ATOM 2867 N N . LYS B 1 53 ? 0.324 13.158 38.741 1.00 56.75 50 LYS B N 1
ATOM 2868 C CA . LYS B 1 53 ? 0.898 12.108 39.582 1.00 56.40 50 LYS B CA 1
ATOM 2869 C C . LYS B 1 53 ? 1.578 12.722 40.808 1.00 56.29 50 LYS B C 1
ATOM 2870 O O . LYS B 1 53 ? 2.292 13.721 40.694 1.00 56.25 50 LYS B O 1
ATOM 2876 N N . ASN B 1 54 ? 1.321 12.136 41.976 1.00 56.17 51 ASN B N 1
ATOM 2877 C CA . ASN B 1 54 ? 1.933 12.553 43.252 1.00 56.12 51 ASN B CA 1
ATOM 2878 C C . ASN B 1 54 ? 1.718 14.021 43.668 1.00 56.30 51 ASN B C 1
ATOM 2879 O O . ASN B 1 54 ? 2.517 14.589 44.416 1.00 56.12 51 ASN B O 1
ATOM 2884 N N . ILE B 1 55 ? 0.634 14.622 43.183 1.00 56.63 52 ILE B N 1
ATOM 2885 C CA . ILE B 1 55 ? 0.263 15.983 43.563 1.00 57.08 52 ILE B CA 1
ATOM 2886 C C . ILE B 1 55 ? -1.099 16.037 44.258 1.00 57.22 52 ILE B C 1
ATOM 2887 O O . ILE B 1 55 ? -2.126 15.692 43.674 1.00 57.37 52 ILE B O 1
ATOM 2892 N N . THR B 1 56 ? -1.080 16.449 45.522 1.00 57.52 53 THR B N 1
ATOM 2893 C CA . THR B 1 56 ? -2.296 16.757 46.269 1.00 57.73 53 THR B CA 1
ATOM 2894 C C . THR B 1 56 ? -2.447 18.264 46.405 1.00 57.71 53 THR B C 1
ATOM 2895 O O . THR B 1 56 ? -1.460 18.977 46.618 1.00 57.91 53 THR B O 1
ATOM 2899 N N . ILE B 1 57 ? -3.679 18.745 46.275 1.00 57.43 54 ILE B N 1
ATOM 2900 C CA . ILE B 1 57 ? -3.979 20.148 46.504 1.00 57.28 54 ILE B CA 1
ATOM 2901 C C . ILE B 1 57 ? -4.763 20.291 47.804 1.00 57.31 54 ILE B C 1
ATOM 2902 O O . ILE B 1 57 ? -5.752 19.586 48.025 1.00 57.59 54 ILE B O 1
ATOM 2907 N N . ILE B 1 58 ? -4.308 21.189 48.670 1.00 57.21 55 ILE B N 1
ATOM 2908 C CA . ILE B 1 58 ? -5.096 21.594 49.831 1.00 57.15 55 ILE B CA 1
ATOM 2909 C C . ILE B 1 58 ? -5.553 23.017 49.558 1.00 57.47 55 ILE B C 1
ATOM 2910 O O . ILE B 1 58 ? -4.744 23.947 49.520 1.00 57.64 55 ILE B O 1
ATOM 2915 N N . HIS B 1 59 ? -6.852 23.178 49.335 1.00 57.74 56 HIS B N 1
ATOM 2916 C CA . HIS B 1 59 ? -7.396 24.484 48.986 1.00 57.70 56 HIS B CA 1
ATOM 2917 C C . HIS B 1 59 ? -7.445 25.453 50.165 1.00 57.37 56 HIS B C 1
ATOM 2918 O O . HIS B 1 59 ? -7.724 25.073 51.309 1.00 57.29 56 HIS B O 1
ATOM 2925 N N . THR B 1 60 ? -7.136 26.706 49.847 1.00 57.07 57 THR B N 1
ATOM 2926 C CA . THR B 1 60 ? -7.373 27.852 50.711 1.00 56.63 57 THR B CA 1
ATOM 2927 C C . THR B 1 60 ? -7.337 29.115 49.861 1.00 56.70 57 THR B C 1
ATOM 2928 O O . THR B 1 60 ? -6.534 29.224 48.923 1.00 56.78 57 THR B O 1
ATOM 2932 N N . ASP B 1 61 ? -8.228 30.052 50.178 1.00 56.46 58 ASP B N 1
ATOM 2933 C CA . ASP B 1 61 ? -8.270 31.348 49.497 1.00 55.86 58 ASP B CA 1
ATOM 2934 C C . ASP B 1 61 ? -7.480 32.405 50.269 1.00 54.92 58 ASP B C 1
ATOM 2935 O O . ASP B 1 61 ? -7.382 33.552 49.829 1.00 54.71 58 ASP B O 1
ATOM 2940 N N . GLU B 1 62 ? -6.919 32.009 51.409 0.20 53.78 59 GLU B N 1
ATOM 2941 C CA . GLU B 1 62 ? -6.159 32.919 52.259 0.20 52.75 59 GLU B CA 1
ATOM 2942 C C . GLU B 1 62 ? -4.653 32.760 52.067 0.20 52.09 59 GLU B C 1
ATOM 2943 O O . GLU B 1 62 ? -4.139 31.646 51.977 0.20 51.91 59 GLU B O 1
ATOM 2949 N N . LYS B 1 63 ? -3.954 33.888 51.999 0.20 51.29 60 LYS B N 1
ATOM 2950 C CA . LYS B 1 63 ? -2.497 33.893 51.916 0.20 50.53 60 LYS B CA 1
ATOM 2951 C C . LYS B 1 63 ? -1.913 35.058 52.711 0.20 50.18 60 LYS B C 1
ATOM 2952 O O . LYS B 1 63 ? -2.541 36.108 52.844 0.20 50.06 60 LYS B O 1
ATOM 2958 N N . ILE B 1 64 ? -0.712 34.869 53.244 0.20 49.74 61 ILE B N 1
ATOM 2959 C CA . ILE B 1 64 ? -0.062 35.921 54.017 0.20 49.36 61 ILE B CA 1
ATOM 2960 C C . ILE B 1 64 ? 0.266 37.118 53.124 0.20 49.19 61 ILE B C 1
ATOM 2961 O O . ILE B 1 64 ? 0.875 36.971 52.064 0.20 49.03 61 ILE B O 1
ATOM 2966 N N . ALA B 1 65 ? -0.157 38.300 53.560 0.20 49.03 62 ALA B N 1
ATOM 2967 C CA . ALA B 1 65 ? 0.064 39.526 52.805 0.20 48.99 62 ALA B CA 1
ATOM 2968 C C . ALA B 1 65 ? 1.534 39.692 52.438 0.20 48.94 62 ALA B C 1
ATOM 2969 O O . ALA B 1 65 ? 2.118 38.833 51.778 0.20 48.88 62 ALA B O 1
ATOM 2971 N N . GLU B 1 69 ? 1.601 41.291 59.923 0.20 34.71 66 GLU B N 1
ATOM 2972 C CA . GLU B 1 69 ? 2.722 41.126 60.839 0.20 34.80 66 GLU B CA 1
ATOM 2973 C C . GLU B 1 69 ? 3.033 39.646 61.053 0.20 34.84 66 GLU B C 1
ATOM 2974 O O . GLU B 1 69 ? 2.163 38.871 61.447 0.20 34.92 66 GLU B O 1
ATOM 2980 N N . PRO B 1 70 ? 4.289 39.258 60.796 0.30 34.89 67 PRO B N 1
ATOM 2981 C CA . PRO B 1 70 ? 4.760 37.885 60.892 0.30 34.95 67 PRO B CA 1
ATOM 2982 C C . PRO B 1 70 ? 4.104 37.095 62.023 0.30 35.15 67 PRO B C 1
ATOM 2983 O O . PRO B 1 70 ? 3.159 36.346 61.787 0.30 34.99 67 PRO B O 1
ATOM 2987 N N . VAL B 1 71 ? 4.613 37.261 63.238 0.30 35.49 68 VAL B N 1
ATOM 2988 C CA . VAL B 1 71 ? 4.198 36.429 64.369 0.30 35.85 68 VAL B CA 1
ATOM 2989 C C . VAL B 1 71 ? 2.685 36.467 64.624 0.30 36.13 68 VAL B C 1
ATOM 2990 O O . VAL B 1 71 ? 2.063 35.431 64.861 0.30 36.04 68 VAL B O 1
ATOM 2994 N N . LYS B 1 72 ? 2.097 37.656 64.569 0.30 36.48 69 LYS B N 1
ATOM 2995 C CA . LYS B 1 72 ? 0.673 37.796 64.839 0.30 37.04 69 LYS B CA 1
ATOM 2996 C C . LYS B 1 72 ? -0.153 37.144 63.733 0.30 37.34 69 LYS B C 1
ATOM 2997 O O . LYS B 1 72 ? -1.119 36.436 64.005 0.30 37.31 69 LYS B O 1
ATOM 3003 N N . ALA B 1 73 ? 0.245 37.376 62.486 0.30 37.79 70 ALA B N 1
ATOM 3004 C CA . ALA B 1 73 ? -0.455 36.814 61.335 0.30 38.25 70 ALA B CA 1
ATOM 3005 C C . ALA B 1 73 ? -0.279 35.303 61.237 0.30 38.61 70 ALA B C 1
ATOM 3006 O O . ALA B 1 73 ? -0.984 34.640 60.479 0.30 38.57 70 ALA B O 1
ATOM 3008 N N . ILE B 1 74 ? 0.665 34.766 62.001 0.30 39.22 71 ILE B N 1
ATOM 3009 C CA . ILE B 1 74 ? 0.945 33.331 61.998 0.30 39.90 71 ILE B CA 1
ATOM 3010 C C . ILE B 1 74 ? 0.055 32.590 62.990 0.30 40.66 71 ILE B C 1
ATOM 3011 O O . ILE B 1 74 ? -0.496 31.535 62.677 0.30 40.67 71 ILE B O 1
ATOM 3016 N N . ARG B 1 75 ? -0.084 33.152 64.184 0.30 41.70 72 ARG B N 1
ATOM 3017 C CA . ARG B 1 75 ? -0.932 32.559 65.208 0.30 42.86 72 ARG B CA 1
ATOM 3018 C C . ARG B 1 75 ? -2.410 32.871 64.956 0.30 43.65 72 ARG B C 1
ATOM 3019 O O . ARG B 1 75 ? -3.283 32.376 65.665 0.30 43.85 72 ARG B O 1
ATOM 3027 N N . ARG B 1 76 ? -2.689 33.685 63.942 0.30 44.63 73 ARG B N 1
ATOM 3028 C CA . ARG B 1 76 ? -4.065 34.081 63.651 0.30 45.67 73 ARG B CA 1
ATOM 3029 C C . ARG B 1 76 ? -4.648 33.401 62.410 0.30 46.53 73 ARG B C 1
ATOM 3030 O O . ARG B 1 76 ? -5.652 32.696 62.508 0.30 46.57 73 ARG B O 1
ATOM 3038 N N . LYS B 1 77 ? -4.014 33.610 61.257 1.00 47.70 74 LYS B N 1
ATOM 3039 C CA . LYS B 1 77 ? -4.461 33.030 59.986 1.00 48.62 74 LYS B CA 1
ATOM 3040 C C . LYS B 1 77 ? -4.131 31.537 59.870 1.00 49.19 74 LYS B C 1
ATOM 3041 O O . LYS B 1 77 ? -3.240 31.153 59.103 1.00 49.39 74 LYS B O 1
ATOM 3047 N N . LYS B 1 78 ? -4.868 30.695 60.595 1.00 49.69 75 LYS B N 1
ATOM 3048 C CA . LYS B 1 78 ? -4.572 29.255 60.655 1.00 50.33 75 LYS B CA 1
ATOM 3049 C C . LYS B 1 78 ? -4.826 28.551 59.308 1.00 50.16 75 LYS B C 1
ATOM 3050 O O . LYS B 1 78 ? -4.562 27.353 59.159 1.00 49.96 75 LYS B O 1
ATOM 3056 N N . THR B 1 79 ? -5.305 29.328 58.335 1.00 50.09 76 THR B N 1
ATOM 3057 C CA . THR B 1 79 ? -5.780 28.828 57.041 1.00 50.07 76 THR B CA 1
ATOM 3058 C C . THR B 1 79 ? -4.906 29.309 55.872 1.00 49.57 76 THR B C 1
ATOM 3059 O O . THR B 1 79 ? -5.007 28.781 54.758 1.00 49.80 76 THR B O 1
ATOM 3063 N N . ALA B 1 80 ? -4.052 30.304 56.118 1.00 48.81 77 ALA B N 1
ATOM 3064 C CA . ALA B 1 80 ? -3.130 30.784 55.082 1.00 47.88 77 ALA B CA 1
ATOM 3065 C C . ALA B 1 80 ? -2.263 29.641 54.548 1.00 46.93 77 ALA B C 1
ATOM 3066 O O . ALA B 1 80 ? -1.903 28.721 55.287 1.00 46.94 77 ALA B O 1
ATOM 3068 N N . SER B 1 81 ? -1.968 29.702 53.251 1.00 46.09 78 SER B N 1
ATOM 3069 C CA . SER B 1 81 ? -1.213 28.665 52.542 1.00 45.32 78 SER B CA 1
ATOM 3070 C C . SER B 1 81 ? 0.085 28.268 53.243 1.00 45.00 78 SER B C 1
ATOM 3071 O O . SER B 1 81 ? 0.405 27.074 53.325 1.00 44.52 78 SER B O 1
ATOM 3082 N N . VAL B 1 83 ? 0.953 28.729 56.524 1.00 43.90 80 VAL B N 1
ATOM 3083 C CA . VAL B 1 83 ? 0.703 28.187 57.859 1.00 43.37 80 VAL B CA 1
ATOM 3084 C C . VAL B 1 83 ? 0.259 26.730 57.778 1.00 43.08 80 VAL B C 1
ATOM 3085 O O . VAL B 1 83 ? 0.724 25.892 58.554 1.00 43.01 80 VAL B O 1
ATOM 3089 N N . LEU B 1 84 ? -0.637 26.442 56.832 1.00 42.84 81 LEU B N 1
ATOM 3090 C CA . LEU B 1 84 ? -1.108 25.078 56.580 1.00 42.63 81 LEU B CA 1
ATOM 3091 C C . LEU B 1 84 ? 0.047 24.147 56.231 1.00 42.14 81 LEU B C 1
ATOM 3092 O O . LEU B 1 84 ? 0.158 23.051 56.786 1.00 42.23 81 LEU B O 1
ATOM 3097 N N . ALA B 1 85 ? 0.910 24.602 55.322 1.00 41.79 82 ALA B N 1
ATOM 3098 C CA . ALA B 1 85 ? 2.105 23.859 54.911 1.00 41.08 82 ALA B CA 1
ATOM 3099 C C . ALA B 1 85 ? 3.065 23.657 56.075 1.00 40.82 82 ALA B C 1
ATOM 3100 O O . ALA B 1 85 ? 3.590 22.562 56.263 1.00 40.73 82 ALA B O 1
ATOM 3102 N N . ALA B 1 86 ? 3.272 24.710 56.867 1.00 40.85 83 ALA B N 1
ATOM 3103 C CA . ALA B 1 86 ? 4.101 24.637 58.077 1.00 40.79 83 ALA B CA 1
ATOM 3104 C C . ALA B 1 86 ? 3.439 23.774 59.155 1.00 41.05 83 ALA B C 1
ATOM 3105 O O . ALA B 1 86 ? 4.119 22.996 59.841 1.00 40.42 83 ALA B O 1
ATOM 3107 N N . GLN B 1 87 ? 2.116 23.905 59.290 1.00 41.17 84 GLN B N 1
ATOM 3108 C CA . GLN B 1 87 ? 1.360 23.077 60.235 1.00 41.92 84 GLN B CA 1
ATOM 3109 C C . GLN B 1 87 ? 1.431 21.591 59.903 1.00 41.57 84 GLN B C 1
ATOM 3110 O O . GLN B 1 87 ? 1.598 20.772 60.804 1.00 41.52 84 GLN B O 1
ATOM 3116 N N . ALA B 1 88 ? 1.326 21.261 58.612 1.00 41.75 85 ALA B N 1
ATOM 3117 C CA . ALA B 1 88 ? 1.372 19.870 58.132 1.00 41.53 85 ALA B CA 1
ATOM 3118 C C . ALA B 1 88 ? 2.621 19.097 58.550 1.00 41.56 85 ALA B C 1
ATOM 3119 O O . ALA B 1 88 ? 2.527 17.919 58.900 1.00 41.64 85 ALA B O 1
ATOM 3121 N N . VAL B 1 89 ? 3.782 19.751 58.518 1.00 41.95 86 VAL B N 1
ATOM 3122 C CA . VAL B 1 89 ? 5.028 19.104 58.968 1.00 42.25 86 VAL B CA 1
ATOM 3123 C C . VAL B 1 89 ? 5.071 18.975 60.489 1.00 43.01 86 VAL B C 1
ATOM 3124 O O . VAL B 1 89 ? 5.620 17.998 61.028 1.00 42.93 86 VAL B O 1
ATOM 3128 N N . LYS B 1 90 ? 4.489 19.965 61.166 1.00 43.79 87 LYS B N 1
ATOM 3129 C CA . LYS B 1 90 ? 4.291 19.900 62.610 1.00 44.80 87 LYS B CA 1
ATOM 3130 C C . LYS B 1 90 ? 3.468 18.655 62.946 1.00 44.86 87 LYS B C 1
ATOM 3131 O O . LYS B 1 90 ? 3.891 17.839 63.757 1.00 44.93 87 LYS B O 1
ATOM 3137 N N . ASN B 1 91 ? 2.323 18.503 62.279 1.00 45.57 88 ASN B N 1
ATOM 3138 C CA . ASN B 1 91 ? 1.412 17.370 62.506 1.00 45.98 88 ASN B CA 1
ATOM 3139 C C . ASN B 1 91 ? 1.965 16.014 62.057 1.00 46.32 88 ASN B C 1
ATOM 3140 O O . ASN B 1 91 ? 1.349 14.968 62.319 1.00 46.89 88 ASN B O 1
ATOM 3145 N N . GLY B 1 92 ? 3.124 16.034 61.391 1.00 46.19 89 GLY B N 1
ATOM 3146 C CA . GLY B 1 92 ? 3.790 14.816 60.930 1.00 45.36 89 GLY B CA 1
ATOM 3147 C C . GLY B 1 92 ? 3.272 14.327 59.591 1.00 44.93 89 GLY B C 1
ATOM 3148 O O . GLY B 1 92 ? 3.585 13.215 59.173 1.00 45.16 89 GLY B O 1
ATOM 3149 N N . GLU B 1 93 ? 2.480 15.151 58.917 1.00 44.40 90 GLU B N 1
ATOM 3150 C CA . GLU B 1 93 ? 1.914 14.791 57.609 1.00 44.33 90 GLU B CA 1
ATOM 3151 C C . GLU B 1 93 ? 2.863 15.083 56.423 1.00 43.01 90 GLU B C 1
ATOM 3152 O O . GLU B 1 93 ? 2.634 14.619 55.299 1.00 43.00 90 GLU B O 1
ATOM 3158 N N . ALA B 1 94 ? 3.920 15.859 56.679 1.00 41.36 91 ALA B N 1
ATOM 3159 C CA . ALA B 1 94 ? 4.929 16.182 55.662 1.00 39.33 91 ALA B CA 1
ATOM 3160 C C . ALA B 1 94 ? 6.310 16.276 56.300 1.00 37.77 91 ALA B C 1
ATOM 3161 O O . ALA B 1 94 ? 6.427 16.624 57.473 1.00 37.85 91 ALA B O 1
ATOM 3163 N N . ASP B 1 95 ? 7.346 15.938 55.535 1.00 36.14 92 ASP B N 1
ATOM 3164 C CA . ASP B 1 95 ? 8.732 15.902 56.037 1.00 34.61 92 ASP B CA 1
ATOM 3165 C C . ASP B 1 95 ? 9.449 17.249 55.994 1.00 32.93 92 ASP B C 1
ATOM 3166 O O . ASP B 1 95 ? 10.423 17.463 56.708 1.00 31.96 92 ASP B O 1
ATOM 3171 N N . ALA B 1 96 ? 8.964 18.148 55.149 1.00 31.99 93 ALA B N 1
ATOM 3172 C CA . ALA B 1 96 ? 9.688 19.367 54.832 1.00 31.23 93 ALA B CA 1
ATOM 3173 C C . ALA B 1 96 ? 8.727 20.395 54.303 1.00 30.54 93 ALA B C 1
ATOM 3174 O O . ALA B 1 96 ? 7.632 20.063 53.890 1.00 31.30 93 ALA B O 1
ATOM 3176 N N . ILE B 1 97 ? 9.148 21.652 54.309 1.00 29.78 94 ILE B N 1
ATOM 3177 C CA . ILE B 1 97 ? 8.332 22.739 53.787 1.00 28.53 94 ILE B CA 1
ATOM 3178 C C . ILE B 1 97 ? 9.217 23.810 53.107 1.00 27.92 94 ILE B C 1
ATOM 3179 O O . ILE B 1 97 ? 10.346 24.072 53.537 1.00 27.18 94 ILE B O 1
ATOM 3184 N N . PHE B 1 98 ? 8.704 24.400 52.031 1.00 27.44 95 PHE B N 1
ATOM 3185 C CA . PHE B 1 98 ? 9.321 25.601 51.477 1.00 27.10 95 PHE B CA 1
ATOM 3186 C C . PHE B 1 98 ? 8.280 26.596 50.997 1.00 26.83 95 PHE B C 1
ATOM 3187 O O . PHE B 1 98 ? 7.151 26.235 50.678 1.00 26.51 95 PHE B O 1
ATOM 3195 N N . SER B 1 99 ? 8.702 27.849 50.926 1.00 27.14 96 SER B N 1
ATOM 3196 C CA . SER B 1 99 ? 7.865 28.948 50.548 1.00 27.26 96 SER B CA 1
ATOM 3197 C C . SER B 1 99 ? 8.772 30.006 49.932 1.00 27.76 96 SER B C 1
ATOM 3198 O O . SER B 1 99 ? 9.867 30.238 50.442 1.00 27.26 96 SER B O 1
ATOM 3201 N N . ALA B 1 100 ? 8.318 30.637 48.843 1.00 28.57 97 ALA B N 1
ATOM 3202 C CA . ALA B 1 100 ? 8.979 31.833 48.304 1.00 29.89 97 ALA B CA 1
ATOM 3203 C C . ALA B 1 100 ? 8.332 33.133 48.805 1.00 30.46 97 ALA B C 1
ATOM 3204 O O . ALA B 1 100 ? 8.667 34.222 48.342 1.00 30.60 97 ALA B O 1
ATOM 3206 N N . GLY B 1 101 ? 7.412 33.005 49.755 1.00 31.51 98 GLY B N 1
ATOM 3207 C CA . GLY B 1 101 ? 6.755 34.150 50.366 1.00 32.61 98 GLY B CA 1
ATOM 3208 C C . GLY B 1 101 ? 7.626 34.859 51.393 1.00 33.56 98 GLY B C 1
ATOM 3209 O O . GLY B 1 101 ? 8.850 34.634 51.468 1.00 33.49 98 GLY B O 1
ATOM 3210 N N . ASN B 1 102 ? 6.973 35.706 52.190 1.00 34.16 99 ASN B N 1
ATOM 3211 C CA . ASN B 1 102 ? 7.625 36.612 53.139 1.00 34.63 99 ASN B CA 1
ATOM 3212 C C . ASN B 1 102 ? 8.568 35.910 54.114 1.00 33.84 99 ASN B C 1
ATOM 3213 O O . ASN B 1 102 ? 8.212 34.896 54.729 1.00 33.84 99 ASN B O 1
ATOM 3218 N N . THR B 1 103 ? 9.772 36.459 54.230 1.00 33.44 100 THR B N 1
ATOM 3219 C CA . THR B 1 103 ? 10.815 35.871 55.063 1.00 33.39 100 THR B CA 1
ATOM 3220 C C . THR B 1 103 ? 10.418 35.869 56.544 1.00 33.18 100 THR B C 1
ATOM 3221 O O . THR B 1 103 ? 10.492 34.823 57.193 1.00 32.92 100 THR B O 1
ATOM 3225 N N . GLY B 1 104 ? 9.977 37.026 57.051 1.00 33.14 101 GLY B N 1
ATOM 3226 C CA . GLY B 1 104 ? 9.498 37.160 58.436 1.00 33.28 101 GLY B CA 1
ATOM 3227 C C . GLY B 1 104 ? 8.443 36.139 58.860 1.00 33.25 101 GLY B C 1
ATOM 3228 O O . GLY B 1 104 ? 8.533 35.548 59.934 1.00 33.43 101 GLY B O 1
ATOM 3229 N N . ALA B 1 105 ? 7.448 35.928 58.002 1.00 33.41 102 ALA B N 1
ATOM 3230 C CA . ALA B 1 105 ? 6.353 35.002 58.289 1.00 33.35 102 ALA B CA 1
ATOM 3231 C C . ALA B 1 105 ? 6.820 33.544 58.310 1.00 33.81 102 ALA B C 1
ATOM 3232 O O . ALA B 1 105 ? 6.356 32.744 59.140 1.00 33.79 102 ALA B O 1
ATOM 3234 N N . LEU B 1 106 ? 7.747 33.204 57.407 1.00 34.00 103 LEU B N 1
ATOM 3235 C CA . LEU B 1 106 ? 8.344 31.873 57.369 1.00 34.06 103 LEU B CA 1
ATOM 3236 C C . LEU B 1 106 ? 9.246 31.680 58.585 1.00 34.12 103 LEU B C 1
ATOM 3237 O O . LEU B 1 106 ? 9.309 30.593 59.166 1.00 34.09 103 LEU B O 1
ATOM 3242 N N . LEU B 1 107 ? 9.941 32.745 58.973 1.00 34.21 104 LEU B N 1
ATOM 3243 C CA . LEU B 1 107 ? 10.712 32.751 60.215 1.00 34.48 104 LEU B CA 1
ATOM 3244 C C . LEU B 1 107 ? 9.808 32.472 61.425 1.00 34.60 104 LEU B C 1
ATOM 3245 O O . LEU B 1 107 ? 10.121 31.617 62.264 1.00 34.36 104 LEU B O 1
ATOM 3250 N N . ALA B 1 108 ? 8.686 33.188 61.508 1.00 34.64 105 ALA B N 1
ATOM 3251 C CA . ALA B 1 108 ? 7.680 32.941 62.563 1.00 34.79 105 ALA B CA 1
ATOM 3252 C C . ALA B 1 108 ? 7.112 31.524 62.516 1.00 34.76 105 ALA B C 1
ATOM 3253 O O . ALA B 1 108 ? 7.072 30.834 63.540 1.00 34.66 105 ALA B O 1
ATOM 3255 N N . ALA B 1 109 ? 6.682 31.101 61.324 1.00 34.89 106 ALA B N 1
ATOM 3256 C CA . ALA B 1 109 ? 6.147 29.745 61.099 1.00 34.93 106 ALA B CA 1
ATOM 3257 C C . ALA B 1 109 ? 7.145 28.639 61.431 1.00 35.19 106 ALA B C 1
ATOM 3258 O O . ALA B 1 109 ? 6.779 27.630 62.020 1.00 35.36 106 ALA B O 1
ATOM 3260 N N . GLY B 1 110 ? 8.407 28.823 61.061 1.00 35.68 107 GLY B N 1
ATOM 3261 C CA . GLY B 1 110 ? 9.438 27.839 61.389 1.00 36.34 107 GLY B CA 1
ATOM 3262 C C . GLY B 1 110 ? 9.659 27.723 62.890 1.00 37.22 107 GLY B C 1
ATOM 3263 O O . GLY B 1 110 ? 9.634 26.614 63.455 1.00 36.99 107 GLY B O 1
ATOM 3264 N N . LEU B 1 111 ? 9.878 28.876 63.529 1.00 37.67 108 LEU B N 1
ATOM 3265 C CA . LEU B 1 111 ? 10.139 28.962 64.966 1.00 38.22 108 LEU B CA 1
ATOM 3266 C C . LEU B 1 111 ? 8.966 28.418 65.786 1.00 38.82 108 LEU B C 1
ATOM 3267 O O . LEU B 1 111 ? 9.144 27.514 66.624 1.00 38.74 108 LEU B O 1
ATOM 3272 N N . PHE B 1 112 ? 7.770 28.954 65.527 1.00 39.20 109 PHE B N 1
ATOM 3273 C CA . PHE B 1 112 ? 6.610 28.709 66.396 1.00 39.89 109 PHE B CA 1
ATOM 3274 C C . PHE B 1 112 ? 5.755 27.472 66.090 1.00 40.05 109 PHE B C 1
ATOM 3275 O O . PHE B 1 112 ? 5.221 26.861 67.027 1.00 40.51 109 PHE B O 1
ATOM 3283 N N . ILE B 1 113 ? 5.652 27.088 64.812 1.00 39.54 110 ILE B N 1
ATOM 3284 C CA . ILE B 1 113 ? 4.911 25.886 64.400 1.00 38.98 110 ILE B CA 1
ATOM 3285 C C . ILE B 1 113 ? 5.799 24.631 64.224 1.00 39.13 110 ILE B C 1
ATOM 3286 O O . ILE B 1 113 ? 5.526 23.588 64.831 1.00 39.08 110 ILE B O 1
ATOM 3291 N N . VAL B 1 114 ? 6.844 24.717 63.397 1.00 38.63 111 VAL B N 1
ATOM 3292 C CA . VAL B 1 114 ? 7.757 23.576 63.205 1.00 37.82 111 VAL B CA 1
ATOM 3293 C C . VAL B 1 114 ? 8.562 23.331 64.485 1.00 37.85 111 VAL B C 1
ATOM 3294 O O . VAL B 1 114 ? 8.651 22.197 64.969 1.00 37.55 111 VAL B O 1
ATOM 3298 N N . GLY B 1 115 ? 9.123 24.406 65.031 1.00 37.62 112 GLY B N 1
ATOM 3299 C CA . GLY B 1 115 ? 9.813 24.361 66.305 1.00 37.59 112 GLY B CA 1
ATOM 3300 C C . GLY B 1 115 ? 11.290 24.078 66.143 1.00 37.92 112 GLY B C 1
ATOM 3301 O O . GLY B 1 115 ? 11.701 23.468 65.149 1.00 37.75 112 GLY B O 1
ATOM 3302 N N . ARG B 1 116 ? 12.084 24.497 67.129 1.00 37.55 113 ARG B N 1
ATOM 3303 C CA . ARG B 1 116 ? 13.520 24.283 67.081 1.00 38.25 113 ARG B CA 1
ATOM 3304 C C . ARG B 1 116 ? 13.949 22.938 67.689 1.00 37.98 113 ARG B C 1
ATOM 3305 O O . ARG B 1 116 ? 13.272 22.398 68.566 1.00 38.11 113 ARG B O 1
ATOM 3313 N N . ILE B 1 117 ? 15.051 22.393 67.174 1.00 37.39 114 ILE B N 1
ATOM 3314 C CA . ILE B 1 117 ? 15.728 21.264 67.780 1.00 37.08 114 ILE B CA 1
ATOM 3315 C C . ILE B 1 117 ? 15.992 21.663 69.230 1.00 37.83 114 ILE B C 1
ATOM 3316 O O . ILE B 1 117 ? 16.388 22.799 69.503 1.00 38.13 114 ILE B O 1
ATOM 3321 N N . LYS B 1 118 ? 15.753 20.752 70.169 1.00 38.57 115 LYS B N 1
ATOM 3322 C CA . LYS B 1 118 ? 15.890 21.124 71.578 1.00 38.79 115 LYS B CA 1
ATOM 3323 C C . LYS B 1 118 ? 17.365 21.300 71.948 1.00 38.15 115 LYS B C 1
ATOM 3324 O O . LYS B 1 118 ? 18.220 20.511 71.549 1.00 38.03 115 LYS B O 1
ATOM 3330 N N . ASN B 1 119 ? 17.629 22.391 72.663 1.00 37.76 116 ASN B N 1
ATOM 3331 C CA . ASN B 1 119 ? 18.965 22.870 73.036 1.00 37.35 116 ASN B CA 1
ATOM 3332 C C . ASN B 1 119 ? 19.688 23.737 71.975 1.00 37.03 116 ASN B C 1
ATOM 3333 O O . ASN B 1 119 ? 20.770 24.257 72.246 1.00 37.03 116 ASN B O 1
ATOM 3338 N N . VAL B 1 120 ? 19.103 23.899 70.786 1.00 36.22 117 VAL B N 1
ATOM 3339 C CA . VAL B 1 120 ? 19.514 25.006 69.917 1.00 35.79 117 VAL B CA 1
ATOM 3340 C C . VAL B 1 120 ? 18.700 26.255 70.251 1.00 35.61 117 VAL B C 1
ATOM 3341 O O . VAL B 1 120 ? 17.474 26.266 70.184 1.00 35.27 117 VAL B O 1
ATOM 3345 N N . GLU B 1 121 ? 19.417 27.296 70.642 1.00 36.03 118 GLU B N 1
ATOM 3346 C CA . GLU B 1 121 ? 18.811 28.490 71.220 1.00 36.38 118 GLU B CA 1
ATOM 3347 C C . GLU B 1 121 ? 18.094 29.344 70.182 1.00 36.15 118 GLU B C 1
ATOM 3348 O O . GLU B 1 121 ? 16.912 29.674 70.341 1.00 35.99 118 GLU B O 1
ATOM 3354 N N . ARG B 1 122 ? 18.823 29.703 69.126 1.00 35.70 119 ARG B N 1
ATOM 3355 C CA . ARG B 1 122 ? 18.276 30.504 68.046 1.00 35.87 119 ARG B CA 1
ATOM 3356 C C . ARG B 1 122 ? 18.604 29.832 66.718 1.00 35.55 119 ARG B C 1
ATOM 3357 O O . ARG B 1 122 ? 19.787 29.596 66.409 1.00 35.63 119 ARG B O 1
ATOM 3365 N N . PRO B 1 123 ? 17.563 29.471 65.950 1.00 35.06 120 PRO B N 1
ATOM 3366 C CA . PRO B 1 123 ? 17.761 29.024 64.573 1.00 34.81 120 PRO B CA 1
ATOM 3367 C C . PRO B 1 123 ? 18.424 30.124 63.749 1.00 34.16 120 PRO B C 1
ATOM 3368 O O . PRO B 1 123 ? 18.181 31.310 64.006 1.00 35.03 120 PRO B O 1
ATOM 3372 N N . GLY B 1 124 ? 19.284 29.734 62.809 1.00 33.16 121 GLY B N 1
ATOM 3373 C CA . GLY B 1 124 ? 20.008 30.690 61.962 1.00 31.68 121 GLY B CA 1
ATOM 3374 C C . GLY B 1 124 ? 19.668 30.514 60.497 1.00 30.86 121 GLY B C 1
ATOM 3375 O O . GLY B 1 124 ? 19.536 29.374 60.019 1.00 30.97 121 GLY B O 1
ATOM 3376 N N . LEU B 1 125 ? 19.505 31.637 59.796 1.00 29.52 122 LEU B N 1
ATOM 3377 C CA . LEU B 1 125 ? 19.153 31.643 58.379 1.00 28.41 122 LEU B CA 1
ATOM 3378 C C . LEU B 1 125 ? 20.442 31.436 57.617 1.00 27.70 122 LEU B C 1
ATOM 3379 O O . LEU B 1 125 ? 21.391 32.217 57.760 1.00 26.72 122 LEU B O 1
ATOM 3392 N N . SER B 1 127 ? 22.550 30.257 53.934 1.00 24.92 124 SER B N 1
ATOM 3393 C CA . SER B 1 127 ? 22.657 30.041 52.507 1.00 23.90 124 SER B CA 1
ATOM 3394 C C . SER B 1 127 ? 24.072 29.652 52.146 1.00 23.21 124 SER B C 1
ATOM 3395 O O . SER B 1 127 ? 25.040 30.116 52.763 1.00 22.41 124 SER B O 1
ATOM 3398 N N . THR B 1 128 ? 24.169 28.792 51.136 1.00 22.76 125 THR B N 1
ATOM 3399 C CA . THR B 1 128 ? 25.429 28.529 50.454 1.00 22.38 125 THR B CA 1
ATOM 3400 C C . THR B 1 128 ? 25.648 29.668 49.476 1.00 22.32 125 THR B C 1
ATOM 3401 O O . THR B 1 128 ? 24.828 29.905 48.606 1.00 21.89 125 THR B O 1
ATOM 3405 N N . LEU B 1 129 ? 26.757 30.374 49.643 1.00 23.29 126 LEU B N 1
ATOM 3406 C CA . LEU B 1 129 ? 27.051 31.549 48.855 1.00 23.62 126 LEU B CA 1
ATOM 3407 C C . LEU B 1 129 ? 28.266 31.297 47.944 1.00 24.61 126 LEU B C 1
ATOM 3408 O O . LEU B 1 129 ? 28.971 30.298 48.120 1.00 24.22 126 LEU B O 1
ATOM 3413 N N . PRO B 1 130 ? 28.504 32.185 46.951 1.00 25.57 127 PRO B N 1
ATOM 3414 C CA . PRO B 1 130 ? 29.494 31.885 45.899 1.00 26.42 127 PRO B CA 1
ATOM 3415 C C . PRO B 1 130 ? 30.969 31.854 46.316 1.00 27.44 127 PRO B C 1
ATOM 3416 O O . PRO B 1 130 ? 31.373 32.503 47.285 1.00 27.04 127 PRO B O 1
ATOM 3420 N N . VAL B 1 131 ? 31.761 31.068 45.586 1.00 28.78 128 VAL B N 1
ATOM 3421 C CA . VAL B 1 131 ? 33.203 31.265 45.561 1.00 30.42 128 VAL B CA 1
ATOM 3422 C C . VAL B 1 131 ? 33.590 31.528 44.111 1.00 30.94 128 VAL B C 1
ATOM 3423 O O . VAL B 1 131 ? 33.248 30.751 43.221 1.00 31.23 128 VAL B O 1
ATOM 3435 N N . GLY B 1 133 ? 35.175 31.830 40.567 1.00 32.02 130 GLY B N 1
ATOM 3436 C CA . GLY B 1 133 ? 35.883 30.881 39.711 1.00 32.34 130 GLY B CA 1
ATOM 3437 C C . GLY B 1 133 ? 35.657 29.407 40.000 1.00 33.11 130 GLY B C 1
ATOM 3438 O O . GLY B 1 133 ? 36.297 28.553 39.370 1.00 33.80 130 GLY B O 1
ATOM 3439 N N . GLU B 1 134 ? 34.770 29.098 40.950 1.00 33.28 131 GLU B N 1
ATOM 3440 C CA . GLU B 1 134 ? 34.510 27.709 41.374 1.00 33.73 131 GLU B CA 1
ATOM 3441 C C . GLU B 1 134 ? 33.016 27.387 41.499 1.00 33.64 131 GLU B C 1
ATOM 3442 O O . GLU B 1 134 ? 32.464 27.445 42.593 1.00 33.63 131 GLU B O 1
ATOM 3448 N N . PRO B 1 135 ? 32.367 27.009 40.383 1.00 34.02 132 PRO B N 1
ATOM 3449 C CA . PRO B 1 135 ? 30.914 26.739 40.346 1.00 34.30 132 PRO B CA 1
ATOM 3450 C C . PRO B 1 135 ? 30.439 25.479 41.095 1.00 34.53 132 PRO B C 1
ATOM 3451 O O . PRO B 1 135 ? 29.237 25.289 41.278 1.00 34.59 132 PRO B O 1
ATOM 3455 N N . ASP B 1 136 ? 31.366 24.623 41.504 1.00 34.82 133 ASP B N 1
ATOM 3456 C CA . ASP B 1 136 ? 31.029 23.431 42.287 1.00 35.20 133 ASP B CA 1
ATOM 3457 C C . ASP B 1 136 ? 31.419 23.637 43.751 1.00 34.27 133 ASP B C 1
ATOM 3458 O O . ASP B 1 136 ? 31.454 22.678 44.530 1.00 34.41 133 ASP B O 1
ATOM 3463 N N . LYS B 1 137 ? 31.743 24.876 44.112 1.00 32.88 134 LYS B N 1
ATOM 3464 C CA . LYS B 1 137 ? 32.088 25.197 45.491 1.00 31.65 134 LYS B CA 1
ATOM 3465 C C . LYS B 1 137 ? 31.196 26.302 46.041 1.00 30.67 134 LYS B C 1
ATOM 3466 O O . LYS B 1 137 ? 30.577 27.052 45.292 1.00 30.51 134 LYS B O 1
ATOM 3472 N N . GLY B 1 138 ? 31.125 26.389 47.359 1.00 29.42 135 GLY B N 1
ATOM 3473 C CA . GLY B 1 138 ? 30.384 27.452 48.006 1.00 27.87 135 GLY B CA 1
ATOM 3474 C C . GLY B 1 138 ? 30.805 27.544 49.444 1.00 26.92 135 GLY B C 1
ATOM 3475 O O . GLY B 1 138 ? 31.689 26.804 49.899 1.00 27.56 135 GLY B O 1
ATOM 3476 N N . PHE B 1 139 ? 30.183 28.461 50.166 1.00 25.70 136 PHE B N 1
ATOM 3477 C CA . PHE B 1 139 ? 30.364 28.529 51.608 1.00 24.78 136 PHE B CA 1
ATOM 3478 C C . PHE B 1 139 ? 29.042 28.849 52.259 1.00 24.21 136 PHE B C 1
ATOM 3479 O O . PHE B 1 139 ? 28.289 29.680 51.781 1.00 24.26 136 PHE B O 1
ATOM 3487 N N . ASP B 1 140 ? 28.771 28.177 53.361 1.00 24.77 137 ASP B N 1
ATOM 3488 C CA . ASP B 1 140 ? 27.537 28.372 54.093 1.00 25.01 137 ASP B CA 1
ATOM 3489 C C . ASP B 1 140 ? 27.723 29.513 55.086 1.00 24.87 137 ASP B C 1
ATOM 3490 O O . ASP B 1 140 ? 28.685 29.528 55.861 1.00 24.89 137 ASP B O 1
ATOM 3503 N N . LEU B 1 142 ? 25.696 31.997 58.049 1.00 21.84 139 LEU B N 1
ATOM 3504 C CA . LEU B 1 142 ? 24.560 32.088 58.991 1.00 21.08 139 LEU B CA 1
ATOM 3505 C C . LEU B 1 142 ? 25.058 32.791 60.245 1.00 20.72 139 LEU B C 1
ATOM 3506 O O . LEU B 1 142 ? 26.206 32.620 60.613 1.00 20.65 139 LEU B O 1
ATOM 3511 N N . ASP B 1 143 ? 24.232 33.581 60.919 1.00 20.81 140 ASP B N 1
ATOM 3512 C CA . ASP B 1 143 ? 22.830 33.851 60.617 1.00 20.69 140 ASP B CA 1
ATOM 3513 C C . ASP B 1 143 ? 22.756 35.028 59.637 1.00 20.84 140 ASP B C 1
ATOM 3514 O O . ASP B 1 143 ? 23.421 36.049 59.822 1.00 20.69 140 ASP B O 1
ATOM 3519 N N . LEU B 1 144 ? 21.936 34.874 58.597 1.00 21.17 141 LEU B N 1
ATOM 3520 C CA . LEU B 1 144 ? 21.764 35.880 57.558 1.00 20.73 141 LEU B CA 1
ATOM 3521 C C . LEU B 1 144 ? 20.509 36.710 57.816 1.00 21.32 141 LEU B C 1
ATOM 3522 O O . LEU B 1 144 ? 20.128 37.520 56.979 1.00 20.71 141 LEU B O 1
ATOM 3527 N N . GLY B 1 145 ? 19.866 36.492 58.963 1.00 21.37 142 GLY B N 1
ATOM 3528 C CA . GLY B 1 145 ? 18.835 37.414 59.432 1.00 22.79 142 GLY B CA 1
ATOM 3529 C C . GLY B 1 145 ? 17.594 36.847 60.118 1.00 23.27 142 GLY B C 1
ATOM 3530 O O . GLY B 1 145 ? 16.573 37.521 60.168 1.00 23.41 142 GLY B O 1
ATOM 3531 N N . ALA B 1 146 ? 17.667 35.624 60.640 1.00 23.82 143 ALA B N 1
ATOM 3532 C CA . ALA B 1 146 ? 16.629 35.120 61.561 1.00 24.78 143 ALA B CA 1
ATOM 3533 C C . ALA B 1 146 ? 16.555 35.975 62.826 1.00 25.79 143 ALA B C 1
ATOM 3534 O O . ALA B 1 146 ? 15.492 36.121 63.427 1.00 27.55 143 ALA B O 1
ATOM 3536 N N . ASN B 1 147 ? 17.693 36.526 63.233 1.00 26.52 144 ASN B N 1
ATOM 3537 C CA . ASN B 1 147 ? 17.818 37.217 64.511 1.00 27.14 144 ASN B CA 1
ATOM 3538 C C . ASN B 1 147 ? 18.449 38.587 64.276 1.00 27.44 144 ASN B C 1
ATOM 3539 O O . ASN B 1 147 ? 19.199 38.751 63.314 1.00 27.65 144 ASN B O 1
ATOM 3544 N N . ALA B 1 148 ? 18.134 39.572 65.115 1.00 27.13 145 ALA B N 1
ATOM 3545 C CA . ALA B 1 148 ? 18.756 40.884 64.959 1.00 26.70 145 ALA B CA 1
ATOM 3546 C C . ALA B 1 148 ? 19.781 41.078 66.048 1.00 26.99 145 ALA B C 1
ATOM 3547 O O . ALA B 1 148 ? 20.599 41.976 65.962 1.00 27.67 145 ALA B O 1
ATOM 3549 N N . ASP B 1 149 ? 19.733 40.209 67.056 1.00 26.99 146 ASP B N 1
ATOM 3550 C CA . ASP B 1 149 ? 20.704 40.157 68.149 1.00 27.42 146 ASP B CA 1
ATOM 3551 C C . ASP B 1 149 ? 21.091 38.699 68.441 1.00 27.30 146 ASP B C 1
ATOM 3552 O O . ASP B 1 149 ? 20.267 37.806 68.304 1.00 26.83 146 ASP B O 1
ATOM 3557 N N . ASN B 1 150 ? 22.344 38.477 68.842 1.00 27.60 147 ASN B N 1
ATOM 3558 C CA . ASN B 1 150 ? 22.848 37.140 69.155 1.00 27.64 147 ASN B CA 1
ATOM 3559 C C . ASN B 1 150 ? 23.813 37.167 70.344 1.00 28.29 147 ASN B C 1
ATOM 3560 O O . ASN B 1 150 ? 24.404 38.198 70.658 1.00 28.59 147 ASN B O 1
ATOM 3565 N N . LYS B 1 151 ? 23.967 36.019 70.994 1.00 28.74 148 LYS B N 1
ATOM 3566 C CA . LYS B 1 151 ? 24.953 35.824 72.039 1.00 29.30 148 LYS B CA 1
ATOM 3567 C C . LYS B 1 151 ? 26.129 35.028 71.470 1.00 28.82 148 LYS B C 1
ATOM 3568 O O . LYS B 1 151 ? 25.996 34.354 70.438 1.00 28.27 148 LYS B O 1
ATOM 3574 N N . PRO B 1 152 ? 27.295 35.120 72.131 1.00 28.98 149 PRO B N 1
ATOM 3575 C CA . PRO B 1 152 ? 28.492 34.372 71.723 1.00 28.72 149 PRO B CA 1
ATOM 3576 C C . PRO B 1 152 ? 28.239 32.869 71.586 1.00 29.11 149 PRO B C 1
ATOM 3577 O O . PRO B 1 152 ? 28.753 32.240 70.658 1.00 28.53 149 PRO B O 1
ATOM 3581 N N . GLU B 1 153 ? 27.448 32.304 72.495 1.00 29.41 150 GLU B N 1
ATOM 3582 C CA . GLU B 1 153 ? 27.089 30.883 72.411 1.00 29.70 150 GLU B CA 1
ATOM 3583 C C . GLU B 1 153 ? 26.234 30.517 71.185 1.00 28.63 150 GLU B C 1
ATOM 3584 O O . GLU B 1 153 ? 26.299 29.383 70.721 1.00 29.21 150 GLU B O 1
ATOM 3590 N N . HIS B 1 154 ? 25.437 31.453 70.665 1.00 27.66 151 HIS B N 1
ATOM 3591 C CA . HIS B 1 154 ? 24.636 31.173 69.470 1.00 26.66 151 HIS B CA 1
ATOM 3592 C C . HIS B 1 154 ? 25.542 30.972 68.248 1.00 26.46 151 HIS B C 1
ATOM 3593 O O . HIS B 1 154 ? 25.259 30.155 67.387 1.00 26.82 151 HIS B O 1
ATOM 3600 N N . LEU B 1 155 ? 26.629 31.725 68.178 1.00 26.26 152 LEU B N 1
ATOM 3601 C CA . LEU B 1 155 ? 27.571 31.616 67.064 1.00 25.71 152 LEU B CA 1
ATOM 3602 C C . LEU B 1 155 ? 28.331 30.302 67.146 1.00 25.39 152 LEU B C 1
ATOM 3603 O O . LEU B 1 155 ? 28.732 29.746 66.130 1.00 26.03 152 LEU B O 1
ATOM 3608 N N . VAL B 1 156 ? 28.501 29.772 68.350 1.00 25.29 153 VAL B N 1
ATOM 3609 C CA . VAL B 1 156 ? 29.110 28.434 68.484 1.00 24.33 153 VAL B CA 1
ATOM 3610 C C . VAL B 1 156 ? 28.193 27.368 67.902 1.00 24.11 153 VAL B C 1
ATOM 3611 O O . VAL B 1 156 ? 28.649 26.474 67.212 1.00 24.24 153 VAL B O 1
ATOM 3615 N N A GLN B 1 157 ? 26.899 27.480 68.180 0.50 23.96 154 GLN B N 1
ATOM 3616 N N B GLN B 1 157 ? 26.892 27.478 68.167 0.50 24.49 154 GLN B N 1
ATOM 3617 C CA A GLN B 1 157 ? 25.923 26.572 67.607 0.50 23.50 154 GLN B CA 1
ATOM 3618 C CA B GLN B 1 157 ? 25.935 26.526 67.615 0.50 24.54 154 GLN B CA 1
ATOM 3619 C C A GLN B 1 157 ? 25.893 26.697 66.088 0.50 23.85 154 GLN B C 1
ATOM 3620 C C B GLN B 1 157 ? 25.685 26.728 66.105 0.50 24.48 154 GLN B C 1
ATOM 3621 O O A GLN B 1 157 ? 25.868 25.691 65.377 0.50 23.91 154 GLN B O 1
ATOM 3622 O O B GLN B 1 157 ? 25.288 25.797 65.412 0.50 24.56 154 GLN B O 1
ATOM 3633 N N . TYR B 1 158 ? 25.942 27.934 65.599 1.00 24.19 155 TYR B N 1
ATOM 3634 C CA . TYR B 1 158 ? 25.923 28.187 64.160 1.00 24.15 155 TYR B CA 1
ATOM 3635 C C . TYR B 1 158 ? 27.090 27.493 63.468 1.00 24.46 155 TYR B C 1
ATOM 3636 O O . TYR B 1 158 ? 26.956 27.018 62.352 1.00 24.68 155 TYR B O 1
ATOM 3645 N N . ALA B 1 159 ? 28.236 27.456 64.142 1.00 24.91 156 ALA B N 1
ATOM 3646 C CA . ALA B 1 159 ? 29.421 26.808 63.616 1.00 25.37 156 ALA B CA 1
ATOM 3647 C C . ALA B 1 159 ? 29.222 25.299 63.467 1.00 25.83 156 ALA B C 1
ATOM 3648 O O . ALA B 1 159 ? 29.625 24.729 62.453 1.00 26.85 156 ALA B O 1
ATOM 3650 N N . VAL B 1 160 ? 28.585 24.674 64.461 1.00 25.87 157 VAL B N 1
ATOM 3651 C CA . VAL B 1 160 ? 28.200 23.252 64.424 1.00 25.97 157 VAL B CA 1
ATOM 3652 C C . VAL B 1 160 ? 27.156 22.928 63.355 1.00 26.15 157 VAL B C 1
ATOM 3653 O O . VAL B 1 160 ? 27.362 22.012 62.549 1.00 26.58 157 VAL B O 1
ATOM 3657 N N . LEU B 1 161 ? 26.044 23.667 63.367 1.00 25.90 158 LEU B N 1
ATOM 3658 C CA . LEU B 1 161 ? 24.980 23.541 62.370 1.00 26.02 158 LEU B CA 1
ATOM 3659 C C . LEU B 1 161 ? 25.520 23.692 60.950 1.00 26.04 158 LEU B C 1
ATOM 3660 O O . LEU B 1 161 ? 25.270 22.841 60.100 1.00 26.31 158 LEU B O 1
ATOM 3665 N N . GLY B 1 162 ? 26.263 24.770 60.712 1.00 25.94 159 GLY B N 1
ATOM 3666 C CA . GLY B 1 162 ? 26.941 24.994 59.449 1.00 26.69 159 GLY B CA 1
ATOM 3667 C C . GLY B 1 162 ? 27.869 23.851 59.036 1.00 27.43 159 GLY B C 1
ATOM 3668 O O . GLY B 1 162 ? 27.836 23.413 57.881 1.00 27.55 159 GLY B O 1
ATOM 3669 N N . SER B 1 163 ? 28.697 23.369 59.967 1.00 27.68 160 SER B N 1
ATOM 3670 C CA . SER B 1 163 ? 29.605 22.240 59.689 1.00 28.10 160 SER B CA 1
ATOM 3671 C C . SER B 1 163 ? 28.870 20.963 59.288 1.00 28.43 160 SER B C 1
ATOM 3672 O O . SER B 1 163 ? 29.291 20.278 58.362 1.00 29.18 160 SER B O 1
ATOM 3675 N N . PHE B 1 164 ? 27.771 20.656 59.967 1.00 28.78 161 PHE B N 1
ATOM 3676 C CA . PHE B 1 164 ? 26.971 19.498 59.605 1.00 29.30 161 PHE B CA 1
ATOM 3677 C C . PHE B 1 164 ? 26.383 19.634 58.214 1.00 29.39 161 PHE B C 1
ATOM 3678 O O . PHE B 1 164 ? 26.407 18.669 57.427 1.00 29.83 161 PHE B O 1
ATOM 3686 N N . TYR B 1 165 ? 25.866 20.824 57.904 1.00 28.38 162 TYR B N 1
ATOM 3687 C CA . TYR B 1 165 ? 25.314 21.054 56.585 1.00 27.61 162 TYR B CA 1
ATOM 3688 C C . TYR B 1 165 ? 26.400 20.962 55.530 1.00 27.57 162 TYR B C 1
ATOM 3689 O O . TYR B 1 165 ? 26.210 20.291 54.526 1.00 28.05 162 TYR B O 1
ATOM 3698 N N . ALA B 1 166 ? 27.535 21.622 55.761 1.00 28.00 163 ALA B N 1
ATOM 3699 C CA . ALA B 1 166 ? 28.615 21.661 54.767 1.00 28.60 163 ALA B CA 1
ATOM 3700 C C . ALA B 1 166 ? 29.176 20.250 54.526 1.00 29.04 163 ALA B C 1
ATOM 3701 O O . ALA B 1 166 ? 29.398 19.849 53.367 1.00 28.58 163 ALA B O 1
ATOM 3703 N N . GLU B 1 167 ? 29.371 19.514 55.627 1.00 29.13 164 GLU B N 1
ATOM 3704 C CA . GLU B 1 167 ? 29.862 18.130 55.593 1.00 29.41 164 GLU B CA 1
ATOM 3705 C C . GLU B 1 167 ? 28.874 17.089 55.084 1.00 28.94 164 GLU B C 1
ATOM 3706 O O . GLU B 1 167 ? 29.243 16.295 54.245 1.00 29.07 164 GLU B O 1
ATOM 3712 N N . LYS B 1 168 ? 27.635 17.078 55.585 1.00 29.00 165 LYS B N 1
ATOM 3713 C CA . LYS B 1 168 ? 26.684 16.010 55.214 1.00 28.46 165 LYS B CA 1
ATOM 3714 C C . LYS B 1 168 ? 25.886 16.323 53.953 1.00 28.13 165 LYS B C 1
ATOM 3715 O O . LYS B 1 168 ? 25.629 15.438 53.148 1.00 28.26 165 LYS B O 1
ATOM 3721 N N . VAL B 1 169 ? 25.459 17.571 53.788 1.00 28.14 166 VAL B N 1
ATOM 3722 C CA . VAL B 1 169 ? 24.641 17.930 52.623 1.00 27.64 166 VAL B CA 1
ATOM 3723 C C . VAL B 1 169 ? 25.524 18.258 51.405 1.00 28.17 166 VAL B C 1
ATOM 3724 O O . VAL B 1 169 ? 25.194 17.908 50.266 1.00 27.72 166 VAL B O 1
ATOM 3728 N N . ARG B 1 170 ? 26.654 18.918 51.652 1.00 28.68 167 ARG B N 1
ATOM 3729 C CA . ARG B 1 170 ? 27.460 19.465 50.568 1.00 29.59 167 ARG B CA 1
ATOM 3730 C C . ARG B 1 170 ? 28.762 18.684 50.358 1.00 31.27 167 ARG B C 1
ATOM 3731 O O . ARG B 1 170 ? 29.576 19.047 49.489 1.00 31.53 167 ARG B O 1
ATOM 3739 N N . ASN B 1 171 ? 28.944 17.627 51.155 1.00 32.15 168 ASN B N 1
ATOM 3740 C CA . ASN B 1 171 ? 30.085 16.716 51.054 1.00 34.13 168 ASN B CA 1
ATOM 3741 C C . ASN B 1 171 ? 31.447 17.380 51.278 1.00 34.84 168 ASN B C 1
ATOM 3742 O O . ASN B 1 171 ? 32.463 16.930 50.734 1.00 35.44 168 ASN B O 1
ATOM 3747 N N . VAL B 1 172 ? 31.476 18.437 52.091 1.00 35.51 169 VAL B N 1
ATOM 3748 C CA . VAL B 1 172 ? 32.734 19.110 52.398 1.00 35.99 169 VAL B CA 1
ATOM 3749 C C . VAL B 1 172 ? 33.337 18.515 53.664 1.00 36.57 169 VAL B C 1
ATOM 3750 O O . VAL B 1 172 ? 32.782 18.648 54.754 1.00 37.21 169 VAL B O 1
ATOM 3754 N N . GLN B 1 173 ? 34.473 17.843 53.510 1.00 36.88 170 GLN B N 1
ATOM 3755 C CA . GLN B 1 173 ? 35.102 17.147 54.629 1.00 36.90 170 GLN B CA 1
ATOM 3756 C C . GLN B 1 173 ? 35.880 18.092 55.551 1.00 35.98 170 GLN B C 1
ATOM 3757 O O . GLN B 1 173 ? 36.584 19.002 55.085 1.00 35.83 170 GLN B O 1
ATOM 3763 N N . ASN B 1 174 ? 35.751 17.851 56.854 1.00 34.87 171 ASN B N 1
ATOM 3764 C CA . ASN B 1 174 ? 36.336 18.703 57.899 1.00 34.13 171 ASN B CA 1
ATOM 3765 C C . ASN B 1 174 ? 36.201 20.195 57.541 1.00 32.49 171 ASN B C 1
ATOM 3766 O O . ASN B 1 174 ? 37.204 20.888 57.317 1.00 32.32 171 ASN B O 1
ATOM 3771 N N . PRO B 1 175 ? 34.950 20.689 57.477 1.00 31.17 172 PRO B N 1
ATOM 3772 C CA . PRO B 1 175 ? 34.713 22.048 56.937 1.00 30.08 172 PRO B CA 1
ATOM 3773 C C . PRO B 1 175 ? 35.353 23.156 57.807 1.00 29.29 172 PRO B C 1
ATOM 3774 O O . PRO B 1 175 ? 35.255 23.110 59.032 1.00 28.93 172 PRO B O 1
ATOM 3778 N N . ARG B 1 176 ? 36.061 24.085 57.165 1.00 28.81 173 ARG B N 1
ATOM 3779 C CA . ARG B 1 176 ? 36.727 25.206 57.849 1.00 29.21 173 ARG B CA 1
ATOM 3780 C C . ARG B 1 176 ? 35.682 26.176 58.356 1.00 28.52 173 ARG B C 1
ATOM 3781 O O . ARG B 1 176 ? 34.883 26.673 57.571 1.00 29.30 173 ARG B O 1
ATOM 3789 N N . VAL B 1 177 ? 35.671 26.443 59.655 1.00 28.01 174 VAL B N 1
ATOM 3790 C CA . VAL B 1 177 ? 34.749 27.436 60.196 1.00 27.35 174 VAL B CA 1
ATOM 3791 C C . VAL B 1 177 ? 35.489 28.744 60.410 1.00 26.51 174 VAL B C 1
ATOM 3792 O O . VAL B 1 177 ? 36.502 28.787 61.109 1.00 26.08 174 VAL B O 1
ATOM 3796 N N . GLY B 1 178 ? 34.984 29.798 59.773 1.00 25.73 175 GLY B N 1
ATOM 3797 C CA . GLY B 1 178 ? 35.491 31.150 60.003 1.00 24.51 175 GLY B CA 1
ATOM 3798 C C . GLY B 1 178 ? 34.470 31.993 60.756 1.00 23.79 175 GLY B C 1
ATOM 3799 O O . GLY B 1 178 ? 33.245 31.863 60.533 1.00 23.39 175 GLY B O 1
ATOM 3800 N N . LEU B 1 179 ? 34.986 32.806 61.678 1.00 22.15 176 LEU B N 1
ATOM 3801 C CA . LEU B 1 179 ? 34.223 33.840 62.365 1.00 21.34 176 LEU B CA 1
ATOM 3802 C C . LEU B 1 179 ? 34.392 35.164 61.622 1.00 20.65 176 LEU B C 1
ATOM 3803 O O . LEU B 1 179 ? 35.499 35.659 61.482 1.00 20.00 176 LEU B O 1
ATOM 3808 N N . LEU B 1 180 ? 33.293 35.731 61.149 1.00 21.04 177 LEU B N 1
ATOM 3809 C CA . LEU B 1 180 ? 33.327 37.053 60.529 1.00 20.97 177 LEU B CA 1
ATOM 3810 C C . LEU B 1 180 ? 33.673 38.070 61.609 1.00 21.97 177 LEU B C 1
ATOM 3811 O O . LEU B 1 180 ? 32.979 38.157 62.643 1.00 21.59 177 LEU B O 1
ATOM 3816 N N . ASN B 1 181 ? 34.743 38.824 61.373 1.00 22.55 178 ASN B N 1
ATOM 3817 C CA . ASN B 1 181 ? 35.248 39.756 62.364 1.00 24.52 178 ASN B CA 1
ATOM 3818 C C . ASN B 1 181 ? 35.738 41.040 61.690 1.00 25.50 178 ASN B C 1
ATOM 3819 O O . ASN B 1 181 ? 35.791 41.113 60.468 1.00 26.34 178 ASN B O 1
ATOM 3824 N N . ASN B 1 182 ? 36.083 42.040 62.488 1.00 27.12 179 ASN B N 1
ATOM 3825 C CA . ASN B 1 182 ? 36.553 43.341 61.980 1.00 28.53 179 ASN B CA 1
ATOM 3826 C C . ASN B 1 182 ? 38.055 43.417 61.711 1.00 30.01 179 ASN B C 1
ATOM 3827 O O . ASN B 1 182 ? 38.577 44.471 61.350 1.00 30.30 179 ASN B O 1
ATOM 3832 N N . GLY B 1 183 ? 38.735 42.289 61.884 1.00 32.04 180 GLY B N 1
ATOM 3833 C CA . GLY B 1 183 ? 40.169 42.157 61.624 1.00 34.30 180 GLY B CA 1
ATOM 3834 C C . GLY B 1 183 ? 40.586 40.716 61.858 1.00 36.10 180 GLY B C 1
ATOM 3835 O O . GLY B 1 183 ? 39.751 39.893 62.207 1.00 35.93 180 GLY B O 1
ATOM 3836 N N . THR B 1 184 ? 41.871 40.410 61.669 1.00 38.50 181 THR B N 1
ATOM 3837 C CA . THR B 1 184 ? 42.373 39.024 61.766 1.00 40.90 181 THR B CA 1
ATOM 3838 C C . THR B 1 184 ? 42.821 38.604 63.168 1.00 42.66 181 THR B C 1
ATOM 3839 O O . THR B 1 184 ? 42.759 37.412 63.508 1.00 43.14 181 THR B O 1
ATOM 3843 N N . GLU B 1 185 ? 43.265 39.573 63.968 1.00 44.50 182 GLU B N 1
ATOM 3844 C CA . GLU B 1 185 ? 43.815 39.319 65.301 1.00 46.78 182 GLU B CA 1
ATOM 3845 C C . GLU B 1 185 ? 42.749 38.729 66.236 1.00 47.43 182 GLU B C 1
ATOM 3846 O O . GLU B 1 185 ? 41.565 39.029 66.097 1.00 47.59 182 GLU B O 1
ATOM 3852 N N . GLU B 1 186 ? 43.160 37.885 67.181 1.00 48.35 183 GLU B N 1
ATOM 3853 C CA . GLU B 1 186 ? 42.215 37.261 68.126 1.00 49.17 183 GLU B CA 1
ATOM 3854 C C . GLU B 1 186 ? 41.490 38.233 69.082 1.00 48.66 183 GLU B C 1
ATOM 3855 O O . GLU B 1 186 ? 40.643 37.780 69.863 1.00 49.14 183 GLU B O 1
ATOM 3861 N N . THR B 1 187 ? 41.769 39.545 68.996 1.00 48.12 184 THR B N 1
ATOM 3862 C CA . THR B 1 187 ? 41.676 40.434 70.191 1.00 47.18 184 THR B CA 1
ATOM 3863 C C . THR B 1 187 ? 40.816 41.712 70.378 1.00 45.99 184 THR B C 1
ATOM 3864 O O . THR B 1 187 ? 40.485 41.990 71.537 1.00 46.54 184 THR B O 1
ATOM 3868 N N . LYS B 1 188 ? 40.441 42.530 69.386 1.00 43.95 185 LYS B N 1
ATOM 3869 C CA . LYS B 1 188 ? 40.089 42.280 67.972 1.00 42.09 185 LYS B CA 1
ATOM 3870 C C . LYS B 1 188 ? 38.655 41.777 67.822 1.00 39.87 185 LYS B C 1
ATOM 3871 O O . LYS B 1 188 ? 38.387 40.564 67.841 1.00 40.12 185 LYS B O 1
ATOM 3877 N N . GLY B 1 189 ? 37.738 42.732 67.719 1.00 36.53 186 GLY 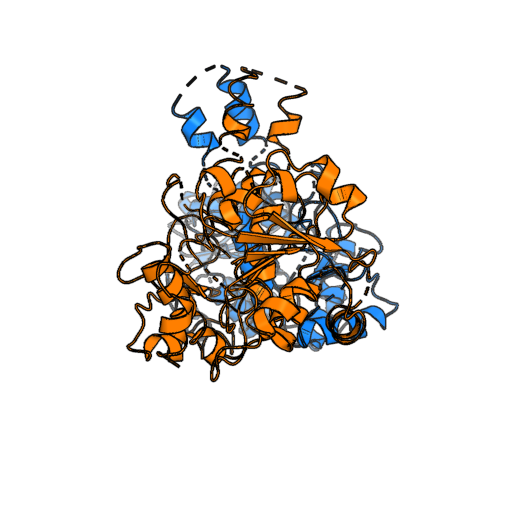B N 1
ATOM 3878 C CA . GLY B 1 189 ? 36.333 42.410 67.648 1.00 32.88 186 GLY B CA 1
ATOM 3879 C C . GLY B 1 189 ? 35.456 43.153 68.625 1.00 30.31 186 GLY B C 1
ATOM 3880 O O . GLY B 1 189 ? 35.935 43.871 69.504 1.00 29.85 186 GLY B O 1
ATOM 3881 N N . SER B 1 190 ? 34.156 42.978 68.450 1.00 28.07 187 SER B N 1
ATOM 3882 C CA . SER B 1 190 ? 33.184 43.516 69.368 1.00 26.84 187 SER B CA 1
ATOM 3883 C C . SER B 1 190 ? 33.161 42.629 70.621 1.00 25.96 187 SER B C 1
ATOM 3884 O O . SER B 1 190 ? 33.869 41.617 70.683 1.00 25.61 187 SER B O 1
ATOM 3887 N N A GLU B 1 191 ? 32.380 42.995 71.628 0.50 25.62 188 GLU B N 1
ATOM 3888 N N B GLU B 1 191 ? 32.360 43.040 71.601 0.50 25.69 188 GLU B N 1
ATOM 3889 C CA A GLU B 1 191 ? 32.220 42.109 72.786 0.50 25.20 188 GLU B CA 1
ATOM 3890 C CA B GLU B 1 191 ? 32.047 42.228 72.775 0.50 25.35 188 GLU B CA 1
ATOM 3891 C C A GLU B 1 191 ? 31.722 40.733 72.337 0.50 24.77 188 GLU B C 1
ATOM 3892 C C B GLU B 1 191 ? 31.719 40.804 72.328 0.50 24.85 188 GLU B C 1
ATOM 3893 O O A GLU B 1 191 ? 32.252 39.710 72.774 0.50 24.26 188 GLU B O 1
ATOM 3894 O O B GLU B 1 191 ? 32.366 39.839 72.740 0.50 24.31 188 GLU B O 1
ATOM 3905 N N . LEU B 1 192 ? 30.726 40.714 71.447 1.00 24.18 189 LEU B N 1
ATOM 3906 C CA . LEU B 1 192 ? 30.235 39.468 70.901 1.00 23.81 189 LEU B CA 1
ATOM 3907 C C . LEU B 1 192 ? 31.323 38.618 70.239 1.00 23.70 189 LEU B C 1
ATOM 3908 O O . LEU B 1 192 ? 31.474 37.462 70.592 1.00 22.70 189 LEU B O 1
ATOM 3913 N N . THR B 1 193 ? 32.081 39.188 69.300 1.00 24.49 190 THR B N 1
ATOM 3914 C CA . THR B 1 193 ? 33.055 38.374 68.547 1.00 25.36 190 THR B CA 1
ATOM 3915 C C . THR B 1 193 ? 34.329 38.045 69.313 1.00 26.43 190 THR B C 1
ATOM 3916 O O . THR B 1 193 ? 34.972 37.046 69.020 1.00 26.63 190 THR B O 1
ATOM 3920 N N . LYS B 1 194 ? 34.694 38.856 70.299 1.00 27.83 191 LYS B N 1
ATOM 3921 C CA . LYS B 1 194 ? 35.798 38.463 71.196 1.00 28.99 191 LYS B CA 1
ATOM 3922 C C . LYS B 1 194 ? 35.459 37.205 71.987 1.00 29.05 191 LYS B C 1
ATOM 3923 O O . LYS B 1 194 ? 36.264 36.271 72.082 1.00 28.82 191 LYS B O 1
ATOM 3929 N N A LYS B 1 195 ? 34.254 37.170 72.543 0.50 29.22 192 LYS B N 1
ATOM 3930 N N B LYS B 1 195 ? 34.263 37.201 72.557 0.50 29.43 192 LYS B N 1
ATOM 3931 C CA A LYS B 1 195 ? 33.818 36.007 73.297 0.50 29.46 192 LYS B CA 1
ATOM 3932 C CA B LYS B 1 195 ? 33.778 36.054 73.288 0.50 29.93 192 LYS B CA 1
ATOM 3933 C C A LYS B 1 195 ? 33.540 34.810 72.381 0.50 29.67 192 LYS B C 1
ATOM 3934 C C B LYS B 1 195 ? 33.618 34.858 72.342 0.50 29.87 192 LYS B C 1
ATOM 3935 O O A LYS B 1 195 ? 33.925 33.694 72.707 0.50 30.02 192 LYS B O 1
ATOM 3936 O O B LYS B 1 195 ? 34.186 33.802 72.593 0.50 30.09 192 LYS B O 1
ATOM 3947 N N . ALA B 1 196 ? 32.891 35.037 71.239 1.00 29.74 193 ALA B N 1
ATOM 3948 C CA . ALA B 1 196 ? 32.699 33.960 70.248 1.00 29.94 193 ALA B CA 1
ATOM 3949 C C . ALA B 1 196 ? 34.031 33.340 69.779 1.00 29.99 193 ALA B C 1
ATOM 3950 O O . ALA B 1 196 ? 34.152 32.121 69.707 1.00 29.91 193 ALA B O 1
ATOM 3952 N N . PHE B 1 197 ? 35.026 34.172 69.475 1.00 30.30 194 PHE B N 1
ATOM 3953 C CA . PHE B 1 197 ? 36.332 33.672 69.049 1.00 31.31 194 PHE B CA 1
ATOM 3954 C C . PHE B 1 197 ? 36.916 32.688 70.069 1.00 32.82 194 PHE B C 1
ATOM 3955 O O . PHE B 1 197 ? 37.438 31.638 69.692 1.00 33.19 194 PHE B O 1
ATOM 3963 N N . GLU B 1 198 ? 36.821 33.056 71.347 1.00 34.12 195 GLU B N 1
ATOM 3964 C CA . GLU B 1 198 ? 37.318 32.274 72.467 1.00 36.17 195 GLU B CA 1
ATOM 3965 C C . GLU B 1 198 ? 36.564 30.947 72.570 1.00 36.09 195 GLU B C 1
ATOM 3966 O O . GLU B 1 198 ? 37.173 29.886 72.735 1.00 36.14 195 GLU B O 1
ATOM 3972 N N . LEU B 1 199 ? 35.239 31.016 72.451 1.00 36.51 196 LEU B N 1
ATOM 3973 C CA . LEU B 1 199 ? 34.381 29.834 72.552 1.00 36.96 196 LEU B CA 1
ATOM 3974 C C . LEU B 1 199 ? 34.595 28.884 71.385 1.00 37.28 196 LEU B C 1
ATOM 3975 O O . LEU B 1 199 ? 34.679 27.668 71.574 1.00 38.04 196 LEU B O 1
ATOM 3980 N N . LEU B 1 200 ? 34.691 29.444 70.182 1.00 37.33 197 LEU B N 1
ATOM 3981 C CA . LEU B 1 200 ? 34.901 28.655 68.970 1.00 36.79 197 LEU B CA 1
ATOM 3982 C C . LEU B 1 200 ? 36.257 27.959 68.968 1.00 37.15 197 LEU B C 1
ATOM 3983 O O . LEU B 1 200 ? 36.385 26.854 68.437 1.00 36.72 197 LEU B O 1
ATOM 3988 N N . ALA B 1 201 ? 37.259 28.613 69.557 1.00 37.52 198 ALA B N 1
ATOM 3989 C CA . ALA B 1 201 ? 38.601 28.057 69.644 1.00 38.19 198 ALA B CA 1
ATOM 3990 C C . ALA B 1 201 ? 38.734 26.936 70.706 1.00 38.99 198 ALA B C 1
ATOM 3991 O O . ALA B 1 201 ? 39.691 26.156 70.682 1.00 38.87 198 ALA B O 1
ATOM 3993 N N . ALA B 1 202 ? 37.773 26.864 71.622 1.00 39.70 199 ALA B N 1
ATOM 3994 C CA . ALA B 1 202 ? 37.762 25.840 72.655 1.00 40.84 199 ALA B CA 1
ATOM 3995 C C . ALA B 1 202 ? 36.985 24.600 72.218 1.00 41.64 199 ALA B C 1
ATOM 3996 O O . ALA B 1 202 ? 37.240 23.492 72.711 1.00 41.87 199 ALA B O 1
ATOM 3998 N N . ASP B 1 203 ? 36.031 24.798 71.309 1.00 42.56 200 ASP B N 1
ATOM 3999 C CA . ASP B 1 203 ? 35.141 23.737 70.858 1.00 43.42 200 ASP B CA 1
ATOM 4000 C C . ASP B 1 203 ? 35.913 22.719 70.028 1.00 44.22 200 ASP B C 1
ATOM 4001 O O . ASP B 1 203 ? 36.525 23.063 69.009 1.00 44.46 200 ASP B O 1
ATOM 4006 N N . GLU B 1 204 ? 35.885 21.465 70.477 1.00 45.00 201 GLU B N 1
ATOM 4007 C CA . GLU B 1 204 ? 36.695 20.398 69.875 1.00 45.99 201 GLU B CA 1
ATOM 4008 C C . GLU B 1 204 ? 35.925 19.674 68.763 1.00 45.33 201 GLU B C 1
ATOM 4009 O O . GLU B 1 204 ? 36.464 18.785 68.107 1.00 45.72 201 GLU B O 1
ATOM 4015 N N . THR B 1 205 ? 34.668 20.066 68.550 1.00 44.70 202 THR B N 1
ATOM 4016 C CA . THR B 1 205 ? 33.839 19.489 67.484 1.00 43.98 202 THR B CA 1
ATOM 4017 C C . THR B 1 205 ? 34.169 20.112 66.130 1.00 42.78 202 THR B C 1
ATOM 4018 O O . THR B 1 205 ? 33.902 19.526 65.087 1.00 42.90 202 THR B O 1
ATOM 4022 N N . ILE B 1 206 ? 34.780 21.288 66.155 1.00 41.24 203 ILE B N 1
ATOM 4023 C CA . ILE B 1 206 ? 34.804 22.140 64.987 1.00 39.68 203 ILE B CA 1
ATOM 4024 C C . ILE B 1 206 ? 36.212 22.378 64.448 1.00 38.10 203 ILE B C 1
ATOM 4025 O O . ILE B 1 206 ? 37.172 22.400 65.204 1.00 38.20 203 ILE B O 1
ATOM 4030 N N . ASN B 1 207 ? 36.330 22.530 63.134 1.00 36.20 204 ASN B N 1
ATOM 4031 C CA . ASN B 1 207 ? 37.580 22.998 62.539 1.00 34.66 204 ASN B CA 1
ATOM 4032 C C . ASN B 1 207 ? 37.553 24.527 62.482 1.00 33.88 204 ASN B C 1
ATOM 4033 O O . ASN B 1 207 ? 37.344 25.115 61.414 1.00 33.41 204 ASN B O 1
ATOM 4038 N N . PHE B 1 208 ? 37.736 25.163 63.640 1.00 32.85 205 PHE B N 1
ATOM 4039 C CA . PHE B 1 208 ? 37.806 26.616 63.707 1.00 32.44 205 PHE B CA 1
ATOM 4040 C C . PHE B 1 208 ? 39.098 27.138 63.074 1.00 32.66 205 PHE B C 1
ATOM 4041 O O . PHE B 1 208 ? 40.205 26.757 63.472 1.00 33.14 205 PHE B O 1
ATOM 4049 N N . VAL B 1 209 ? 38.930 28.022 62.091 1.00 32.09 206 VAL B N 1
ATOM 4050 C CA . VAL B 1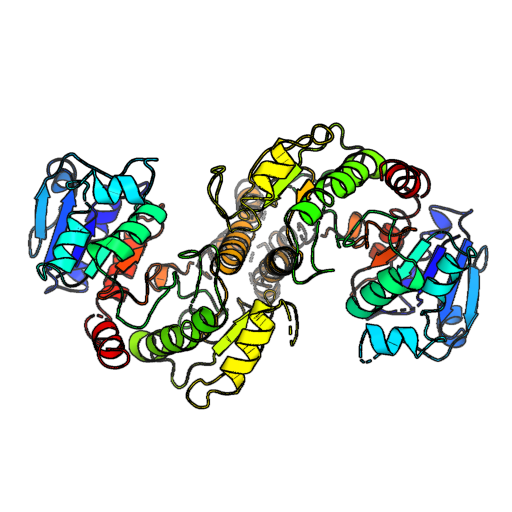 209 ? 40.034 28.558 61.299 1.00 31.37 206 VAL B CA 1
ATOM 4051 C C . VAL B 1 209 ? 40.353 30.019 61.675 1.00 30.76 206 VAL B C 1
ATOM 4052 O O . VAL B 1 209 ? 41.256 30.642 61.130 1.00 30.15 206 VAL B O 1
ATOM 4056 N N . GLY B 1 210 ? 39.620 30.556 62.639 1.00 30.51 207 GLY B N 1
ATOM 4057 C CA . GLY B 1 210 ? 39.925 31.895 63.136 1.00 30.10 207 GLY B CA 1
ATOM 4058 C C . GLY B 1 210 ? 39.082 32.958 62.474 1.00 29.45 207 GLY B C 1
ATOM 4059 O O . GLY B 1 210 ? 37.984 32.682 62.011 1.00 29.44 207 GLY B O 1
ATOM 4060 N N . ASN B 1 211 ? 39.610 34.173 62.426 1.00 29.13 208 ASN B N 1
ATOM 4061 C CA . ASN B 1 211 ? 38.864 35.321 61.934 1.00 28.85 208 ASN B CA 1
ATOM 4062 C C . ASN B 1 211 ? 38.912 35.401 60.429 1.00 28.80 208 ASN B C 1
ATOM 4063 O O . ASN B 1 211 ? 39.983 35.260 59.827 1.00 29.08 208 ASN B O 1
ATOM 4068 N N . VAL B 1 212 ? 37.750 35.610 59.818 1.00 28.49 209 VAL B N 1
ATOM 4069 C CA . VAL B 1 212 ? 37.698 35.944 58.400 1.00 28.04 209 VAL B CA 1
ATOM 4070 C C . VAL B 1 212 ? 37.182 37.366 58.222 1.00 27.93 209 VAL B C 1
ATOM 4071 O O . VAL B 1 212 ? 36.319 37.834 58.971 1.00 27.72 209 VAL B O 1
ATOM 4075 N N . GLU B 1 213 ? 37.735 38.039 57.224 1.00 27.43 210 GLU B N 1
ATOM 4076 C CA . GLU B 1 213 ? 37.392 39.403 56.902 1.00 27.56 210 GLU B CA 1
ATOM 4077 C C . GLU B 1 213 ? 36.430 39.479 55.735 1.00 27.42 210 GLU B C 1
ATOM 4078 O O . GLU B 1 213 ? 36.506 38.690 54.794 1.00 27.34 210 GLU B O 1
ATOM 4084 N N . ALA B 1 214 ? 35.536 40.458 55.799 1.00 27.67 211 ALA B N 1
ATOM 4085 C CA . ALA B 1 214 ? 34.418 40.564 54.875 1.00 28.02 211 ALA B CA 1
ATOM 4086 C C . ALA B 1 214 ? 34.822 40.810 53.426 1.00 28.26 211 ALA B C 1
ATOM 4087 O O . ALA B 1 214 ? 34.067 40.455 52.518 1.00 28.10 211 ALA B O 1
ATOM 4089 N N . ARG B 1 215 ? 36.001 41.408 53.217 1.00 28.59 212 ARG B N 1
ATOM 4090 C CA . ARG B 1 215 ? 36.499 41.711 51.874 1.00 30.08 212 ARG B CA 1
ATOM 4091 C C . ARG B 1 215 ? 36.745 40.440 51.050 1.00 29.40 212 ARG B C 1
ATOM 4092 O O . ARG B 1 215 ? 36.651 40.453 49.823 1.00 29.42 212 ARG B O 1
ATOM 4100 N N . GLU B 1 216 ? 37.023 39.345 51.745 1.00 29.45 213 GLU B N 1
ATOM 4101 C CA . GLU B 1 216 ? 37.483 38.117 51.112 1.00 30.17 213 GLU B CA 1
ATOM 4102 C C . GLU B 1 216 ? 36.441 37.001 51.108 1.00 29.50 213 GLU B C 1
ATOM 4103 O O . GLU B 1 216 ? 36.758 35.875 50.740 1.00 30.51 213 GLU B O 1
ATOM 4109 N N . LEU B 1 217 ? 35.202 37.316 51.484 1.00 28.33 214 LEU B N 1
ATOM 4110 C CA . LEU B 1 217 ? 34.161 36.299 51.651 1.00 27.65 214 LEU B CA 1
ATOM 4111 C C . LEU B 1 217 ? 33.868 35.495 50.393 1.00 26.97 214 LEU B C 1
ATOM 4112 O O . LEU B 1 217 ? 33.649 34.293 50.474 1.00 26.71 214 LEU B O 1
ATOM 4117 N N . LEU B 1 218 ? 33.884 36.160 49.242 1.00 26.40 215 LEU B N 1
ATOM 4118 C CA . LEU B 1 218 ? 33.653 35.498 47.961 1.00 25.98 215 LEU B CA 1
ATOM 4119 C C . LEU B 1 218 ? 34.861 34.697 47.428 1.00 26.27 215 LEU B C 1
ATOM 4120 O O . LEU B 1 218 ? 34.775 34.080 46.370 1.00 25.94 215 LEU B O 1
ATOM 4125 N N . ASN B 1 219 ? 35.971 34.689 48.160 1.00 26.83 216 ASN B N 1
ATOM 4126 C CA . ASN B 1 219 ? 37.185 34.034 47.646 1.00 27.70 216 ASN B CA 1
ATOM 4127 C C . ASN B 1 219 ? 37.550 32.723 48.355 1.00 28.00 216 ASN B C 1
ATOM 4128 O O . ASN B 1 219 ? 38.711 32.294 48.347 1.00 28.95 216 ASN B O 1
ATOM 4133 N N . GLY B 1 220 ? 36.551 32.087 48.955 1.00 27.78 217 GLY B N 1
ATOM 4134 C CA . GLY B 1 220 ? 36.733 30.751 49.514 1.00 28.04 217 GLY B CA 1
ATOM 4135 C C . GLY B 1 220 ? 37.641 30.684 50.726 1.00 27.77 217 GLY B C 1
ATOM 4136 O O . GLY B 1 220 ? 38.384 29.716 50.888 1.00 28.87 217 GLY B O 1
ATOM 4137 N N . VAL B 1 221 ? 37.583 31.699 51.582 1.00 27.05 218 VAL B N 1
ATOM 4138 C CA . VAL B 1 221 ? 38.391 31.702 52.804 1.00 26.19 218 VAL B CA 1
ATOM 4139 C C . VAL B 1 221 ? 37.893 30.715 53.884 1.00 26.04 218 VAL B C 1
ATOM 4140 O O . VAL B 1 221 ? 38.639 30.348 54.800 1.00 26.60 218 VAL B O 1
ATOM 4144 N N . ALA B 1 222 ? 36.647 30.267 53.766 1.00 25.37 219 ALA B N 1
ATOM 4145 C CA . ALA B 1 222 ? 36.099 29.279 54.686 1.00 25.09 219 ALA B CA 1
ATOM 4146 C C . ALA B 1 222 ? 34.959 28.506 54.045 1.00 24.78 219 ALA B C 1
ATOM 4147 O O . ALA B 1 222 ? 34.399 28.926 53.036 1.00 25.44 219 ALA B O 1
ATOM 4149 N N . ASP B 1 223 ? 34.621 27.369 54.638 1.00 24.16 220 ASP B N 1
ATOM 4150 C CA . ASP B 1 223 ? 33.526 26.542 54.154 1.00 23.34 220 ASP B CA 1
ATOM 4151 C C . ASP B 1 223 ? 32.225 26.895 54.853 1.00 22.39 220 ASP B C 1
ATOM 4152 O O . ASP B 1 223 ? 31.150 26.659 54.321 1.00 22.00 220 ASP B O 1
ATOM 4157 N N . VAL B 1 224 ? 32.356 27.452 56.060 1.00 21.85 221 VAL B N 1
ATOM 4158 C CA . VAL B 1 224 ? 31.247 27.891 56.905 1.00 20.89 221 VAL B CA 1
ATOM 4159 C C . VAL B 1 224 ? 31.662 29.235 57.518 1.00 21.22 221 VAL B C 1
ATOM 4160 O O . VAL B 1 224 ? 32.688 29.316 58.175 1.00 22.31 221 VAL B O 1
ATOM 4164 N N . VAL B 1 225 ? 30.891 30.290 57.294 1.00 21.22 222 VAL B N 1
ATOM 4165 C CA . VAL B 1 225 ? 31.182 31.571 57.943 1.00 20.92 222 VAL B CA 1
ATOM 4166 C C . VAL B 1 225 ? 30.091 31.898 58.938 1.00 20.79 222 VAL B C 1
ATOM 4167 O O . VAL B 1 225 ? 28.916 31.841 58.621 1.00 20.72 222 VAL B O 1
ATOM 4171 N N . VAL B 1 226 ? 30.502 32.241 60.152 1.00 21.05 223 VAL B N 1
ATOM 4172 C CA . VAL B 1 226 ? 29.576 32.434 61.253 1.00 20.90 223 VAL B CA 1
ATOM 4173 C C . VAL B 1 226 ? 29.476 33.911 61.705 1.00 20.34 223 VAL B C 1
ATOM 4174 O O . VAL B 1 226 ? 30.465 34.647 61.745 1.00 19.53 223 VAL B O 1
ATOM 4178 N N . THR B 1 227 ? 28.250 34.345 61.987 1.00 19.95 224 THR B N 1
ATOM 4179 C CA . THR B 1 227 ? 28.010 35.732 62.325 1.00 19.72 224 THR B CA 1
ATOM 4180 C C . THR B 1 227 ? 26.665 35.906 63.000 1.00 19.72 224 THR B C 1
ATOM 4181 O O . THR B 1 227 ? 25.841 34.988 62.987 1.00 20.31 224 THR B O 1
ATOM 4185 N N . ASP B 1 228 ? 26.440 37.071 63.607 1.00 19.29 225 ASP B N 1
ATOM 4186 C CA . ASP B 1 228 ? 25.100 37.385 64.117 1.00 18.80 225 ASP B CA 1
ATOM 4187 C C . ASP B 1 228 ? 24.176 37.784 62.957 1.00 17.97 225 ASP B C 1
ATOM 4188 O O . ASP B 1 228 ? 24.626 38.272 61.926 1.00 18.04 225 ASP B O 1
ATOM 4193 N N . GLY B 1 229 ? 22.884 37.595 63.154 1.00 17.87 226 GLY B N 1
ATOM 4194 C CA . GLY B 1 229 ? 21.876 37.922 62.153 1.00 17.69 226 GLY B CA 1
ATOM 4195 C C . GLY B 1 229 ? 21.833 39.346 61.656 1.00 18.04 226 GLY B C 1
ATOM 4196 O O . GLY B 1 229 ? 21.417 39.574 60.524 1.00 17.91 226 GLY B O 1
ATOM 4197 N N . PHE B 1 230 ? 22.241 40.315 62.485 1.00 17.99 227 PHE B N 1
ATOM 4198 C CA . PHE B 1 230 ? 22.201 41.707 62.035 1.00 17.49 227 PHE B CA 1
ATOM 4199 C C . PHE B 1 230 ? 23.338 41.967 61.046 1.00 17.37 227 PHE B C 1
ATOM 4200 O O . PHE B 1 230 ? 23.113 42.453 59.943 1.00 17.55 227 PHE B O 1
ATOM 4208 N N . THR B 1 231 ? 24.555 41.630 61.457 1.00 17.26 228 THR B N 1
ATOM 4209 C CA . THR B 1 231 ? 25.716 41.708 60.593 1.00 17.38 228 THR B CA 1
ATOM 4210 C C . THR B 1 231 ? 25.516 40.870 59.330 1.00 16.72 228 THR B C 1
ATOM 4211 O O . THR B 1 231 ? 25.782 41.354 58.247 1.00 15.17 228 THR B O 1
ATOM 4215 N N . GLY B 1 232 ? 25.055 39.624 59.472 1.00 16.51 229 GLY B N 1
ATOM 4216 C CA . GLY B 1 232 ? 24.902 38.737 58.304 1.00 17.02 229 GLY B CA 1
ATOM 4217 C C . GLY B 1 232 ? 23.923 39.264 57.249 1.00 17.61 229 GLY B C 1
ATOM 4218 O O . GLY B 1 232 ? 24.154 39.126 56.038 1.00 17.52 229 GLY B O 1
ATOM 4219 N N . ASN B 1 233 ? 22.816 39.844 57.708 1.00 17.36 230 ASN B N 1
ATOM 4220 C CA . ASN B 1 233 ? 21.899 40.517 56.821 1.00 17.43 230 ASN B CA 1
ATOM 4221 C C . ASN B 1 233 ? 22.565 41.681 56.100 1.00 17.42 230 ASN B C 1
ATOM 4222 O O . ASN B 1 233 ? 22.445 41.814 54.891 1.00 17.73 230 ASN B O 1
ATOM 4227 N N . ALA B 1 234 ? 23.231 42.552 56.856 1.00 17.02 231 ALA B N 1
ATOM 4228 C CA . ALA B 1 234 ? 23.917 43.694 56.272 1.00 16.74 231 ALA B CA 1
ATOM 4229 C C . ALA B 1 234 ? 24.988 43.274 55.249 1.00 16.70 231 ALA B C 1
ATOM 4230 O O . ALA B 1 234 ? 25.083 43.869 54.169 1.00 16.54 231 ALA B O 1
ATOM 4232 N N . VAL B 1 235 ? 25.772 42.247 55.584 1.00 16.21 232 VAL B N 1
ATOM 4233 C CA . VAL B 1 235 ? 26.811 41.723 54.693 1.00 16.04 232 VAL B CA 1
ATOM 4234 C C . VAL B 1 235 ? 26.188 41.151 53.406 1.00 16.78 232 VAL B C 1
ATOM 4235 O O . VAL B 1 235 ? 26.523 41.589 52.305 1.00 16.84 232 VAL B O 1
ATOM 4239 N N . LEU B 1 236 ? 25.235 40.229 53.546 1.00 17.30 233 LEU B N 1
ATOM 4240 C CA . LEU B 1 236 ? 24.594 39.624 52.392 1.00 17.75 233 LEU B CA 1
ATOM 4241 C C . LEU B 1 236 ? 24.010 40.670 51.461 1.00 17.95 233 LEU B C 1
ATOM 4242 O O . LEU B 1 236 ? 24.314 40.657 50.274 1.00 18.06 233 LEU B O 1
ATOM 4247 N N A LYS B 1 237 ? 23.192 41.570 51.998 0.50 18.24 234 LYS B N 1
ATOM 4248 N N B LYS B 1 237 ? 23.187 41.577 51.987 0.50 18.34 234 LYS B N 1
ATOM 4249 C CA A LYS B 1 237 ? 22.532 42.586 51.178 0.50 18.78 234 LYS B CA 1
ATOM 4250 C CA B LYS B 1 237 ? 22.527 42.578 51.136 0.50 19.01 234 LYS B CA 1
ATOM 4251 C C A LYS B 1 237 ? 23.505 43.593 50.580 0.50 18.78 234 LYS B C 1
ATOM 4252 C C B LYS B 1 237 ? 23.472 43.662 50.614 0.50 18.89 234 LYS B C 1
ATOM 4253 O O A LYS B 1 237 ? 23.246 44.131 49.511 0.50 19.08 234 LYS B O 1
ATOM 4254 O O B LYS B 1 237 ? 23.157 44.327 49.635 0.50 19.22 234 LYS B O 1
ATOM 4265 N N . SER B 1 238 ? 24.622 43.829 51.261 1.00 18.61 235 SER B N 1
ATOM 4266 C CA . SER B 1 238 ? 25.710 44.676 50.731 1.00 18.75 235 SER B CA 1
ATOM 4267 C C . SER B 1 238 ? 26.365 44.059 49.505 1.00 19.05 235 SER B C 1
ATOM 4268 O O . SER B 1 238 ? 26.621 44.755 48.527 1.00 19.31 235 SER B O 1
ATOM 4271 N N . ILE B 1 239 ? 26.644 42.759 49.591 1.00 19.93 236 ILE B N 1
ATOM 4272 C CA . ILE B 1 239 ? 27.153 41.961 48.475 1.00 20.03 236 ILE B CA 1
ATOM 4273 C C . ILE B 1 239 ? 26.192 41.969 47.277 1.00 20.64 236 ILE B C 1
ATOM 4274 O O . ILE B 1 239 ? 26.585 42.285 46.150 1.00 21.64 236 ILE B O 1
ATOM 4279 N N . GLU B 1 240 ? 24.934 41.648 47.520 1.00 20.76 237 GLU B N 1
ATOM 4280 C CA . GLU B 1 240 ? 23.923 41.670 46.458 1.00 21.63 237 GLU B CA 1
ATOM 4281 C C . GLU B 1 240 ? 23.757 43.038 45.822 1.00 21.36 237 GLU B C 1
ATOM 4282 O O . GLU B 1 240 ? 23.738 43.145 44.604 1.00 21.04 237 GLU B O 1
ATOM 4288 N N . GLY B 1 241 ? 23.616 44.068 46.652 1.00 21.00 238 GLY B N 1
ATOM 4289 C CA . GLY B 1 241 ? 23.454 45.431 46.173 1.00 22.18 238 GLY B CA 1
ATOM 4290 C C . GLY B 1 241 ? 24.631 45.926 45.344 1.00 22.38 238 GLY B C 1
ATOM 4291 O O . GLY B 1 241 ? 24.447 46.584 44.327 1.00 22.86 238 GLY B O 1
ATOM 4292 N N . THR B 1 242 ? 25.840 45.599 45.779 1.00 22.71 239 THR B N 1
ATOM 4293 C CA . THR B 1 242 ? 27.044 45.911 45.018 1.00 23.32 239 THR B CA 1
ATOM 4294 C C . THR B 1 242 ? 27.106 45.127 43.714 1.00 24.25 239 THR B C 1
ATOM 4295 O O . THR B 1 242 ? 27.355 45.720 42.668 1.00 24.18 239 THR B O 1
ATOM 4299 N N . ALA B 1 243 ? 26.865 43.813 43.771 1.00 26.04 240 ALA B N 1
ATOM 4300 C CA . ALA B 1 243 ? 26.869 42.977 42.554 1.00 27.97 240 ALA B CA 1
ATOM 4301 C C . ALA B 1 243 ? 25.857 43.474 41.528 1.00 29.69 240 ALA B C 1
ATOM 4302 O O . ALA B 1 243 ? 26.189 43.558 40.352 1.00 29.73 240 ALA B O 1
ATOM 4312 N N . ASN B 1 245 ? 24.601 46.507 41.214 1.00 31.72 242 ASN B N 1
ATOM 4313 C CA . ASN B 1 245 ? 25.051 47.784 40.703 1.00 30.18 242 ASN B CA 1
ATOM 4314 C C . ASN B 1 245 ? 26.166 47.705 39.664 1.00 30.01 242 ASN B C 1
ATOM 4315 O O . ASN B 1 245 ? 26.207 48.505 38.724 1.00 29.08 242 ASN B O 1
ATOM 4336 N N . SER B 1 248 ? 24.374 46.458 36.511 1.00 31.77 245 SER B N 1
ATOM 4337 C CA . SER B 1 248 ? 23.679 47.579 35.879 1.00 30.96 245 SER B CA 1
ATOM 4338 C C . SER B 1 248 ? 24.606 48.449 35.029 1.00 30.64 245 SER B C 1
ATOM 4339 O O . SER B 1 248 ? 24.168 49.002 34.024 1.00 30.28 245 SER B O 1
ATOM 4342 N N . LEU B 1 249 ? 25.868 48.596 35.440 1.00 30.04 246 LEU B N 1
ATOM 4343 C CA . LEU B 1 249 ? 26.824 49.382 34.662 1.00 30.19 246 LEU B CA 1
ATOM 4344 C C . LEU B 1 249 ? 27.085 48.717 33.310 1.00 30.36 246 LEU B C 1
ATOM 4345 O O . LEU B 1 249 ? 27.137 49.398 32.305 1.00 29.98 246 LEU B O 1
ATOM 4350 N N . LEU B 1 250 ? 27.227 47.390 33.302 1.00 30.92 247 LEU B N 1
ATOM 4351 C CA . LEU B 1 250 ? 27.361 46.649 32.068 1.00 32.35 247 LEU B CA 1
ATOM 4352 C C . LEU B 1 250 ? 26.091 46.729 31.231 1.00 32.91 247 LEU B C 1
ATOM 4353 O O . LEU B 1 250 ? 26.176 47.053 30.057 1.00 33.21 247 LEU B O 1
ATOM 4358 N N . LYS B 1 251 ? 24.932 46.464 31.840 1.00 33.80 248 LYS B N 1
ATOM 4359 C CA . LYS B 1 251 ? 23.627 46.552 31.154 1.00 34.83 248 LYS B CA 1
ATOM 4360 C C . LYS B 1 251 ? 23.378 47.868 30.435 1.00 35.12 248 LYS B C 1
ATOM 4361 O O . LYS B 1 251 ? 22.806 47.871 29.342 1.00 34.27 248 LYS B O 1
ATOM 4367 N N . THR B 1 252 ? 23.772 48.974 31.066 1.00 35.83 249 THR B N 1
ATOM 4368 C CA . THR B 1 252 ? 23.712 50.293 30.430 1.00 36.67 249 THR B CA 1
ATOM 4369 C C . THR B 1 252 ? 24.692 50.439 29.244 1.00 37.58 249 THR B C 1
ATOM 4370 O O . THR B 1 252 ? 24.349 51.084 28.251 1.00 37.40 249 THR B O 1
ATOM 4374 N N . ALA B 1 253 ? 25.887 49.840 29.341 1.00 38.37 250 ALA B N 1
ATOM 4375 C CA . ALA B 1 253 ? 26.852 49.868 28.230 1.00 39.61 250 ALA B CA 1
ATOM 4376 C C . ALA B 1 253 ? 26.306 49.091 27.027 1.00 40.55 250 ALA B C 1
ATOM 4377 O O . ALA B 1 253 ? 26.115 49.661 25.955 1.00 40.34 250 ALA B O 1
ATOM 4379 N N . ILE B 1 254 ? 26.054 47.795 27.212 1.00 41.85 251 ILE B N 1
ATOM 4380 C CA . ILE B 1 254 ? 25.134 47.059 26.348 1.00 43.19 251 ILE B CA 1
ATOM 4381 C C . ILE B 1 254 ? 23.891 47.942 26.336 1.00 44.56 251 ILE B C 1
ATOM 4382 O O . ILE B 1 254 ? 23.663 48.672 27.296 1.00 45.39 251 ILE B O 1
ATOM 4387 N N . LEU B 1 255 ? 23.098 47.933 25.276 1.00 45.79 252 LEU B N 1
ATOM 4388 C CA . LEU B 1 255 ? 21.889 48.785 25.255 1.00 46.90 252 LEU B CA 1
ATOM 4389 C C . LEU B 1 255 ? 22.184 50.258 24.939 1.00 47.38 252 LEU B C 1
ATOM 4390 O O . LEU B 1 255 ? 21.261 51.058 24.762 1.00 47.49 252 LEU B O 1
ATOM 4395 N N . SER B 1 256 ? 23.467 50.610 24.874 1.00 47.85 253 SER B N 1
ATOM 4396 C CA . SER B 1 256 ? 23.880 51.893 24.318 1.00 48.36 253 SER B CA 1
ATOM 4397 C C . SER B 1 256 ? 24.433 51.707 22.909 1.00 48.50 253 SER B C 1
ATOM 4398 O O . SER B 1 256 ? 24.124 52.493 22.015 1.00 48.93 253 SER B O 1
ATOM 4401 N N . GLY B 1 264 ? 31.525 43.973 19.272 1.00 44.18 261 GLY B N 1
ATOM 4402 C CA . GLY B 1 264 ? 32.147 44.157 20.580 1.00 43.33 261 GLY B CA 1
ATOM 4403 C C . GLY B 1 264 ? 31.126 44.319 21.688 1.00 43.09 261 GLY B C 1
ATOM 4404 O O . GLY B 1 264 ? 31.486 44.418 22.869 1.00 43.61 261 GLY B O 1
ATOM 4405 N N . ALA B 1 265 ? 29.849 44.364 21.299 1.00 42.44 262 ALA B N 1
ATOM 4406 C CA . ALA B 1 265 ? 28.729 44.387 22.231 1.00 41.38 262 ALA B CA 1
ATOM 4407 C C . ALA B 1 265 ? 28.563 42.999 22.860 1.00 41.04 262 ALA B C 1
ATOM 4408 O O . ALA B 1 265 ? 28.078 42.853 23.989 1.00 40.99 262 ALA B O 1
ATOM 4410 N N . LEU B 1 266 ? 29.007 41.993 22.111 1.00 40.06 263 LEU B N 1
ATOM 4411 C CA . LEU B 1 266 ? 28.916 40.599 22.484 1.00 39.12 263 LEU B CA 1
ATOM 4412 C C . LEU B 1 266 ? 29.854 40.240 23.630 1.00 38.20 263 LEU B C 1
ATOM 4413 O O . LEU B 1 266 ? 29.526 39.405 24.487 1.00 37.83 263 LEU B O 1
ATOM 4418 N N . LEU B 1 267 ? 31.026 40.856 23.638 1.00 37.09 264 LEU B N 1
ATOM 4419 C CA . LEU B 1 267 ? 31.981 40.601 24.692 1.00 36.49 264 LEU B CA 1
ATOM 4420 C C . LEU B 1 267 ? 31.457 41.162 26.013 1.00 35.70 264 LEU B C 1
ATOM 4421 O O . LEU B 1 267 ? 31.750 40.617 27.064 1.00 35.67 264 LEU B O 1
ATOM 4426 N N . LEU B 1 268 ? 30.660 42.227 25.940 1.00 34.65 265 LEU B N 1
ATOM 4427 C CA . LEU B 1 268 ? 29.998 42.802 27.113 1.00 33.94 265 LEU B CA 1
ATOM 4428 C C . LEU B 1 268 ? 28.879 41.911 27.670 1.00 33.23 265 LEU B C 1
ATOM 4429 O O . LEU B 1 268 ? 28.865 41.608 28.867 1.00 33.64 265 LEU B O 1
ATOM 4434 N N A LYS B 1 269 ? 27.959 41.477 26.814 0.50 32.60 266 LYS B N 1
ATOM 4435 N N B LYS B 1 269 ? 27.961 41.501 26.796 0.50 32.70 266 LYS B N 1
ATOM 4436 C CA A LYS B 1 269 ? 26.867 40.622 27.273 0.50 31.75 266 LYS B CA 1
ATOM 4437 C CA B LYS B 1 269 ? 26.874 40.598 27.154 0.50 31.92 266 LYS B CA 1
ATOM 4438 C C A LYS B 1 269 ? 27.354 39.276 27.805 0.50 31.18 266 LYS B C 1
ATOM 4439 C C B LYS B 1 269 ? 27.408 39.349 27.836 0.50 31.26 266 LYS B C 1
ATOM 4440 O O A LYS B 1 269 ? 26.743 38.721 28.706 0.50 31.12 266 LYS B O 1
ATOM 4441 O O B LYS B 1 269 ? 26.885 38.931 28.859 0.50 31.12 266 LYS B O 1
ATOM 4452 N N . ASN B 1 270 ? 28.461 38.771 27.265 1.00 30.83 267 ASN B N 1
ATOM 4453 C CA . ASN B 1 270 ? 29.108 37.589 27.820 1.00 30.34 267 ASN B CA 1
ATOM 4454 C C . ASN B 1 270 ? 29.697 37.875 29.212 1.00 30.33 267 ASN B C 1
ATOM 4455 O O . ASN B 1 270 ? 29.729 36.998 30.079 1.00 29.72 267 ASN B O 1
ATOM 4460 N N . ALA B 1 271 ? 30.185 39.103 29.399 1.00 30.12 268 ALA B N 1
ATOM 4461 C CA . ALA B 1 271 ? 30.770 39.519 30.672 1.00 30.13 268 ALA B CA 1
ATOM 4462 C C . ALA B 1 271 ? 29.647 39.645 31.709 1.00 29.35 268 ALA B C 1
ATOM 4463 O O . ALA B 1 271 ? 29.750 39.109 32.792 1.00 28.91 268 ALA B O 1
ATOM 4465 N N . LEU B 1 272 ? 28.562 40.312 31.339 1.00 29.29 269 LEU B N 1
ATOM 4466 C CA . LEU B 1 272 ? 27.394 40.404 32.196 1.00 29.64 269 LEU B CA 1
ATOM 4467 C C . LEU B 1 272 ? 26.831 39.025 32.561 1.00 30.78 269 LEU B C 1
ATOM 4468 O O . LEU B 1 272 ? 26.582 38.744 33.736 1.00 31.20 269 LEU B O 1
ATOM 4473 N N . HIS B 1 273 ? 26.645 38.169 31.560 1.00 31.81 270 HIS B N 1
ATOM 4474 C CA . HIS B 1 273 ? 26.125 36.822 31.770 1.00 32.90 270 HIS B CA 1
ATOM 4475 C C . HIS B 1 273 ? 27.005 36.025 32.710 1.00 33.29 270 HIS B C 1
ATOM 4476 O O . HIS B 1 273 ? 26.491 35.354 33.589 1.00 33.90 270 HIS B O 1
ATOM 4483 N N . GLY B 1 274 ? 28.322 36.083 32.518 1.00 33.78 271 GLY B N 1
ATOM 4484 C CA . GLY B 1 274 ? 29.270 35.352 33.376 1.00 34.41 271 GLY B CA 1
ATOM 4485 C C . GLY B 1 274 ? 29.265 35.840 34.823 1.00 35.14 271 GLY B C 1
ATOM 4486 O O . GLY B 1 274 ? 29.450 35.056 35.753 1.00 35.20 271 GLY B O 1
ATOM 4495 N N . LYS B 1 276 ? 26.509 37.338 36.329 1.00 34.84 273 LYS B N 1
ATOM 4496 C CA . LYS B 1 276 ? 25.241 36.816 36.856 1.00 34.28 273 LYS B CA 1
ATOM 4497 C C . LYS B 1 276 ? 25.378 35.364 37.304 1.00 33.78 273 LYS B C 1
ATOM 4498 O O . LYS B 1 276 ? 24.901 35.009 38.384 1.00 33.59 273 LYS B O 1
ATOM 4504 N N A ASP B 1 277 ? 26.030 34.542 36.478 0.50 33.38 274 ASP B N 1
ATOM 4505 N N B ASP B 1 277 ? 26.029 34.556 36.462 0.50 33.23 274 ASP B N 1
ATOM 4506 C CA A ASP B 1 277 ? 26.284 33.131 36.785 0.50 33.26 274 ASP B CA 1
ATOM 4507 C CA B ASP B 1 277 ? 26.335 33.146 36.721 0.50 32.96 274 ASP B CA 1
ATOM 4508 C C A ASP B 1 277 ? 27.112 32.900 38.052 0.50 32.83 274 ASP B C 1
ATOM 4509 C C B ASP B 1 277 ? 27.104 32.917 38.028 0.50 32.65 274 ASP B C 1
ATOM 4510 O O A ASP B 1 277 ? 26.767 32.037 38.861 0.50 32.78 274 ASP B O 1
ATOM 4511 O O B ASP B 1 277 ? 26.708 32.079 38.841 0.50 32.61 274 ASP B O 1
ATOM 4520 N N . GLU B 1 278 ? 28.201 33.657 38.210 1.00 32.45 275 GLU B N 1
ATOM 4521 C CA . GLU B 1 278 ? 29.036 33.605 39.433 1.00 31.79 275 GLU B CA 1
ATOM 4522 C C . GLU B 1 278 ? 28.271 33.966 40.724 1.00 30.63 275 GLU B C 1
ATOM 4523 O O . GLU B 1 278 ? 28.583 33.451 41.789 1.00 30.15 275 GLU B O 1
ATOM 4537 N N . ASP B 1 280 ? 24.840 33.748 41.050 1.00 28.03 277 ASP B N 1
ATOM 4538 C CA . ASP B 1 280 ? 23.553 33.065 41.050 1.00 27.90 277 ASP B CA 1
ATOM 4539 C C . ASP B 1 280 ? 23.496 31.886 42.059 1.00 27.30 277 ASP B C 1
ATOM 4540 O O . ASP B 1 280 ? 23.244 30.749 41.688 1.00 27.14 277 ASP B O 1
ATOM 4545 N N . TYR B 1 281 ? 23.675 32.182 43.345 1.00 26.81 278 TYR B N 1
ATOM 4546 C CA . TYR B 1 281 ? 23.782 31.136 44.376 1.00 25.97 278 TYR B CA 1
ATOM 4547 C C . TYR B 1 281 ? 22.503 30.315 44.686 1.00 25.99 278 TYR B C 1
ATOM 4548 O O . TYR B 1 281 ? 22.576 29.361 45.433 1.00 26.26 278 TYR B O 1
ATOM 4557 N N . SER B 1 282 ? 21.352 30.659 44.114 1.00 26.33 279 SER B N 1
ATOM 4558 C CA . SER B 1 282 ? 20.128 29.895 44.388 1.00 27.26 279 SER B CA 1
ATOM 4559 C C . SER B 1 282 ? 20.114 28.548 43.654 1.00 27.96 279 SER B C 1
ATOM 4560 O O . SER B 1 282 ? 19.241 27.701 43.895 1.00 27.61 279 SER B O 1
ATOM 4563 N N . LYS B 1 283 ? 21.099 28.365 42.776 1.00 28.88 280 LYS B N 1
ATOM 4564 C CA . LYS B 1 283 ? 21.378 27.085 42.127 1.00 30.42 280 LYS B CA 1
ATOM 4565 C C . LYS B 1 283 ? 21.777 26.004 43.142 1.00 30.45 280 LYS B C 1
ATOM 4566 O O . LYS B 1 283 ? 21.662 24.805 42.873 1.00 30.85 280 LYS B O 1
ATOM 4572 N N . HIS B 1 284 ? 22.237 26.438 44.314 1.00 30.54 281 HIS B N 1
ATOM 4573 C CA . HIS B 1 284 ? 22.570 25.526 45.405 1.00 30.68 281 HIS B CA 1
ATOM 4574 C C . HIS B 1 284 ? 21.403 25.264 46.335 1.00 29.88 281 HIS B C 1
ATOM 4575 O O . HIS B 1 284 ? 21.499 24.441 47.238 1.00 31.44 281 HIS B O 1
ATOM 4582 N N . GLY B 1 285 ? 20.299 25.947 46.109 1.00 28.59 282 GLY B N 1
ATOM 4583 C CA . GLY B 1 285 ? 19.149 25.823 46.977 1.00 26.85 282 GLY B CA 1
ATOM 4584 C C . GLY B 1 285 ? 18.775 27.155 47.612 1.00 25.79 282 GLY B C 1
ATOM 4585 O O . GLY B 1 285 ? 19.477 28.159 47.432 1.00 25.50 282 GLY B O 1
ATOM 4586 N N . GLY B 1 286 ? 17.661 27.156 48.348 1.00 24.33 283 GLY B N 1
ATOM 4587 C CA . GLY B 1 286 ? 17.200 28.333 49.066 1.00 22.63 283 GLY B CA 1
ATOM 4588 C C . GLY B 1 286 ? 17.890 28.527 50.396 1.00 22.01 283 GLY B C 1
ATOM 4589 O O . GLY B 1 286 ? 18.865 27.844 50.730 1.00 21.37 283 GLY B O 1
ATOM 4590 N N . ALA B 1 287 ? 17.373 29.474 51.165 1.00 22.26 284 ALA B N 1
ATOM 4591 C CA . ALA B 1 287 ? 17.923 29.774 52.482 1.00 22.38 284 ALA B CA 1
ATOM 4592 C C . ALA B 1 287 ? 17.315 28.810 53.514 1.00 22.01 284 ALA B C 1
ATOM 4593 O O . ALA B 1 287 ? 16.096 28.700 53.639 1.00 22.33 284 ALA B O 1
ATOM 4595 N N . VAL B 1 288 ? 18.165 28.091 54.226 1.00 21.75 285 VAL B N 1
ATOM 4596 C CA . VAL B 1 288 ? 17.684 27.159 55.233 1.00 22.45 285 VAL B CA 1
ATOM 4597 C C . VAL B 1 288 ? 17.365 27.889 56.539 1.00 23.21 285 VAL B C 1
ATOM 4598 O O . VAL B 1 288 ? 18.180 28.640 57.061 1.00 22.91 285 VAL B O 1
ATOM 4602 N N . LEU B 1 289 ? 16.167 27.656 57.058 1.00 24.07 286 LEU B N 1
ATOM 4603 C CA . LEU B 1 289 ? 15.843 27.997 58.439 1.00 24.07 286 LEU B CA 1
ATOM 4604 C C . LEU B 1 289 ? 16.323 26.838 59.310 1.00 23.97 286 LEU B C 1
ATOM 4605 O O . LEU B 1 289 ? 15.571 25.900 59.575 1.00 23.34 286 LEU B O 1
ATOM 4610 N N . PHE B 1 290 ? 17.587 26.916 59.724 1.00 24.41 287 PHE B N 1
ATOM 4611 C CA . PHE B 1 290 ? 18.347 25.774 60.233 1.00 25.60 287 PHE B CA 1
ATOM 4612 C C . PHE B 1 290 ? 18.404 25.743 61.751 1.00 26.73 287 PHE B C 1
ATOM 4613 O O . PHE B 1 290 ? 18.519 26.784 62.396 1.00 28.19 287 PHE B O 1
ATOM 4621 N N . GLY B 1 291 ? 18.350 24.545 62.322 1.00 27.21 288 GLY B N 1
ATOM 4622 C CA . GLY B 1 291 ? 18.279 24.395 63.764 1.00 27.21 288 GLY B CA 1
ATOM 4623 C C . GLY B 1 291 ? 16.841 24.154 64.142 1.00 27.03 288 GLY B C 1
ATOM 4624 O O . GLY B 1 291 ? 16.504 24.131 65.320 1.00 27.52 288 GLY B O 1
ATOM 4625 N N . LEU B 1 292 ? 16.001 23.974 63.130 1.00 26.90 289 LEU B N 1
ATOM 4626 C CA . LEU B 1 292 ? 14.614 23.543 63.314 1.00 27.16 289 LEU B CA 1
ATOM 4627 C C . LEU B 1 292 ? 14.440 22.026 63.164 1.00 27.69 289 LEU B C 1
ATOM 4628 O O . LEU B 1 292 ? 15.350 21.307 62.700 1.00 27.07 289 LEU B O 1
ATOM 4633 N N . LYS B 1 293 ? 13.259 21.563 63.571 1.00 28.11 290 LYS B N 1
ATOM 4634 C CA . LYS B 1 293 ? 12.956 20.153 63.733 1.00 29.28 290 LYS B CA 1
ATOM 4635 C C . LYS B 1 293 ? 12.770 19.416 62.400 1.00 29.55 290 LYS B C 1
ATOM 4636 O O . LYS B 1 293 ? 12.866 18.187 62.350 1.00 29.67 290 LYS B O 1
ATOM 4642 N N . ALA B 1 294 ? 12.494 20.171 61.338 1.00 29.10 291 ALA B N 1
ATOM 4643 C CA . ALA B 1 294 ? 12.419 19.628 59.978 1.00 29.31 291 ALA B CA 1
ATOM 4644 C C . ALA B 1 294 ? 13.066 20.626 59.000 1.00 29.02 291 ALA B C 1
ATOM 4645 O O . ALA B 1 294 ? 13.233 21.800 59.358 1.00 29.08 291 ALA B O 1
ATOM 4647 N N . PRO B 1 295 ? 13.419 20.171 57.774 1.00 28.58 292 PRO B N 1
ATOM 4648 C CA . PRO B 1 295 ? 13.891 21.122 56.760 1.00 28.17 292 PRO B CA 1
ATOM 4649 C C . PRO B 1 295 ? 12.845 22.164 56.401 1.00 27.40 292 PRO B C 1
ATOM 4650 O O . PRO B 1 295 ? 11.737 21.838 55.950 1.00 27.21 292 PRO B O 1
ATOM 4654 N N . VAL B 1 296 ? 13.196 23.424 56.631 1.00 27.11 293 VAL B N 1
ATOM 4655 C CA . VAL B 1 296 ? 12.355 24.517 56.174 1.00 26.85 293 VAL B CA 1
ATOM 4656 C C . VAL B 1 296 ? 13.211 25.502 55.411 1.00 26.09 293 VAL B C 1
ATOM 4657 O O . VAL B 1 296 ? 14.227 25.991 55.907 1.00 26.31 293 VAL B O 1
ATOM 4661 N N . ILE B 1 297 ? 12.811 25.771 54.182 1.00 25.82 294 ILE B N 1
ATOM 4662 C CA . ILE B 1 297 ? 13.643 26.603 53.345 1.00 25.66 294 ILE B CA 1
ATOM 4663 C C . ILE B 1 297 ? 12.874 27.752 52.722 1.00 25.07 294 ILE B C 1
ATOM 4664 O O . ILE B 1 297 ? 11.743 27.587 52.270 1.00 24.63 294 ILE B O 1
ATOM 4669 N N . LYS B 1 298 ? 13.514 28.920 52.731 1.00 24.59 295 LYS B N 1
ATOM 4670 C CA . LYS B 1 298 ? 13.020 30.113 52.050 1.00 24.05 295 LYS B CA 1
ATOM 4671 C C . LYS B 1 298 ? 13.610 30.221 50.621 1.00 24.40 295 LYS B C 1
ATOM 4672 O O . LYS B 1 298 ? 14.815 30.392 50.427 1.00 23.87 295 LYS B O 1
ATOM 4678 N N . THR B 1 299 ? 12.742 30.068 49.626 1.00 25.21 296 THR B N 1
ATOM 4679 C CA . THR B 1 299 ? 13.107 30.220 48.226 1.00 26.20 296 THR B CA 1
ATOM 4680 C C . THR B 1 299 ? 13.001 31.718 47.925 1.00 27.35 296 THR B C 1
ATOM 4681 O O . THR B 1 299 ? 12.078 32.376 48.417 1.00 27.75 296 THR B O 1
ATOM 4685 N N . HIS B 1 300 ? 13.931 32.275 47.150 1.00 28.01 297 HIS B N 1
ATOM 4686 C CA . HIS B 1 300 ? 13.909 33.732 46.941 1.00 28.91 297 HIS B CA 1
ATOM 4687 C C . HIS B 1 300 ? 12.606 34.262 46.318 1.00 29.28 297 HIS B C 1
ATOM 4688 O O . HIS B 1 300 ? 11.910 33.524 45.597 1.00 29.66 297 HIS B O 1
ATOM 4695 N N . GLY B 1 301 ? 12.258 35.513 46.634 1.00 28.97 298 GLY B N 1
ATOM 4696 C CA . GLY B 1 301 ? 10.964 36.093 46.224 1.00 29.26 298 GLY B CA 1
ATOM 4697 C C . GLY B 1 301 ? 10.720 36.153 44.716 1.00 29.48 298 GLY B C 1
ATOM 4698 O O . GLY B 1 301 ? 9.605 35.936 44.254 1.00 28.93 298 GLY B O 1
ATOM 4699 N N . ALA B 1 302 ? 11.784 36.431 43.961 1.00 30.14 299 ALA B N 1
ATOM 4700 C CA . ALA B 1 302 ? 11.728 36.607 42.502 1.00 30.70 299 ALA B CA 1
ATOM 4701 C C . ALA B 1 302 ? 11.872 35.277 41.732 1.00 30.84 299 ALA B C 1
ATOM 4702 O O . ALA B 1 302 ? 12.085 35.280 40.515 1.00 31.59 299 ALA B O 1
ATOM 4704 N N . THR B 1 303 ? 11.743 34.152 42.438 1.00 30.45 300 THR B N 1
ATOM 4705 C CA . THR B 1 303 ? 12.006 32.832 41.868 1.00 29.65 300 THR B CA 1
ATOM 4706 C C . THR B 1 303 ? 11.188 32.527 40.629 1.00 29.76 300 THR B C 1
ATOM 4707 O O . THR B 1 303 ? 10.016 32.880 40.538 1.00 29.60 300 THR B O 1
ATOM 4711 N N . GLY B 1 304 ? 11.832 31.872 39.669 1.00 30.17 301 GLY B N 1
ATOM 4712 C CA . GLY B 1 304 ? 11.118 31.170 38.608 1.00 29.69 301 GLY B CA 1
ATOM 4713 C C . GLY B 1 304 ? 11.073 29.690 38.977 1.00 29.95 301 GLY B C 1
ATOM 4714 O O . GLY B 1 304 ? 11.259 29.320 40.154 1.00 29.71 301 GLY B O 1
ATOM 4715 N N . PRO B 1 305 ? 10.834 28.819 37.978 1.00 29.43 302 PRO B N 1
ATOM 4716 C CA . PRO B 1 305 ? 10.844 27.378 38.228 1.00 28.48 302 PRO B CA 1
ATOM 4717 C C . PRO B 1 305 ? 12.212 26.814 38.620 1.00 27.76 302 PRO B C 1
ATOM 4718 O O . PRO B 1 305 ? 12.262 25.842 39.378 1.00 27.96 302 PRO B O 1
ATOM 4722 N N . ASP B 1 306 ? 13.304 27.400 38.128 1.00 26.89 303 ASP B N 1
ATOM 4723 C CA . ASP B 1 306 ? 14.649 26.896 38.447 1.00 26.58 303 ASP B CA 1
ATOM 4724 C C . ASP B 1 306 ? 14.973 26.864 39.956 1.00 25.70 303 ASP B C 1
ATOM 4725 O O . ASP B 1 306 ? 15.422 25.848 40.470 1.00 25.88 303 ASP B O 1
ATOM 4730 N N . ALA B 1 307 ? 14.766 27.975 40.657 1.00 24.79 304 ALA B N 1
ATOM 4731 C CA . ALA B 1 307 ? 15.126 28.060 42.084 1.00 23.95 304 ALA B CA 1
ATOM 4732 C C . ALA B 1 307 ? 14.195 27.233 42.991 1.00 23.71 304 ALA B C 1
ATOM 4733 O O . ALA B 1 307 ? 14.619 26.755 44.037 1.00 22.94 304 ALA B O 1
ATOM 4735 N N . VAL B 1 308 ? 12.945 27.040 42.558 1.00 23.79 305 VAL B N 1
ATOM 4736 C CA . VAL B 1 308 ? 12.033 26.072 43.193 1.00 24.11 305 VAL B CA 1
ATOM 4737 C C . VAL B 1 308 ? 12.562 24.623 43.069 1.00 24.45 305 VAL B C 1
ATOM 4738 O O . VAL B 1 308 ? 12.630 23.866 44.061 1.00 24.13 305 VAL B O 1
ATOM 4742 N N . ARG B 1 309 ? 12.945 24.255 41.846 1.00 24.40 306 ARG B N 1
ATOM 4743 C CA . ARG B 1 309 ? 13.510 22.941 41.538 1.00 23.71 306 ARG B CA 1
ATOM 4744 C C . ARG B 1 309 ? 14.803 22.650 42.323 1.00 23.82 306 ARG B C 1
ATOM 4745 O O . ARG B 1 309 ? 15.015 21.516 42.783 1.00 23.60 306 ARG B O 1
ATOM 4753 N N . TYR B 1 310 ? 15.666 23.662 42.466 1.00 23.96 307 TYR B N 1
ATOM 4754 C CA . TYR B 1 310 ? 16.905 23.545 43.246 1.00 24.37 307 TYR B CA 1
ATOM 4755 C C . TYR B 1 310 ? 16.623 23.449 44.743 1.00 23.65 307 TYR B C 1
ATOM 4756 O O . TYR B 1 310 ? 17.380 22.810 45.486 1.00 22.77 307 TYR B O 1
ATOM 4765 N N . THR B 1 311 ? 15.543 24.106 45.174 1.00 22.94 308 THR B N 1
ATOM 4766 C CA . THR B 1 311 ? 15.061 24.014 46.542 1.00 22.94 308 THR B CA 1
ATOM 4767 C C . THR B 1 311 ? 14.636 22.573 46.832 1.00 22.92 308 THR B C 1
ATOM 4768 O O . THR B 1 311 ? 15.082 21.979 47.820 1.00 22.63 308 THR B O 1
ATOM 4772 N N . ILE B 1 312 ? 13.825 21.991 45.953 1.00 22.99 309 ILE B N 1
ATOM 4773 C CA . ILE B 1 312 ? 13.427 20.580 46.106 1.00 23.27 309 ILE B CA 1
ATOM 4774 C C . ILE B 1 312 ? 14.621 19.589 46.163 1.00 23.63 309 ILE B C 1
ATOM 4775 O O . ILE B 1 312 ? 14.657 18.702 47.024 1.00 23.65 309 ILE B O 1
ATOM 4780 N N A ARG B 1 313 ? 15.589 19.763 45.272 0.50 23.91 310 ARG B N 1
ATOM 4781 N N B ARG B 1 313 ? 15.594 19.766 45.272 0.50 23.80 310 ARG B N 1
ATOM 4782 C CA A ARG B 1 313 ? 16.819 18.955 45.292 0.50 24.18 310 ARG B CA 1
ATOM 4783 C CA B ARG B 1 313 ? 16.829 18.953 45.284 0.50 23.98 310 ARG B CA 1
ATOM 4784 C C A ARG B 1 313 ? 17.539 19.044 46.643 0.50 23.95 310 ARG B C 1
ATOM 4785 C C B ARG B 1 313 ? 17.590 19.054 46.615 0.50 23.84 310 ARG B C 1
ATOM 4786 O O A ARG B 1 313 ? 18.003 18.036 47.183 0.50 24.09 310 ARG B O 1
ATOM 4787 O O B ARG B 1 313 ? 18.132 18.062 47.114 0.50 23.97 310 ARG B O 1
ATOM 4802 N N . GLN B 1 314 ? 17.640 20.265 47.164 1.00 23.93 311 GLN B N 1
ATOM 4803 C CA . GLN B 1 314 ? 18.279 20.534 48.444 1.00 23.42 311 GLN B CA 1
ATOM 4804 C C . GLN B 1 314 ? 17.568 19.788 49.584 1.00 23.93 311 GLN B C 1
ATOM 4805 O O . GLN B 1 314 ? 18.237 19.139 50.399 1.00 22.79 311 GLN B O 1
ATOM 4811 N N . ILE B 1 315 ? 16.233 19.877 49.634 1.00 24.56 312 ILE B N 1
ATOM 4812 C CA . ILE B 1 315 ? 15.492 19.133 50.656 1.00 26.15 312 ILE B CA 1
ATOM 4813 C C . ILE B 1 315 ? 15.591 17.628 50.500 1.00 26.22 312 ILE B C 1
ATOM 4814 O O . ILE B 1 315 ? 15.797 16.930 51.492 1.00 26.59 312 ILE B O 1
ATOM 4819 N N . HIS B 1 316 ? 15.526 17.131 49.263 1.00 26.60 313 HIS B N 1
ATOM 4820 C CA . HIS B 1 316 ? 15.810 15.723 48.997 1.00 26.53 313 HIS B CA 1
ATOM 4821 C C . HIS B 1 316 ? 17.125 15.299 49.651 1.00 26.40 313 HIS B C 1
ATOM 4822 O O . HIS B 1 316 ? 17.165 14.311 50.377 1.00 26.21 313 HIS B O 1
ATOM 4829 N N . THR B 1 317 ? 18.191 16.052 49.402 1.00 26.37 314 THR B N 1
ATOM 4830 C CA . THR B 1 317 ? 19.506 15.753 49.983 1.00 26.65 314 THR B CA 1
ATOM 4831 C C . THR B 1 317 ? 19.510 15.828 51.527 1.00 27.15 314 THR B C 1
ATOM 4832 O O . THR B 1 317 ? 20.132 14.985 52.190 1.00 26.71 314 THR B O 1
ATOM 4844 N N . LEU B 1 319 ? 16.878 15.492 53.626 1.00 29.52 316 LEU B N 1
ATOM 4845 C CA . LEU B 1 319 ? 16.173 14.265 54.013 1.00 30.28 316 LEU B CA 1
ATOM 4846 C C . LEU B 1 319 ? 17.027 12.990 53.823 1.00 30.77 316 LEU B C 1
ATOM 4847 O O . LEU B 1 319 ? 17.277 12.275 54.797 1.00 30.98 316 LEU B O 1
ATOM 4852 N N . GLU B 1 320 ? 17.523 12.733 52.608 1.00 31.46 317 GLU B N 1
ATOM 4853 C CA . GLU B 1 320 ? 18.352 11.528 52.353 1.00 32.65 317 GLU B CA 1
ATOM 4854 C C . GLU B 1 320 ? 19.555 11.352 53.285 1.00 31.61 317 GLU B C 1
ATOM 4855 O O . GLU B 1 320 ? 19.769 10.260 53.801 1.00 31.73 317 GLU B O 1
ATOM 4861 N N . THR B 1 321 ? 20.322 12.425 53.495 1.00 31.07 318 THR B N 1
ATOM 4862 C CA . THR B 1 321 ? 21.493 12.427 54.398 1.00 30.38 318 THR B CA 1
ATOM 4863 C C . THR B 1 321 ? 21.134 12.409 55.885 1.00 30.38 318 THR B C 1
ATOM 4864 O O . THR B 1 321 ? 22.005 12.146 56.735 1.00 30.06 318 THR B O 1
ATOM 4868 N N A GLN B 1 322 ? 19.866 12.692 56.193 0.50 30.26 319 GLN B N 1
ATOM 4869 N N B GLN B 1 322 ? 19.866 12.678 56.189 0.50 30.30 319 GLN B N 1
ATOM 4870 C CA A GLN B 1 322 ? 19.361 12.730 57.571 0.50 30.63 319 GLN B CA 1
ATOM 4871 C CA B GLN B 1 322 ? 19.395 12.741 57.567 0.50 30.66 319 GLN B CA 1
ATOM 4872 C C A GLN B 1 322 ? 20.039 13.815 58.430 0.50 30.44 319 GLN B C 1
ATOM 4873 C C B GLN B 1 322 ? 20.206 13.751 58.384 0.50 30.50 319 GLN B C 1
ATOM 4874 O O A GLN B 1 322 ? 20.206 13.637 59.645 0.50 30.50 319 GLN B O 1
ATOM 4875 O O B GLN B 1 322 ? 20.638 13.461 59.509 0.50 30.59 319 GLN B O 1
ATOM 4886 N N . VAL B 1 323 ? 20.414 14.930 57.799 1.00 29.99 320 VAL B N 1
ATOM 4887 C CA . VAL B 1 323 ? 21.150 16.008 58.473 1.00 29.42 320 VAL B CA 1
ATOM 4888 C C . VAL B 1 323 ? 20.448 16.539 59.748 1.00 29.14 320 VAL B C 1
ATOM 4889 O O . VAL B 1 323 ? 21.106 16.773 60.753 1.00 28.17 320 VAL B O 1
ATOM 4893 N N . VAL B 1 324 ? 19.125 16.704 59.696 1.00 29.51 321 VAL B N 1
ATOM 4894 C CA . VAL B 1 324 ? 18.378 17.156 60.874 1.00 30.08 321 VAL B CA 1
ATOM 4895 C C . VAL B 1 324 ? 18.466 16.115 62.025 1.00 30.89 321 VAL B C 1
ATOM 4896 O O . VAL B 1 324 ? 18.952 16.462 63.120 1.00 30.43 321 VAL B O 1
ATOM 4900 N N . PRO B 1 325 ? 18.057 14.838 61.770 1.00 31.36 322 PRO B N 1
ATOM 4901 C CA . PRO B 1 325 ? 18.334 13.760 62.738 1.00 32.00 322 PRO B CA 1
ATOM 4902 C C . PRO B 1 325 ? 19.748 13.747 63.368 1.00 32.54 322 PRO B C 1
ATOM 4903 O O . PRO B 1 325 ? 19.876 13.655 64.594 1.00 32.45 322 PRO B O 1
ATOM 4907 N N . GLN B 1 326 ? 20.792 13.872 62.558 1.00 33.28 323 GLN B N 1
ATOM 4908 C CA . GLN B 1 326 ? 22.161 13.992 63.093 1.00 33.82 323 GLN B CA 1
ATOM 4909 C C . GLN B 1 326 ? 22.405 15.252 63.960 1.00 34.33 323 GLN B C 1
ATOM 4910 O O . GLN B 1 326 ? 23.302 15.267 64.802 1.00 34.37 323 GLN B O 1
ATOM 4916 N N . LEU B 1 327 ? 21.614 16.304 63.764 1.00 34.46 324 LEU B N 1
ATOM 4917 C CA . LEU B 1 327 ? 21.751 17.486 64.612 1.00 34.89 324 LEU B CA 1
ATOM 4918 C C . LEU B 1 327 ? 20.977 17.359 65.929 1.00 35.15 324 LEU B C 1
ATOM 4919 O O . LEU B 1 327 ? 21.366 17.939 66.946 1.00 35.27 324 LEU B O 1
ATOM 4924 N N . VAL B 1 328 ? 19.878 16.613 65.895 1.00 35.43 325 VAL B N 1
ATOM 4925 C CA . VAL B 1 328 ? 19.151 16.267 67.112 1.00 35.86 325 VAL B CA 1
ATOM 4926 C C . VAL B 1 328 ? 20.072 15.428 68.014 1.00 36.33 325 VAL B C 1
ATOM 4927 O O . VAL B 1 328 ? 20.309 15.781 69.180 1.00 36.23 325 VAL B O 1
ATOM 4931 N N A GLU B 1 329 ? 20.573 14.323 67.464 0.50 36.39 326 GLU B N 1
ATOM 4932 N N B GLU B 1 329 ? 20.632 14.356 67.449 0.50 36.66 326 GLU B N 1
ATOM 4933 C CA A GLU B 1 329 ? 21.498 13.455 68.175 0.50 36.47 326 GLU B CA 1
ATOM 4934 C CA B GLU B 1 329 ? 21.496 13.425 68.185 0.50 36.99 326 GLU B CA 1
ATOM 4935 C C A GLU B 1 329 ? 22.534 14.312 68.877 0.50 36.47 326 GLU B C 1
ATOM 4936 C C B GLU B 1 329 ? 22.919 13.949 68.458 0.50 36.93 326 GLU B C 1
ATOM 4937 O O A GLU B 1 329 ? 22.733 14.183 70.089 0.50 36.44 326 GLU B O 1
ATOM 4938 O O B GLU B 1 329 ? 23.781 13.212 68.957 0.50 37.23 326 GLU B O 1
ATOM 4949 N N . TYR B 1 330 ? 23.154 15.214 68.116 1.00 36.47 327 TYR B N 1
ATOM 4950 C CA . TYR B 1 330 ? 24.297 15.986 68.607 1.00 35.89 327 TYR B CA 1
ATOM 4951 C C . TYR B 1 330 ? 23.903 16.815 69.825 1.00 36.05 327 TYR B C 1
ATOM 4952 O O . TYR B 1 330 ? 24.674 16.925 70.785 1.00 35.90 327 TYR B O 1
ATOM 4961 N N . TYR B 1 331 ? 22.697 17.384 69.776 1.00 36.32 328 TYR B N 1
ATOM 4962 C CA . TYR B 1 331 ? 22.211 18.293 70.807 1.00 36.54 328 TYR B CA 1
ATOM 4963 C C . TYR B 1 331 ? 21.278 17.635 71.837 1.00 37.24 328 TYR B C 1
ATOM 4964 O O . TYR B 1 331 ? 20.667 18.331 72.665 1.00 37.78 328 TYR B O 1
#

Secondary structure (DSSP, 8-state):
-EEEE---TTTTHHHHHH--HHHH-TT--EEEEE-HHHHHTT-S--TTEEEEE-S----TT--HHHHHHH-TT---HHHHHHHHTS-SEEEESS-HHHHHHHIIIII-BPTT-SS-B---EE---TT-EE---SSS-S---HHHHHHHHHHHHHHHHHTT--SS--EEEE-S----HHHHHHHHHHHH-TTS-EEEEE-GGGGGG-S-SEEE--HHHHHHHHHHHHHH---HHHHHHT--HHHHHHHHH-----GGGG--EE-BTBSS-EEE--TT--HHHHHHHHHHHH--TT-HHHHHHHHH-/-EEEE---TTTTHHHHHH--HHHH-TT--EEEEE-HHHHHTT-S--TTEEEEE-S-----HHHHHHH-TT---HHHHHHHTTS-SEEEESS-HHHHHHHIIIII-BPTT--S-B---EE---TT-EE---SSS-S---HHHHHHHHHHHHHIIIIIS--SSPEEEEE-SSSSSS-S-HHHHHHHHHHHH-TTSEEEEEE-GGGGGGTS-SEEE--HHHHHHHHHHHHHH---HHHHHTT--HHHHHHHHH-----GGGG--EE-BTBSS-EEE--TT--HHHHHHHHHHHH--TT-HHHHHHHH-

Solvent-accessible surface area: 26253 Å² total